Protein AF-0000000082824905 (afdb_homodimer)

InterPro domains:
  IPR016120 Signal transduction histidine kinase, sporulation regulator SpoOB [SSF55890] (15-190)
  IPR016122 Sporulation initiation phosphotransferase B, C-terminal [PF14682] (72-191)
  IPR016122 Sporulation initiation phosphotransferase B, C-terminal [SM01317] (73-187)
  IPR037100 Sporulation initiation phosphotransferase B, C-terminal domain superfamily [G3DSA:3.30.565.30] (72-190)
  IPR039506 SpoOB, alpha-helical domain [PF14689] (18-71)

Organism: NCBI:txid227866

Foldseek 3Di:
DVVVVVVVVVVVVVVVVVVVVVVVVVVVVVVVVVLVVVLVVCVVVVVVVVSVVSVVVVVQQVVQLVLLCQLLQPLQSVCQVCVQVDDALAEEAEGEADHRHNPNVCNVVVNVVVVLVSVLCRVWADSVKYKYKYWYWYCPDPPARIKIKIKIFMATPHNCSCVCCVPPNDPQKAFPDWDDDGTIIITMITHD/DVVVVVVVVVVVVVVVVVVVVVVVVVVVVVVVVVLVVVLVVCVVVVVVVVSVVSVVVVVQQVVQLVLLCQLLQPLQSVCQVCVQVDDALAEEAEGEADHRHNPNVCNVVVNVVVVLVSVLCRVWADSVKYKYKYWYWYCPDPPARIKIKIKIFMATPHNCSCVCCVPPNDPQKAFPDWDDDGTIIITMITHD

Sequence (384 aa):
MKDVSKNQEENISDTALTNELVHLLGHSRHDWMNKLQLIKGNLSLQKYDRVFEMIEEMVIDAKHESKLSNLKTPHLAFDFLTFNWKTHYMTLEYEVLGEIKDLSAYDQKLAKLMRKLFHLFDQAVSRESENHLTVSLQTDHPDRQLILYLDFHGAFADPSAFDDIRQNGYEDVDIMRFEITSHECLIEIGLDMKDVSKNQEENISDTALTNELVHLLGHSRHDWMNKLQLIKGNLSLQKYDRVFEMIEEMVIDAKHESKLSNLKTPHLAFDFLTFNWKTHYMTLEYEVLGEIKDLSAYDQKLAKLMRKLFHLFDQAVSRESENHLTVSLQTDHPDRQLILYLDFHGAFADPSAFDDIRQNGYEDVDIMRFEITSHECLIEIGLD

Secondary structure (DSSP, 8-state):
-HHHHHHHHHHHHHHHHHHHHHHHHHHHHHHHHHHHHHHHHHHHTT-HHHHHHHHHHHHHHHHHHHHHHTSS-HHHHHHHHHGGGS--SSEEEEEEES-----GGGHHHHHHHHHHHHHHHHHHB-TTS--EEEEEEE---SS-SEEEEEEEES-BS-GGGGHHHHHH--TT-EEEEEEE-SSEEEEEEEE-/-HHHHHHHHHHHHHHHHHHHHHHHHHHHHHHHHHHHHHHHHHHHTT-HHHHHHHHHHHHHHHHHHHHHHTSS-HHHHHHHHHGGGS--SSEEEEEEES-----GGGHHHHHHHHHHHHHHHHHHB-TTS--EEEEEEE---SS-SEEEEEEEES-BS-GGGGHHHHHH--TT-EEEEEEE-SSEEEEEEEE-

Structure (mmCIF, N/CA/C/O backbone):
data_AF-0000000082824905-model_v1
#
loop_
_entity.id
_entity.type
_entity.pdbx_description
1 polymer 'Sporulation initiation phosphotransferase Sop0B'
#
loop_
_atom_site.group_PDB
_atom_site.id
_atom_site.type_symbol
_atom_site.label_atom_id
_atom_site.label_alt_id
_atom_site.label_comp_id
_atom_site.label_asym_id
_atom_site.label_entity_id
_atom_site.label_seq_id
_atom_site.pdbx_PDB_ins_code
_atom_site.Cartn_x
_atom_site.Cartn_y
_atom_site.Cartn_z
_atom_site.occupancy
_atom_site.B_iso_or_equiv
_atom_site.auth_seq_id
_atom_site.auth_comp_id
_atom_site.auth_asym_id
_atom_site.auth_atom_id
_atom_site.pdbx_PDB_model_num
ATOM 1 N N . MET A 1 1 ? -35.406 6.484 17.812 1 47.75 1 MET A N 1
ATOM 2 C CA . MET A 1 1 ? -34.562 5.391 18.297 1 47.75 1 MET A CA 1
ATOM 3 C C . MET A 1 1 ? -34.062 4.539 17.125 1 47.75 1 MET A C 1
ATOM 5 O O . MET A 1 1 ? -32.938 4.051 17.156 1 47.75 1 MET A O 1
ATOM 9 N N . LYS A 1 2 ? -34.844 4.281 16.141 1 56.06 2 LYS A N 1
ATOM 10 C CA . LYS A 1 2 ? -34.469 3.486 14.969 1 56.06 2 LYS A CA 1
ATOM 11 C C . LYS A 1 2 ? -33.469 4.223 14.102 1 56.06 2 LYS A C 1
ATOM 13 O O . LYS A 1 2 ? -32.562 3.604 13.555 1 56.06 2 LYS A O 1
ATOM 18 N N . ASP A 1 3 ? -33.469 5.559 14.086 1 63.88 3 ASP A N 1
ATOM 19 C CA . ASP A 1 3 ? -32.594 6.371 13.258 1 63.88 3 ASP A CA 1
ATOM 20 C C . ASP A 1 3 ? -31.172 6.402 13.836 1 63.88 3 ASP A C 1
ATOM 22 O O . ASP A 1 3 ? -30.188 6.34 13.094 1 63.88 3 ASP A O 1
ATOM 26 N N . VAL A 1 4 ? -30.969 6.492 15.141 1 60.03 4 VAL A N 1
ATOM 27 C CA . VAL A 1 4 ? -29.688 6.469 15.828 1 60.03 4 VAL A CA 1
ATOM 28 C C . VAL A 1 4 ? -29.016 5.109 15.633 1 60.03 4 VAL A C 1
ATOM 30 O O . VAL A 1 4 ? -27.812 5.031 15.398 1 60.03 4 VAL A O 1
ATOM 33 N N . SER A 1 5 ? -29.859 4.094 15.594 1 59.69 5 SER A N 1
ATOM 34 C CA . SER A 1 5 ? -29.344 2.738 15.422 1 59.69 5 SER A CA 1
ATOM 35 C C . SER A 1 5 ? -28.781 2.537 14.016 1 59.69 5 SER A C 1
ATOM 37 O O . SER A 1 5 ? -27.719 1.928 13.852 1 59.69 5 SER A O 1
ATOM 39 N N . LYS A 1 6 ? -29.344 3.088 13.078 1 61.5 6 LYS A N 1
ATOM 40 C CA . LYS A 1 6 ? -28.906 2.951 11.695 1 61.5 6 LYS A CA 1
ATOM 41 C C . LYS A 1 6 ? -27.641 3.77 11.438 1 61.5 6 LYS A C 1
ATOM 43 O O . LYS A 1 6 ? -26.734 3.314 10.742 1 61.5 6 LYS A O 1
ATOM 48 N N . ASN A 1 7 ? -27.547 4.953 12.047 1 60.38 7 ASN A N 1
ATOM 49 C CA . ASN A 1 7 ? -26.359 5.805 11.938 1 60.38 7 ASN A CA 1
ATOM 50 C C . ASN A 1 7 ? -25.156 5.168 12.617 1 60.38 7 ASN A C 1
ATOM 52 O O . ASN A 1 7 ? -24.031 5.25 12.102 1 60.38 7 ASN A O 1
ATOM 56 N N . GLN A 1 8 ? -25.406 4.539 13.711 1 61 8 GLN A N 1
ATOM 57 C CA . GLN A 1 8 ? -24.359 3.842 14.438 1 61 8 GLN A CA 1
ATOM 58 C C . GLN A 1 8 ? -23.875 2.619 13.664 1 61 8 GLN A C 1
ATOM 60 O O . GLN A 1 8 ? -22.672 2.363 13.594 1 61 8 GLN A O 1
ATOM 65 N N . GLU A 1 9 ? -24.766 1.873 13.094 1 61.34 9 GLU A N 1
ATOM 66 C CA . GLU A 1 9 ? -24.406 0.708 12.297 1 61.34 9 GLU A CA 1
ATOM 67 C C . GLU A 1 9 ? -23.625 1.115 11.047 1 61.34 9 GLU A C 1
ATOM 69 O O . GLU A 1 9 ? -22.656 0.459 10.68 1 61.34 9 GLU A O 1
ATOM 74 N N . GLU A 1 10 ? -24.047 2.186 10.523 1 66.06 10 GLU A N 1
ATOM 75 C CA . GLU A 1 10 ? -23.375 2.699 9.336 1 66.06 10 GLU A CA 1
ATOM 76 C C . GLU A 1 10 ? -21.969 3.197 9.68 1 66.06 10 GLU A C 1
ATOM 78 O O . GLU A 1 10 ? -21.031 2.975 8.914 1 66.06 10 GLU A O 1
ATOM 83 N N . ASN A 1 11 ? -21.812 3.807 10.812 1 68.38 11 ASN A N 1
ATOM 84 C CA . ASN A 1 11 ? -20.531 4.316 11.281 1 68.38 11 ASN A CA 1
ATOM 85 C C . ASN A 1 11 ? -19.578 3.184 11.633 1 68.38 11 ASN A C 1
ATOM 87 O O . ASN A 1 11 ? -18.375 3.27 11.352 1 68.38 11 ASN A O 1
ATOM 91 N N . ILE A 1 12 ? -20.094 2.137 12.172 1 68.62 12 ILE A N 1
ATOM 92 C CA . ILE A 1 12 ? -19.281 0.979 12.523 1 68.62 12 ILE A CA 1
ATOM 93 C C . ILE A 1 12 ? -18.75 0.321 11.25 1 68.62 12 ILE A C 1
ATOM 95 O O . ILE A 1 12 ? -17.578 -0.036 11.172 1 68.62 12 ILE A O 1
ATOM 99 N N . SER A 1 13 ? -19.672 0.325 10.367 1 78.31 13 SER A N 1
ATOM 100 C CA . SER A 1 13 ? -19.297 -0.302 9.102 1 78.31 13 SER A CA 1
ATOM 101 C C . SER A 1 13 ? -18.234 0.521 8.367 1 78.31 13 SER A C 1
ATOM 103 O O . SER A 1 13 ? -17.25 -0.029 7.859 1 78.31 13 SER A O 1
ATOM 105 N N . ASP A 1 14 ? -18.312 1.825 8.539 1 87.88 14 ASP A N 1
ATOM 106 C CA . ASP A 1 14 ? -17.375 2.738 7.891 1 87.88 14 ASP A CA 1
ATOM 107 C C . ASP A 1 14 ? -16 2.664 8.547 1 87.88 14 ASP A C 1
ATOM 109 O O . ASP A 1 14 ? -14.977 2.584 7.859 1 87.88 14 ASP A O 1
ATOM 113 N N . THR A 1 15 ? -15.984 2.551 9.867 1 90.38 15 THR A N 1
ATOM 114 C CA . THR A 1 15 ? -14.734 2.459 10.609 1 90.38 15 THR A CA 1
ATOM 115 C C . THR A 1 15 ? -14.031 1.138 10.32 1 90.38 15 THR A C 1
ATOM 117 O O . THR A 1 15 ? -12.805 1.103 10.164 1 90.38 15 THR A O 1
ATOM 120 N N . ALA A 1 16 ? -14.852 0.142 10.258 1 89.81 16 ALA A N 1
ATOM 121 C CA . ALA A 1 16 ? -14.289 -1.174 9.977 1 89.81 16 ALA A CA 1
ATOM 122 C C . ALA A 1 16 ? -13.625 -1.201 8.602 1 89.81 16 ALA A C 1
ATOM 124 O O . ALA A 1 16 ? -12.531 -1.745 8.445 1 89.81 16 ALA A O 1
ATOM 125 N N . LEU A 1 17 ? -14.289 -0.621 7.691 1 91.56 17 LEU A N 1
ATOM 126 C CA . LEU A 1 17 ? -13.75 -0.564 6.336 1 91.56 17 LEU A CA 1
ATOM 127 C C . LEU A 1 17 ? -12.477 0.271 6.297 1 91.56 17 LEU A C 1
ATOM 129 O O . LEU A 1 17 ? -11.477 -0.138 5.699 1 91.56 17 LEU A O 1
ATOM 133 N N . THR A 1 18 ? -12.492 1.373 6.965 1 94.81 18 THR A N 1
ATOM 134 C CA . THR A 1 18 ? -11.336 2.26 6.98 1 94.81 18 THR A CA 1
ATOM 135 C C . THR A 1 18 ? -10.148 1.592 7.676 1 94.81 18 THR A C 1
ATOM 137 O O . THR A 1 18 ? -9.008 1.735 7.242 1 94.81 18 THR A O 1
ATOM 140 N N . ASN A 1 19 ? -10.461 0.874 8.688 1 94.25 19 ASN A N 1
ATOM 141 C CA . ASN A 1 19 ? -9.422 0.104 9.359 1 94.25 19 ASN A CA 1
ATOM 142 C C . ASN A 1 19 ? -8.773 -0.908 8.414 1 94.25 19 ASN A C 1
ATOM 144 O O . ASN A 1 19 ? -7.551 -1.074 8.422 1 94.25 19 ASN A O 1
ATOM 148 N N . GLU A 1 20 ? -9.586 -1.506 7.68 1 92.25 20 GLU A N 1
ATOM 149 C CA . GLU A 1 20 ? -9.078 -2.494 6.73 1 92.25 20 GLU A CA 1
ATOM 150 C C . GLU A 1 20 ? -8.164 -1.845 5.691 1 92.25 20 GLU A C 1
ATOM 152 O O . GLU A 1 20 ? -7.145 -2.416 5.312 1 92.25 20 GLU A O 1
ATOM 157 N N . LEU A 1 21 ? -8.562 -0.691 5.23 1 95.38 21 LEU A N 1
ATOM 158 C CA . LEU A 1 21 ? -7.762 0.035 4.25 1 95.38 21 LEU A CA 1
ATOM 159 C C . LEU A 1 21 ? -6.406 0.412 4.832 1 95.38 21 LEU A C 1
ATOM 161 O O . LEU A 1 21 ? -5.375 0.237 4.18 1 95.38 21 LEU A O 1
ATOM 165 N N . VAL A 1 22 ? -6.371 0.84 6.023 1 96.81 22 VAL A N 1
ATOM 166 C CA . VAL A 1 22 ? -5.145 1.233 6.707 1 96.81 22 VAL A CA 1
ATOM 167 C C . VAL A 1 22 ? -4.266 0.006 6.938 1 96.81 22 VAL A C 1
ATOM 169 O O . VAL A 1 22 ? -3.043 0.07 6.781 1 96.81 22 VAL A O 1
ATOM 172 N N . HIS A 1 23 ? -4.93 -1.073 7.266 1 95.06 23 HIS A N 1
ATOM 173 C CA . HIS A 1 23 ? -4.215 -2.326 7.477 1 95.06 23 HIS A CA 1
ATOM 174 C C . HIS A 1 23 ? -3.547 -2.801 6.191 1 95.06 23 HIS A C 1
ATOM 176 O O . HIS A 1 23 ? -2.398 -3.25 6.211 1 95.06 23 HIS A O 1
ATOM 182 N N . LEU A 1 24 ? -4.27 -2.688 5.121 1 96.44 24 LEU A N 1
ATOM 183 C CA . LEU A 1 24 ? -3.727 -3.062 3.818 1 96.44 24 LEU A CA 1
ATOM 184 C C . LEU A 1 24 ? -2.475 -2.254 3.496 1 96.44 24 LEU A C 1
ATOM 186 O O . LEU A 1 24 ? -1.462 -2.814 3.07 1 96.44 24 LEU A O 1
ATOM 190 N N . LEU A 1 25 ? -2.527 -0.991 3.73 1 97.5 25 LEU A N 1
ATOM 191 C CA . LEU A 1 25 ? -1.384 -0.118 3.482 1 97.5 25 LEU A CA 1
ATOM 192 C C . LEU A 1 25 ? -0.233 -0.448 4.426 1 97.5 25 LEU A C 1
ATOM 194 O O . LEU A 1 25 ? 0.936 -0.335 4.051 1 97.5 25 LEU A O 1
ATOM 198 N N . GLY A 1 26 ? -0.611 -0.841 5.617 1 97.38 26 GLY A N 1
ATOM 199 C CA . GLY A 1 26 ? 0.388 -1.258 6.59 1 97.38 26 GLY A CA 1
ATOM 200 C C . GLY A 1 26 ? 1.167 -2.484 6.156 1 97.38 26 GLY A C 1
ATOM 201 O O . GLY A 1 26 ? 2.389 -2.535 6.309 1 97.38 26 GLY A O 1
ATOM 202 N N . HIS A 1 27 ? 0.495 -3.461 5.613 1 96.62 27 HIS A N 1
ATOM 203 C CA . HIS A 1 27 ? 1.156 -4.66 5.109 1 96.62 27 HIS A CA 1
ATOM 204 C C . HIS A 1 27 ? 2.111 -4.328 3.971 1 96.62 27 HIS A C 1
ATOM 206 O O . HIS A 1 27 ? 3.244 -4.812 3.941 1 96.62 27 HIS A O 1
ATOM 212 N N . SER A 1 28 ? 1.616 -3.525 3.066 1 96.75 28 SER A N 1
ATOM 213 C CA . SER A 1 28 ? 2.465 -3.098 1.958 1 96.75 28 SER A CA 1
ATOM 214 C C . SER A 1 28 ? 3.723 -2.398 2.463 1 96.75 28 SER A C 1
ATOM 216 O O . SER A 1 28 ? 4.832 -2.711 2.025 1 96.75 28 SER A O 1
ATOM 218 N N . ARG A 1 29 ? 3.574 -1.476 3.334 1 96.75 29 ARG A N 1
ATOM 219 C CA . ARG A 1 29 ? 4.695 -0.765 3.939 1 96.75 29 ARG A CA 1
ATOM 220 C C . ARG A 1 29 ? 5.676 -1.737 4.586 1 96.75 29 ARG A C 1
ATOM 222 O O . ARG A 1 29 ? 6.891 -1.587 4.445 1 96.75 29 ARG A O 1
ATOM 229 N N . HIS A 1 30 ? 5.199 -2.693 5.312 1 96.06 30 HIS A N 1
ATOM 230 C CA . HIS A 1 30 ? 6.043 -3.686 5.969 1 96.06 30 HIS A CA 1
ATOM 231 C C . HIS A 1 30 ? 6.883 -4.453 4.957 1 96.06 30 HIS A C 1
ATOM 233 O O . HIS A 1 30 ? 8.078 -4.656 5.16 1 96.06 30 HIS A O 1
ATOM 239 N N . ASP A 1 31 ? 6.293 -4.816 3.893 1 95.38 31 ASP A N 1
ATOM 240 C CA . ASP A 1 31 ? 7.012 -5.512 2.83 1 95.38 31 ASP A CA 1
ATOM 241 C C . ASP A 1 31 ? 8.164 -4.664 2.303 1 95.38 31 ASP A C 1
ATOM 243 O O . ASP A 1 31 ? 9.297 -5.148 2.174 1 95.38 31 ASP A O 1
ATOM 247 N N . TRP A 1 32 ? 7.875 -3.451 2.086 1 94.56 32 TRP A N 1
ATOM 248 C CA . TRP A 1 32 ? 8.891 -2.551 1.553 1 94.56 32 TRP A CA 1
ATOM 249 C C . TRP A 1 32 ? 9.977 -2.287 2.584 1 94.56 32 TRP A C 1
ATOM 251 O O . TRP A 1 32 ? 11.164 -2.264 2.25 1 94.56 32 TRP A O 1
ATOM 261 N N . MET A 1 33 ? 9.609 -2.184 3.834 1 95.06 33 MET A N 1
ATOM 262 C CA . MET A 1 33 ? 10.562 -1.945 4.914 1 95.06 33 MET A CA 1
ATOM 263 C C . MET A 1 33 ? 11.523 -3.123 5.062 1 95.06 33 MET A C 1
ATOM 265 O O . MET A 1 33 ? 12.719 -2.93 5.285 1 95.06 33 MET A O 1
ATOM 269 N N . ASN A 1 34 ? 10.969 -4.281 4.922 1 94.38 34 ASN A N 1
ATOM 270 C CA . ASN A 1 34 ? 11.82 -5.469 4.992 1 94.38 34 ASN A CA 1
ATOM 271 C C . ASN A 1 34 ? 12.898 -5.449 3.916 1 94.38 34 ASN A C 1
ATOM 273 O O . ASN A 1 34 ? 14.062 -5.727 4.195 1 94.38 34 ASN A O 1
ATOM 277 N N . LYS A 1 35 ? 12.516 -5.102 2.752 1 95.44 35 LYS A N 1
ATOM 278 C CA . LYS A 1 35 ? 13.453 -5.035 1.635 1 95.44 35 LYS A CA 1
ATOM 279 C C . LYS A 1 35 ? 14.469 -3.912 1.831 1 95.44 35 LYS A C 1
ATOM 281 O O . LYS A 1 35 ? 15.656 -4.086 1.562 1 95.44 35 LYS A O 1
ATOM 286 N N . LEU A 1 36 ? 14.031 -2.771 2.316 1 94.62 36 LEU A N 1
ATOM 287 C CA . LEU A 1 36 ? 14.914 -1.629 2.555 1 94.62 36 LEU A CA 1
ATOM 288 C C . LEU A 1 36 ? 15.961 -1.959 3.611 1 94.62 36 LEU A C 1
ATOM 290 O O . LEU A 1 36 ? 17.109 -1.547 3.494 1 94.62 36 LEU A O 1
ATOM 294 N N . GLN A 1 37 ? 15.5 -2.693 4.594 1 94.38 37 GLN A N 1
ATOM 295 C CA . GLN A 1 37 ? 16.438 -3.084 5.648 1 94.38 37 GLN A CA 1
ATOM 296 C C . GLN A 1 37 ? 17.531 -3.982 5.102 1 94.38 37 GLN A C 1
ATOM 298 O O . GLN A 1 37 ? 18.703 -3.852 5.488 1 94.38 37 GLN A O 1
ATOM 303 N N . LEU A 1 38 ? 17.188 -4.879 4.191 1 96.25 38 LEU A N 1
ATOM 304 C CA . LEU A 1 38 ? 18.188 -5.727 3.543 1 96.25 38 LEU A CA 1
ATOM 305 C C . LEU A 1 38 ? 19.156 -4.895 2.717 1 96.25 38 LEU A C 1
ATOM 307 O O . LEU A 1 38 ? 20.359 -5.133 2.744 1 96.25 38 LEU A O 1
ATOM 311 N N . ILE A 1 39 ? 18.625 -3.914 2.053 1 96 39 ILE A N 1
ATOM 312 C CA . ILE A 1 39 ? 19.453 -3.02 1.259 1 96 39 ILE A CA 1
ATOM 313 C C . ILE A 1 39 ? 20.391 -2.24 2.176 1 96 39 ILE A C 1
ATOM 315 O O . ILE A 1 39 ? 21.594 -2.143 1.908 1 96 39 ILE A O 1
ATOM 319 N N . LYS A 1 40 ? 19.859 -1.664 3.193 1 94.94 40 LYS A N 1
ATOM 320 C CA . LYS A 1 40 ? 20.656 -0.904 4.152 1 94.94 40 LYS A CA 1
ATOM 321 C C . LYS A 1 40 ? 21.781 -1.752 4.727 1 94.94 40 LYS A C 1
ATOM 323 O O . LYS A 1 40 ? 22.922 -1.288 4.84 1 94.94 40 LYS A O 1
ATOM 328 N N . GLY A 1 41 ? 21.516 -2.953 5.078 1 95.44 41 GLY A N 1
ATOM 329 C CA . GLY A 1 41 ? 22.516 -3.859 5.602 1 95.44 41 GLY A CA 1
ATOM 330 C C . GLY A 1 41 ? 23.656 -4.121 4.629 1 95.44 41 GLY A C 1
ATOM 331 O O . GLY A 1 41 ? 24.828 -4.043 5 1 95.44 41 GLY A O 1
ATOM 332 N N . ASN A 1 42 ? 23.312 -4.41 3.402 1 96.25 42 ASN A N 1
ATOM 333 C CA . ASN A 1 42 ? 24.328 -4.66 2.387 1 96.25 42 ASN A CA 1
ATOM 334 C C . ASN A 1 42 ? 25.125 -3.396 2.066 1 96.25 42 ASN A C 1
ATOM 336 O O . ASN A 1 42 ? 26.328 -3.467 1.782 1 96.25 42 ASN A O 1
ATOM 340 N N . LEU A 1 43 ? 24.5 -2.268 2.125 1 94.81 43 LEU A N 1
ATOM 341 C CA . LEU A 1 43 ? 25.172 -0.993 1.896 1 94.81 43 LEU A CA 1
ATOM 342 C C . LEU A 1 43 ? 26.219 -0.727 2.977 1 94.81 43 LEU A C 1
ATOM 344 O O . LEU A 1 43 ? 27.344 -0.314 2.674 1 94.81 43 LEU A O 1
ATOM 348 N N . SER A 1 44 ? 25.859 -0.994 4.188 1 94.88 44 SER A N 1
ATOM 349 C CA . SER A 1 44 ? 26.766 -0.791 5.312 1 94.88 44 SER A CA 1
ATOM 350 C C . SER A 1 44 ? 27.984 -1.686 5.199 1 94.88 44 SER A C 1
ATOM 352 O O . SER A 1 44 ? 29.062 -1.335 5.688 1 94.88 44 SER A O 1
ATOM 354 N N . LEU A 1 45 ? 27.812 -2.828 4.527 1 95.88 45 LEU A N 1
ATOM 355 C CA . LEU A 1 45 ? 28.906 -3.773 4.309 1 95.88 45 LEU A CA 1
ATOM 356 C C . LEU A 1 45 ? 29.641 -3.461 3.014 1 95.88 45 LEU A C 1
ATOM 358 O O . LEU A 1 45 ? 30.547 -4.203 2.613 1 95.88 45 LEU A O 1
ATOM 362 N N . GLN A 1 46 ? 29.172 -2.457 2.379 1 94.75 46 GLN A N 1
ATOM 363 C CA . GLN A 1 46 ? 29.766 -1.952 1.146 1 94.75 46 GLN A CA 1
ATOM 364 C C . GLN A 1 46 ? 29.641 -2.971 0.017 1 94.75 46 GLN A C 1
ATOM 366 O O . GLN A 1 46 ? 30.531 -3.098 -0.815 1 94.75 46 GLN A O 1
ATOM 371 N N . LYS A 1 47 ? 28.641 -3.762 0.061 1 95.88 47 LYS A N 1
ATOM 372 C CA . LYS A 1 47 ? 28.312 -4.68 -1.025 1 95.88 47 LYS A CA 1
ATOM 373 C C . LYS A 1 47 ? 27.438 -4 -2.07 1 95.88 47 LYS A C 1
ATOM 375 O O . LYS A 1 47 ? 26.281 -4.383 -2.26 1 95.88 47 LYS A O 1
ATOM 380 N N . TYR A 1 48 ? 28 -3.193 -2.803 1 93.69 48 TYR A N 1
ATOM 381 C CA . TYR A 1 48 ? 27.266 -2.279 -3.662 1 93.69 48 TYR A CA 1
ATOM 382 C C . TYR A 1 48 ? 26.641 -3.023 -4.84 1 93.69 48 TYR A C 1
ATOM 384 O O . TYR A 1 48 ? 25.531 -2.703 -5.27 1 93.69 48 TYR A O 1
ATOM 392 N N . ASP A 1 49 ? 27.359 -3.961 -5.301 1 94.38 49 ASP A N 1
ATOM 393 C CA . ASP A 1 49 ? 26.812 -4.738 -6.406 1 94.38 49 ASP A CA 1
ATOM 394 C C . ASP A 1 49 ? 25.531 -5.461 -5.992 1 94.38 49 ASP A C 1
ATOM 396 O O . ASP A 1 49 ? 24.562 -5.484 -6.742 1 94.38 49 ASP A O 1
ATOM 400 N N . ARG A 1 50 ? 25.641 -5.977 -4.844 1 96.12 50 ARG A N 1
ATOM 401 C CA . ARG A 1 50 ? 24.469 -6.668 -4.312 1 96.12 50 ARG A CA 1
ATOM 402 C C . ARG A 1 50 ? 23.312 -5.703 -4.109 1 96.12 50 ARG A C 1
ATOM 404 O O . ARG A 1 50 ? 22.156 -6.043 -4.387 1 96.12 50 ARG A O 1
ATOM 411 N N . VAL A 1 51 ? 23.562 -4.566 -3.652 1 96.12 51 VAL A N 1
ATOM 412 C CA . VAL A 1 51 ? 22.547 -3.537 -3.455 1 96.12 51 VAL A CA 1
ATOM 413 C C . VAL A 1 51 ? 21.891 -3.199 -4.789 1 96.12 51 VAL A C 1
ATOM 415 O O . VAL A 1 51 ? 20.672 -3.107 -4.879 1 96.12 51 VAL A O 1
ATOM 418 N N . PHE A 1 52 ? 22.672 -3.082 -5.75 1 94.62 52 PHE A N 1
ATOM 419 C CA . PHE A 1 52 ? 22.172 -2.781 -7.082 1 94.62 52 PHE A CA 1
ATOM 420 C C . PHE A 1 52 ? 21.234 -3.883 -7.566 1 94.62 52 PHE A C 1
ATOM 422 O O . PHE A 1 52 ? 20.156 -3.602 -8.086 1 94.62 52 PHE A O 1
ATOM 429 N N . GLU A 1 53 ? 21.672 -5.043 -7.402 1 96.44 53 GLU A N 1
ATOM 430 C CA . GLU A 1 53 ? 20.859 -6.188 -7.816 1 96.44 53 GLU A CA 1
ATOM 431 C C . GLU A 1 53 ? 19.531 -6.219 -7.082 1 96.44 53 GLU A C 1
ATOM 433 O O . GLU A 1 53 ? 18.484 -6.484 -7.688 1 96.44 53 GLU A O 1
ATOM 438 N N . MET A 1 54 ? 19.578 -5.938 -5.801 1 96.81 54 MET A N 1
ATOM 439 C CA . MET A 1 54 ? 18.375 -5.941 -4.988 1 96.81 54 MET A CA 1
ATOM 440 C C . MET A 1 54 ? 17.391 -4.875 -5.469 1 96.81 54 MET A C 1
ATOM 442 O O . MET A 1 54 ? 16.188 -5.137 -5.586 1 96.81 54 MET A O 1
ATOM 446 N N . ILE A 1 55 ? 17.906 -3.775 -5.727 1 96.12 55 ILE A N 1
ATOM 447 C CA . ILE A 1 55 ? 17.062 -2.682 -6.188 1 96.12 55 ILE A CA 1
ATOM 448 C C . ILE A 1 55 ? 16.438 -3.041 -7.535 1 96.12 55 ILE A C 1
ATOM 450 O O . ILE A 1 55 ? 15.25 -2.812 -7.762 1 96.12 55 ILE A O 1
ATOM 454 N N . GLU A 1 56 ? 17.203 -3.602 -8.391 1 95.12 56 GLU A N 1
ATOM 455 C CA . GLU A 1 56 ? 16.703 -4.008 -9.695 1 95.12 56 GLU A CA 1
ATOM 456 C C . GLU A 1 56 ? 15.586 -5.043 -9.57 1 95.12 56 GLU A C 1
ATOM 458 O O . GLU A 1 56 ? 14.578 -4.965 -10.273 1 95.12 56 GLU A O 1
ATOM 463 N N . GLU A 1 57 ? 15.789 -5.949 -8.703 1 96.12 57 GLU A N 1
ATOM 464 C CA . GLU A 1 57 ? 14.766 -6.965 -8.461 1 96.12 57 GLU A CA 1
ATOM 465 C C . GLU A 1 57 ? 13.477 -6.336 -7.945 1 96.12 57 GLU A C 1
ATOM 467 O O . GLU A 1 57 ? 12.383 -6.727 -8.359 1 96.12 57 GLU A O 1
ATOM 472 N N . MET A 1 58 ? 13.586 -5.41 -7.051 1 96.56 58 MET A N 1
ATOM 473 C CA . MET A 1 58 ? 12.422 -4.73 -6.492 1 96.56 58 MET A CA 1
ATOM 474 C C . MET A 1 58 ? 11.664 -3.967 -7.578 1 96.56 58 MET A C 1
ATOM 476 O O . MET A 1 58 ? 10.438 -3.979 -7.605 1 96.56 58 MET A O 1
ATOM 480 N N . VAL A 1 59 ? 12.383 -3.35 -8.438 1 95.56 59 VAL A N 1
ATOM 481 C CA . VAL A 1 59 ? 11.789 -2.596 -9.531 1 95.56 59 VAL A CA 1
ATOM 482 C C . VAL A 1 59 ? 11.039 -3.545 -10.469 1 95.56 59 VAL A C 1
ATOM 484 O O . VAL A 1 59 ? 9.914 -3.26 -10.883 1 95.56 59 VAL A O 1
ATOM 487 N N . ILE A 1 60 ? 11.664 -4.605 -10.789 1 95.75 60 ILE A N 1
ATOM 488 C CA . ILE A 1 60 ? 11.062 -5.598 -11.672 1 95.75 60 ILE A CA 1
ATOM 489 C C . ILE A 1 60 ? 9.773 -6.133 -11.047 1 95.75 60 ILE A C 1
ATOM 491 O O . ILE A 1 60 ? 8.742 -6.215 -11.711 1 95.75 60 ILE A O 1
ATOM 495 N N . ASP A 1 61 ? 9.828 -6.465 -9.734 1 96.19 61 ASP A N 1
ATOM 496 C CA . ASP A 1 61 ? 8.648 -6.941 -9.023 1 96.19 61 ASP A CA 1
ATOM 497 C C . ASP A 1 61 ? 7.516 -5.922 -9.086 1 96.19 61 ASP A C 1
ATOM 499 O O . ASP A 1 61 ? 6.363 -6.281 -9.344 1 96.19 61 ASP A O 1
ATOM 503 N N . ALA A 1 62 ? 7.848 -4.734 -8.828 1 96.44 62 ALA A N 1
ATOM 504 C CA . ALA A 1 62 ? 6.852 -3.668 -8.836 1 96.44 62 ALA A CA 1
ATOM 505 C C . ALA A 1 62 ? 6.234 -3.5 -10.219 1 96.44 62 ALA A C 1
ATOM 507 O O . ALA A 1 62 ? 5.043 -3.203 -10.344 1 96.44 62 ALA A O 1
ATOM 508 N N . LYS A 1 63 ? 7.004 -3.633 -11.242 1 95.81 63 LYS A N 1
ATOM 509 C CA . LYS A 1 63 ? 6.496 -3.549 -12.609 1 95.81 63 LYS A CA 1
ATOM 510 C C . LYS A 1 63 ? 5.496 -4.664 -12.898 1 95.81 63 LYS A C 1
ATOM 512 O O . LYS A 1 63 ? 4.457 -4.43 -13.516 1 95.81 63 LYS A O 1
ATOM 517 N N . HIS A 1 64 ? 5.836 -5.824 -12.461 1 97.44 64 HIS A N 1
ATOM 518 C CA . HIS A 1 64 ? 4.906 -6.938 -12.625 1 97.44 64 HIS A CA 1
ATOM 519 C C . HIS A 1 64 ? 3.619 -6.703 -11.844 1 97.44 64 HIS A C 1
ATOM 521 O O . HIS A 1 64 ? 2.529 -7.023 -12.312 1 97.44 64 HIS A O 1
ATOM 527 N N . GLU A 1 65 ? 3.74 -6.176 -10.625 1 97.12 65 GLU A N 1
ATOM 528 C CA . GLU A 1 65 ? 2.559 -5.824 -9.844 1 97.12 65 GLU A CA 1
ATOM 529 C C . GLU A 1 65 ? 1.692 -4.809 -10.578 1 97.12 65 GLU A C 1
ATOM 531 O O . GLU A 1 65 ? 0.465 -4.922 -10.594 1 97.12 65 GLU A O 1
ATOM 536 N N . SER A 1 66 ? 2.311 -3.828 -11.156 1 96.31 66 SER A N 1
ATOM 537 C CA . SER A 1 66 ? 1.607 -2.803 -11.914 1 96.31 66 SER A CA 1
ATOM 538 C C . SER A 1 66 ? 0.885 -3.402 -13.117 1 96.31 66 SER A C 1
ATOM 540 O O . SER A 1 66 ? -0.285 -3.098 -13.359 1 96.31 66 SER A O 1
ATOM 542 N N . LYS A 1 67 ? 1.61 -4.207 -13.844 1 97.25 67 LYS A N 1
ATOM 543 C CA . LYS A 1 67 ? 0.995 -4.859 -14.992 1 97.25 67 LYS A CA 1
ATOM 544 C C . LYS A 1 67 ? -0.208 -5.699 -14.57 1 97.25 67 LYS A C 1
ATOM 546 O O . LYS A 1 67 ? -1.264 -5.641 -15.203 1 97.25 67 LYS A O 1
ATOM 551 N N . LEU A 1 68 ? -0.045 -6.461 -13.508 1 97.75 68 LEU A N 1
ATOM 552 C CA . LEU A 1 68 ? -1.128 -7.285 -12.984 1 97.75 68 LEU A CA 1
ATOM 553 C C . LEU A 1 68 ? -2.35 -6.43 -12.656 1 97.75 68 LEU A C 1
ATOM 555 O O . LEU A 1 68 ? -3.471 -6.773 -13.039 1 97.75 68 LEU A O 1
ATOM 559 N N . SER A 1 69 ? -2.111 -5.344 -11.992 1 96.44 69 SER A N 1
ATOM 560 C CA . SER A 1 69 ? -3.178 -4.449 -11.555 1 96.44 69 SER A CA 1
ATOM 561 C C . SER A 1 69 ? -3.881 -3.803 -12.742 1 96.44 69 SER A C 1
ATOM 563 O O . SER A 1 69 ? -5.004 -3.309 -12.609 1 96.44 69 SER A O 1
ATOM 565 N N . ASN A 1 70 ? -3.295 -3.828 -13.883 1 96.25 70 ASN A N 1
ATOM 566 C CA . ASN A 1 70 ? -3.836 -3.139 -15.047 1 96.25 70 ASN A CA 1
ATOM 567 C C . ASN A 1 70 ? -4.457 -4.121 -16.047 1 96.25 70 ASN A C 1
ATOM 569 O O . ASN A 1 70 ? -4.875 -3.725 -17.125 1 96.25 70 ASN A O 1
ATOM 573 N N . LEU A 1 71 ? -4.516 -5.371 -15.695 1 97.12 71 LEU A N 1
ATOM 574 C CA . LEU A 1 71 ? -5.156 -6.379 -16.531 1 97.12 71 LEU A CA 1
ATOM 575 C C . LEU A 1 71 ? -6.672 -6.332 -16.375 1 97.12 71 LEU A C 1
ATOM 577 O O . LEU A 1 71 ? -7.387 -7.141 -16.984 1 97.12 71 LEU A O 1
ATOM 581 N N . LYS A 1 72 ? -7.227 -5.426 -15.586 1 96.12 72 LYS A N 1
ATOM 582 C CA . LYS A 1 72 ? -8.648 -5.246 -15.32 1 96.12 72 LYS A CA 1
ATOM 583 C C . LYS A 1 72 ? -9.258 -6.508 -14.703 1 96.12 72 LYS A C 1
ATOM 585 O O . LYS A 1 72 ? -10.359 -6.914 -15.07 1 96.12 72 LYS A O 1
ATOM 590 N N . THR A 1 73 ? -8.5 -7.164 -13.898 1 97 73 THR A N 1
ATOM 591 C CA . THR A 1 73 ? -8.93 -8.305 -13.094 1 97 73 THR A CA 1
ATOM 592 C C . THR A 1 73 ? -8.727 -8.031 -11.609 1 97 73 THR A C 1
ATOM 594 O O . THR A 1 73 ? -7.863 -8.633 -10.969 1 97 73 THR A O 1
ATOM 597 N N . PRO A 1 74 ? -9.516 -7.168 -11.062 1 97.56 74 PRO A N 1
ATOM 598 C CA . PRO A 1 74 ? -9.266 -6.699 -9.695 1 97.56 74 PRO A CA 1
ATOM 599 C C . PRO A 1 74 ? -9.336 -7.824 -8.664 1 97.56 74 PRO A C 1
ATOM 601 O O . PRO A 1 74 ? -8.609 -7.801 -7.668 1 97.56 74 PRO A O 1
ATOM 604 N N . HIS A 1 75 ? -10.172 -8.789 -8.859 1 97.81 75 HIS A N 1
ATOM 605 C CA . HIS A 1 75 ? -10.25 -9.875 -7.883 1 97.81 75 HIS A CA 1
ATOM 606 C C . HIS A 1 75 ? -8.992 -10.727 -7.898 1 97.81 75 HIS A C 1
ATOM 608 O O . HIS A 1 75 ? -8.406 -11.008 -6.848 1 97.81 75 HIS A O 1
ATOM 614 N N . LEU A 1 76 ? -8.523 -11.047 -9.062 1 98.06 76 LEU A N 1
ATOM 615 C CA . LEU A 1 76 ? -7.281 -11.805 -9.195 1 98.06 76 LEU A CA 1
ATOM 616 C C . LEU A 1 76 ? -6.098 -11.016 -8.664 1 98.06 76 LEU A C 1
ATOM 618 O O . LEU A 1 76 ? -5.293 -11.539 -7.887 1 98.06 76 LEU A O 1
ATOM 622 N N . ALA A 1 77 ? -6.059 -9.797 -9.133 1 98.31 77 ALA A N 1
ATOM 623 C CA . ALA A 1 77 ? -4.949 -8.945 -8.719 1 98.31 77 ALA A CA 1
ATOM 624 C C . ALA A 1 77 ? -4.891 -8.82 -7.199 1 98.31 77 ALA A C 1
ATOM 626 O O . ALA A 1 77 ? -3.822 -8.969 -6.598 1 98.31 77 ALA A O 1
ATOM 627 N N . PHE A 1 78 ? -6.055 -8.625 -6.648 1 98.12 78 PHE A N 1
ATOM 628 C CA . PHE A 1 78 ? -6.109 -8.477 -5.199 1 98.12 78 PHE A CA 1
ATOM 629 C C . PHE A 1 78 ? -5.629 -9.742 -4.5 1 98.12 78 PHE A C 1
ATOM 631 O O . PHE A 1 78 ? -4.844 -9.672 -3.551 1 98.12 78 PHE A O 1
ATOM 638 N N . ASP A 1 79 ? -6.07 -10.852 -4.922 1 97.88 79 ASP A N 1
ATOM 639 C CA . ASP A 1 79 ? -5.664 -12.125 -4.344 1 97.88 79 ASP A CA 1
ATOM 640 C C . ASP A 1 79 ? -4.148 -12.305 -4.426 1 97.88 79 ASP A C 1
ATOM 642 O O . ASP A 1 79 ? -3.52 -12.758 -3.467 1 97.88 79 ASP A O 1
ATOM 646 N N . PHE A 1 80 ? -3.564 -11.953 -5.531 1 98.5 80 PHE A N 1
ATOM 647 C CA . PHE A 1 80 ? -2.131 -12.125 -5.734 1 98.5 80 PHE A CA 1
ATOM 648 C C . PHE A 1 80 ? -1.344 -11.148 -4.867 1 98.5 80 PHE A C 1
ATOM 650 O O . PHE A 1 80 ? -0.389 -11.539 -4.191 1 98.5 80 PHE A O 1
ATOM 657 N N . LEU A 1 81 ? -1.823 -9.93 -4.844 1 97.81 81 LEU A N 1
ATOM 658 C CA . LEU A 1 81 ? -1.102 -8.875 -4.141 1 97.81 81 LEU A CA 1
ATOM 659 C C . LEU A 1 81 ? -1.079 -9.141 -2.639 1 97.81 81 LEU A C 1
ATOM 661 O O . LEU A 1 81 ? -0.118 -8.781 -1.954 1 97.81 81 LEU A O 1
ATOM 665 N N . THR A 1 82 ? -2.129 -9.766 -2.127 1 97.56 82 THR A N 1
ATOM 666 C CA . THR A 1 82 ? -2.254 -9.914 -0.682 1 97.56 82 THR A CA 1
ATOM 667 C C . THR A 1 82 ? -1.936 -11.344 -0.256 1 97.56 82 THR A C 1
ATOM 669 O O . THR A 1 82 ? -1.978 -11.664 0.933 1 97.56 82 THR A O 1
ATOM 672 N N . PHE A 1 83 ? -1.626 -12.156 -1.164 1 98.19 83 PHE A N 1
ATOM 673 C CA . PHE A 1 83 ? -1.462 -13.586 -0.913 1 98.19 83 PHE A CA 1
ATOM 674 C C . PHE A 1 83 ? -0.478 -13.828 0.225 1 98.19 83 PHE A C 1
ATOM 676 O O . PHE A 1 83 ? -0.778 -14.562 1.167 1 98.19 83 PHE A O 1
ATOM 683 N N . ASN A 1 84 ? 0.612 -13.234 0.2 1 97.31 84 ASN A N 1
ATOM 684 C CA . ASN A 1 84 ? 1.7 -13.531 1.125 1 97.31 84 ASN A CA 1
ATOM 685 C C . ASN A 1 84 ? 1.465 -12.898 2.492 1 97.31 84 ASN A C 1
ATOM 687 O O . ASN A 1 84 ? 2.244 -13.109 3.422 1 97.31 84 ASN A O 1
ATOM 691 N N . TRP A 1 85 ? 0.416 -12.102 2.543 1 96.12 85 TRP A N 1
ATOM 692 C CA . TRP A 1 85 ? 0.069 -11.5 3.822 1 96.12 85 TRP A CA 1
ATOM 693 C C . TRP A 1 85 ? -0.764 -12.453 4.672 1 96.12 85 TRP A C 1
ATOM 695 O O . TRP A 1 85 ? -0.932 -12.242 5.875 1 96.12 85 TRP A O 1
ATOM 705 N N . LYS A 1 86 ? -1.296 -13.43 3.99 1 92.56 86 LYS A N 1
ATOM 706 C CA . LYS A 1 86 ? -2.172 -14.398 4.645 1 92.56 86 LYS A CA 1
ATOM 707 C C . LYS A 1 86 ? -1.403 -15.648 5.051 1 92.56 86 LYS A C 1
ATOM 709 O O . LYS A 1 86 ? -0.222 -15.789 4.727 1 92.56 86 LYS A O 1
ATOM 714 N N . THR A 1 87 ? -2.049 -16.391 5.82 1 87.56 87 THR A N 1
ATOM 715 C CA . THR A 1 87 ? -1.416 -17.609 6.281 1 87.56 87 THR A CA 1
ATOM 716 C C . THR A 1 87 ? -1.517 -18.703 5.219 1 87.56 87 THR A C 1
ATOM 718 O O . THR A 1 87 ? -2.6 -19.25 4.977 1 87.56 87 THR A O 1
ATOM 721 N N . HIS A 1 88 ? -0.503 -18.953 4.547 1 90.75 88 HIS A N 1
ATOM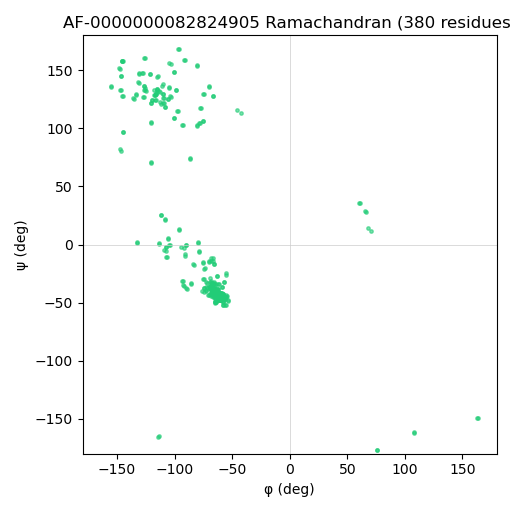 722 C CA . HIS A 1 88 ? -0.331 -20.031 3.582 1 90.75 88 HIS A CA 1
ATOM 723 C C . HIS A 1 88 ? 0.908 -20.875 3.9 1 90.75 88 HIS A C 1
ATOM 725 O O . HIS A 1 88 ? 1.789 -20.422 4.637 1 90.75 88 HIS A O 1
ATOM 731 N N . TYR A 1 89 ? 0.931 -22.047 3.363 1 94.31 89 TYR A N 1
ATOM 732 C CA . TYR A 1 89 ? 2.09 -22.906 3.547 1 94.31 89 TYR A CA 1
ATOM 733 C C . TYR A 1 89 ? 3.043 -22.797 2.361 1 94.31 89 TYR A C 1
ATOM 735 O O . TYR A 1 89 ? 3.84 -23.703 2.115 1 94.31 89 TYR A O 1
ATOM 743 N N . MET A 1 90 ? 2.818 -21.812 1.573 1 96.5 90 MET A N 1
ATOM 744 C CA . MET A 1 90 ? 3.705 -21.516 0.451 1 96.5 90 MET A CA 1
ATOM 745 C C . MET A 1 90 ? 3.795 -20.016 0.212 1 96.5 90 MET A C 1
ATOM 747 O O . MET A 1 90 ? 2.914 -19.266 0.627 1 96.5 90 MET A O 1
ATOM 751 N N . THR A 1 91 ? 4.863 -19.594 -0.442 1 97.62 91 THR A N 1
ATOM 752 C CA . THR A 1 91 ? 4.996 -18.203 -0.89 1 97.62 91 THR A CA 1
ATOM 753 C C . THR A 1 91 ? 4.664 -18.094 -2.373 1 97.62 91 THR A C 1
ATOM 755 O O . THR A 1 91 ? 4.875 -19.031 -3.143 1 97.62 91 THR A O 1
ATOM 758 N N . LEU A 1 92 ? 4.141 -16.969 -2.713 1 98.31 92 LEU A N 1
ATOM 759 C CA . LEU A 1 92 ? 3.742 -16.75 -4.098 1 98.31 92 LEU A CA 1
ATOM 760 C C . LEU A 1 92 ? 4.613 -15.672 -4.738 1 98.31 92 LEU A C 1
ATOM 762 O O . LEU A 1 92 ? 4.867 -14.625 -4.133 1 98.31 92 LEU A O 1
ATOM 766 N N . GLU A 1 93 ? 5.105 -15.953 -5.891 1 98.06 93 GLU A N 1
ATOM 767 C CA . GLU A 1 93 ? 5.676 -14.977 -6.816 1 98.06 93 GLU A CA 1
ATOM 768 C C . GLU A 1 93 ? 4.938 -14.992 -8.148 1 98.06 93 GLU A C 1
ATOM 770 O O . GLU A 1 93 ? 4.465 -16.031 -8.594 1 98.06 93 GLU A O 1
ATOM 775 N N . TYR A 1 94 ? 4.863 -13.82 -8.742 1 98.5 94 TYR A N 1
ATOM 776 C CA . TYR A 1 94 ? 4.137 -13.789 -10.008 1 98.5 94 TYR A CA 1
ATOM 777 C C . TYR A 1 94 ? 4.766 -12.797 -10.977 1 98.5 94 TYR A C 1
ATOM 779 O O . TYR A 1 94 ? 5.5 -11.898 -10.562 1 98.5 94 TYR A O 1
ATOM 787 N N . GLU A 1 95 ? 4.52 -12.984 -12.234 1 98.19 95 GLU A N 1
ATOM 788 C CA . GLU A 1 95 ? 4.98 -12.117 -13.312 1 98.19 95 GLU A CA 1
ATOM 789 C C . GLU A 1 95 ? 3.959 -12.055 -14.445 1 98.19 95 GLU A C 1
ATOM 791 O O . GLU A 1 95 ? 3.213 -13.008 -14.672 1 98.19 95 GLU A O 1
ATOM 796 N N . VAL A 1 96 ? 3.863 -10.961 -15.016 1 98.12 96 VAL A N 1
ATOM 797 C CA . VAL A 1 96 ? 3.031 -10.758 -16.203 1 98.12 96 VAL A CA 1
ATOM 798 C C . VAL A 1 96 ? 3.918 -10.57 -17.422 1 98.12 96 VAL A C 1
ATOM 800 O O . VAL A 1 96 ? 4.691 -9.617 -17.516 1 98.12 96 VAL A O 1
ATOM 803 N N . LEU A 1 97 ? 3.719 -11.5 -18.312 1 96.56 97 LEU A N 1
ATOM 804 C CA . LEU A 1 97 ? 4.527 -11.5 -19.516 1 96.56 97 LEU A CA 1
ATOM 805 C C . LEU A 1 97 ? 3.705 -11.023 -20.719 1 96.56 97 LEU A C 1
ATOM 807 O O . LEU A 1 97 ? 2.615 -11.547 -20.969 1 96.56 97 LEU A O 1
ATOM 811 N N . GLY A 1 98 ? 4.184 -10.016 -21.406 1 93.81 98 GLY A N 1
ATOM 812 C CA . GLY A 1 98 ? 3.477 -9.461 -22.547 1 93.81 98 GLY A CA 1
ATOM 813 C C . GLY A 1 98 ? 2.879 -8.094 -22.266 1 93.81 98 GLY A C 1
ATOM 814 O O . GLY A 1 98 ? 3.291 -7.41 -21.328 1 93.81 98 GLY A O 1
ATOM 815 N N . GLU A 1 99 ? 1.914 -7.664 -23.078 1 89.56 99 GLU A N 1
ATOM 816 C CA . GLU A 1 99 ? 1.314 -6.34 -22.953 1 89.56 99 GLU A CA 1
ATOM 817 C C . GLU A 1 99 ? 0.073 -6.379 -22.062 1 89.56 99 GLU A C 1
ATOM 819 O O . GLU A 1 99 ? -0.529 -7.438 -21.875 1 89.56 99 GLU A O 1
ATOM 824 N N . ILE A 1 100 ? -0.247 -5.301 -21.578 1 93.12 100 ILE A N 1
ATOM 825 C CA . ILE A 1 100 ? -1.472 -5.16 -20.797 1 93.12 100 ILE A CA 1
ATOM 826 C C . ILE A 1 100 ? -2.686 -5.367 -21.688 1 93.12 100 ILE A C 1
ATOM 828 O O . ILE A 1 100 ? -2.73 -4.852 -22.812 1 93.12 100 ILE A O 1
ATOM 832 N N . LYS A 1 101 ? -3.504 -6.223 -21.25 1 92.88 101 LYS A N 1
ATOM 833 C C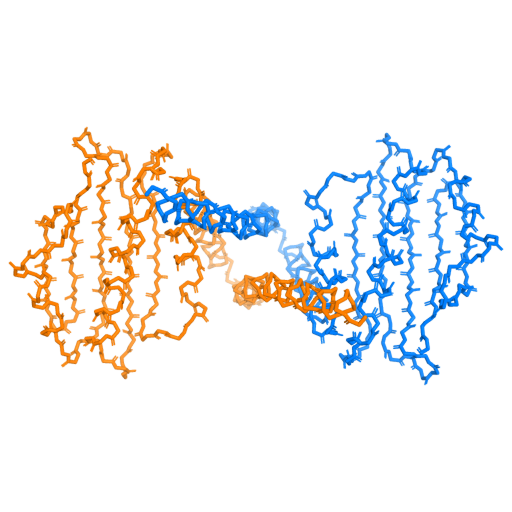A . LYS A 1 101 ? -4.73 -6.559 -21.969 1 92.88 101 LYS A CA 1
ATOM 834 C C . LYS A 1 101 ? -5.949 -6.465 -21.047 1 92.88 101 LYS A C 1
ATOM 836 O O . LYS A 1 101 ? -5.844 -6.699 -19.844 1 92.88 101 LYS A O 1
ATOM 841 N N . ASP A 1 102 ? -7.066 -6.078 -21.688 1 95.38 102 ASP A N 1
ATOM 842 C CA . ASP A 1 102 ? -8.305 -6.043 -20.922 1 95.38 102 ASP A CA 1
ATOM 843 C C . ASP A 1 102 ? -8.852 -7.453 -20.688 1 95.38 102 ASP A C 1
ATOM 845 O O . ASP A 1 102 ? -9.375 -8.078 -21.625 1 95.38 102 ASP A O 1
ATOM 849 N N . LEU A 1 103 ? -8.727 -7.953 -19.469 1 96.38 103 LEU A N 1
ATOM 850 C CA . LEU A 1 103 ? -9.211 -9.281 -19.125 1 96.38 103 LEU A CA 1
ATOM 851 C C . LEU A 1 103 ? -10.391 -9.203 -18.172 1 96.38 103 LEU A C 1
ATOM 853 O O . LEU A 1 103 ? -10.602 -10.109 -17.359 1 96.38 103 LEU A O 1
ATOM 857 N N . SER A 1 104 ? -11.117 -8.133 -18.188 1 95.81 104 SER A N 1
ATOM 858 C CA . SER A 1 104 ? -12.227 -7.895 -17.266 1 95.81 104 SER A CA 1
ATOM 859 C C . SER A 1 104 ? -13.266 -9.008 -17.344 1 95.81 104 SER A C 1
ATOM 861 O O . SER A 1 104 ? -13.859 -9.391 -16.344 1 95.81 104 SER A O 1
ATOM 863 N N . ALA A 1 105 ? -13.422 -9.578 -18.516 1 93.94 105 ALA A N 1
ATOM 864 C CA . ALA A 1 105 ? -14.414 -10.617 -18.734 1 93.94 105 ALA A CA 1
ATOM 865 C C . ALA A 1 105 ? -14.031 -11.906 -18.016 1 93.94 105 ALA A C 1
ATOM 867 O O . ALA A 1 105 ? -14.867 -12.789 -17.812 1 93.94 105 ALA A O 1
ATOM 868 N N . TYR A 1 106 ? -12.836 -12.008 -17.594 1 94.25 106 TYR A N 1
ATOM 869 C CA . TYR A 1 106 ? -12.328 -13.266 -17.047 1 94.25 106 TYR A CA 1
ATOM 870 C C . TYR A 1 106 ? -12.023 -13.133 -15.562 1 94.25 106 TYR A C 1
ATOM 872 O O . TYR A 1 106 ? -11.594 -14.094 -14.93 1 94.25 106 TYR A O 1
ATOM 880 N N . ASP A 1 107 ? -12.25 -12.016 -14.992 1 95.62 107 ASP A N 1
ATOM 881 C CA . ASP A 1 107 ? -11.812 -11.727 -13.633 1 95.62 107 ASP A CA 1
ATOM 882 C C . ASP A 1 107 ? -12.352 -12.766 -12.648 1 95.62 107 ASP A C 1
ATOM 884 O O . ASP A 1 107 ? -11.578 -13.43 -11.953 1 95.62 107 ASP A O 1
ATOM 888 N N . GLN A 1 108 ? -13.602 -12.961 -12.688 1 93.44 108 GLN A N 1
ATOM 889 C CA . GLN A 1 108 ? -14.234 -13.867 -11.734 1 93.44 108 GLN A CA 1
ATOM 890 C C . GLN A 1 108 ? -13.781 -15.305 -11.961 1 93.44 108 GLN A C 1
ATOM 892 O O . GLN A 1 108 ? -13.484 -16.031 -11.008 1 93.44 108 GLN A O 1
ATOM 897 N N . LYS A 1 109 ? -13.789 -15.633 -13.172 1 94.44 109 LYS A N 1
ATOM 898 C CA . LYS A 1 109 ? -13.375 -16.984 -13.539 1 94.44 109 LYS A CA 1
ATOM 899 C C . LYS A 1 109 ? -11.938 -17.25 -13.094 1 94.44 109 LYS A C 1
ATOM 901 O O . LYS A 1 109 ? -11.656 -18.297 -12.492 1 94.44 109 LYS A O 1
ATOM 906 N N . LEU A 1 110 ? -11.078 -16.359 -13.383 1 95.81 110 LEU A N 1
ATOM 907 C CA . LEU A 1 110 ? -9.664 -16.484 -13.031 1 95.81 110 LEU A CA 1
ATOM 908 C C . LEU A 1 110 ? -9.477 -16.516 -11.516 1 95.81 110 LEU A C 1
ATOM 910 O O . LEU A 1 110 ? -8.703 -17.328 -11 1 95.81 110 LEU A O 1
ATOM 914 N N . ALA A 1 111 ? -10.172 -15.625 -10.859 1 96.75 111 ALA A N 1
ATOM 915 C CA . ALA A 1 111 ? -10.078 -15.57 -9.398 1 96.75 111 ALA A CA 1
ATOM 916 C C . ALA A 1 111 ? -10.539 -16.891 -8.781 1 96.75 111 ALA A C 1
ATOM 918 O O . ALA A 1 111 ? -9.883 -17.422 -7.883 1 96.75 111 ALA A O 1
ATOM 919 N N . LYS A 1 112 ? -11.641 -17.344 -9.227 1 96.19 112 LYS A N 1
ATOM 920 C CA . LYS A 1 112 ? -12.164 -18.609 -8.711 1 96.19 112 LYS A CA 1
ATOM 921 C C . LYS A 1 112 ? -11.188 -19.75 -8.961 1 96.19 112 LYS A C 1
ATOM 923 O O . LYS A 1 112 ? -10.93 -20.562 -8.062 1 96.19 112 LYS A O 1
ATOM 928 N N . LEU A 1 113 ? -10.672 -19.844 -10.133 1 96.44 113 LEU A N 1
ATOM 929 C CA . LEU A 1 113 ? -9.711 -20.875 -10.5 1 96.44 113 LEU A CA 1
ATOM 930 C C . LEU A 1 113 ? -8.484 -20.812 -9.602 1 96.44 113 LEU A C 1
ATOM 932 O O . LEU A 1 113 ? -8.07 -21.828 -9.039 1 96.44 113 LEU A O 1
ATOM 936 N N . MET A 1 114 ? -7.914 -19.656 -9.492 1 97.44 114 MET A N 1
ATOM 937 C CA . MET A 1 114 ? -6.68 -19.516 -8.727 1 97.44 114 MET A CA 1
ATOM 938 C C . MET A 1 114 ? -6.918 -19.812 -7.25 1 97.44 114 MET A C 1
ATOM 940 O O . MET A 1 114 ? -6.09 -20.438 -6.598 1 97.44 114 MET A O 1
ATOM 944 N N . ARG A 1 115 ? -8.008 -19.312 -6.715 1 97.31 115 ARG A N 1
ATOM 945 C CA . ARG A 1 115 ? -8.336 -19.609 -5.328 1 97.31 115 ARG A CA 1
ATOM 946 C C . ARG A 1 115 ? -8.469 -21.109 -5.113 1 97.31 115 ARG A C 1
ATOM 948 O O . ARG A 1 115 ? -8.031 -21.641 -4.09 1 97.31 115 ARG A O 1
ATOM 955 N N . LYS A 1 116 ? -9.125 -21.75 -6.055 1 96.56 116 LYS A N 1
ATOM 956 C CA . LYS A 1 116 ? -9.234 -23.203 -5.988 1 96.56 116 LYS A CA 1
ATOM 957 C C . LYS A 1 116 ? -7.848 -23.844 -5.992 1 96.56 116 LYS A C 1
ATOM 959 O O . LYS A 1 116 ? -7.566 -24.719 -5.172 1 96.56 116 LYS A O 1
ATOM 964 N N . LEU A 1 117 ? -7 -23.438 -6.875 1 97.25 117 LEU A N 1
ATOM 965 C CA . LEU A 1 117 ? -5.656 -23.984 -6.973 1 97.25 117 LEU A CA 1
ATOM 966 C C . LEU A 1 117 ? -4.859 -23.719 -5.699 1 97.25 117 LEU A C 1
ATOM 968 O O . LEU A 1 117 ? -4.172 -24.609 -5.191 1 97.25 117 LEU A O 1
ATOM 972 N N . PHE A 1 118 ? -4.961 -22.469 -5.191 1 97.81 118 PHE A N 1
ATOM 973 C CA . PHE A 1 118 ? -4.277 -22.125 -3.945 1 97.81 118 PHE A CA 1
ATOM 974 C C . PHE A 1 118 ? -4.73 -23.047 -2.814 1 97.81 118 PHE A C 1
ATOM 976 O O . PHE A 1 118 ? -3.912 -23.5 -2.016 1 97.81 118 PHE A O 1
ATOM 983 N N . HIS A 1 119 ? -5.98 -23.266 -2.787 1 96.81 119 HIS A N 1
ATOM 984 C CA . HIS A 1 119 ? -6.535 -24.156 -1.773 1 96.81 119 HIS A CA 1
ATOM 985 C C . HIS A 1 119 ? -5.98 -25.562 -1.922 1 96.81 119 HIS A C 1
ATOM 987 O O . HIS A 1 119 ? -5.598 -26.203 -0.933 1 96.81 119 HIS A O 1
ATOM 993 N N . LEU A 1 120 ? -5.973 -26.047 -3.061 1 97.19 120 LEU A N 1
ATOM 994 C CA . LEU A 1 120 ? -5.449 -27.391 -3.328 1 97.19 120 LEU A CA 1
ATOM 995 C C . LEU A 1 120 ? -3.977 -27.484 -2.943 1 97.19 120 LEU A C 1
ATOM 997 O O . LEU A 1 120 ? -3.549 -28.469 -2.344 1 97.19 120 LEU A O 1
ATOM 1001 N N . PHE A 1 121 ? -3.184 -26.469 -3.27 1 97.62 121 PHE A N 1
ATOM 1002 C CA . PHE A 1 121 ? -1.786 -26.438 -2.857 1 97.62 121 PHE A CA 1
ATOM 1003 C C . PHE A 1 121 ? -1.67 -26.484 -1.338 1 97.62 121 PHE A C 1
ATOM 1005 O O . PHE A 1 121 ? -0.892 -27.266 -0.793 1 97.62 121 PHE A O 1
ATOM 1012 N N . ASP A 1 122 ? -2.438 -25.719 -0.679 1 96.31 122 ASP A N 1
ATOM 1013 C CA . ASP A 1 122 ? -2.395 -25.656 0.779 1 96.31 122 ASP A CA 1
ATOM 1014 C C . ASP A 1 122 ? -2.684 -27.031 1.387 1 96.31 122 ASP A C 1
ATOM 1016 O O . ASP A 1 122 ? -2.104 -27.391 2.41 1 96.31 122 ASP A O 1
ATOM 1020 N N . GLN A 1 123 ? -3.531 -27.688 0.752 1 95.88 123 GLN A N 1
ATOM 1021 C CA . GLN A 1 123 ? -3.908 -29 1.233 1 95.88 123 GLN A CA 1
ATOM 1022 C C . GLN A 1 123 ? -2.812 -30.031 0.944 1 95.88 123 GLN A C 1
ATOM 1024 O O . GLN A 1 123 ? -2.621 -30.969 1.712 1 95.88 123 GLN A O 1
ATOM 1029 N N . ALA A 1 124 ? -2.107 -29.828 -0.065 1 97 124 ALA A N 1
ATOM 1030 C CA . ALA A 1 124 ? -1.227 -30.859 -0.588 1 97 124 ALA A CA 1
ATOM 1031 C C . ALA A 1 124 ? 0.18 -30.734 -0.009 1 97 124 ALA A C 1
ATOM 1033 O O . ALA A 1 124 ? 0.892 -31.734 0.138 1 97 124 ALA A O 1
ATOM 1034 N N . VAL A 1 125 ? 0.662 -29.547 0.316 1 97.25 125 VAL A N 1
ATOM 1035 C CA . VAL A 1 125 ? 2.074 -29.312 0.593 1 97.25 125 VAL A CA 1
ATOM 1036 C C . VAL A 1 125 ? 2.4 -29.734 2.023 1 97.25 125 VAL A C 1
ATOM 1038 O O . VAL A 1 125 ? 1.516 -29.766 2.881 1 97.25 125 VAL A O 1
ATOM 1041 N N . SER A 1 126 ? 3.65 -30.062 2.189 1 96.56 126 SER A N 1
ATOM 1042 C CA . SER A 1 126 ? 4.172 -30.297 3.531 1 96.56 126 SER A CA 1
ATOM 1043 C C . SER A 1 126 ? 4.371 -29 4.293 1 96.56 126 SER A C 1
ATOM 1045 O O . SER A 1 126 ? 5.051 -28.078 3.809 1 96.56 126 SER A O 1
ATOM 1047 N N . ARG A 1 127 ? 3.867 -28.938 5.473 1 92.94 127 ARG A N 1
ATOM 1048 C CA . ARG A 1 127 ? 3.91 -27.719 6.273 1 92.94 127 ARG A CA 1
ATOM 1049 C C . ARG A 1 127 ? 5.305 -27.5 6.844 1 92.94 127 ARG A C 1
ATOM 1051 O O . ARG A 1 127 ? 5.625 -26.391 7.285 1 92.94 127 ARG A O 1
ATOM 1058 N N . GLU A 1 128 ? 6.105 -28.5 6.812 1 92.5 128 GLU A N 1
ATOM 1059 C CA . GLU A 1 128 ? 7.441 -28.422 7.395 1 92.5 128 GLU A CA 1
ATOM 1060 C C . GLU A 1 128 ? 8.469 -27.969 6.363 1 92.5 128 GLU A C 1
ATOM 1062 O O . GLU A 1 128 ? 9.617 -27.688 6.707 1 92.5 128 GLU A O 1
ATOM 1067 N N . SER A 1 129 ? 8.039 -27.922 5.133 1 94.06 129 SER A N 1
ATOM 1068 C CA . SER A 1 129 ? 8.961 -27.578 4.055 1 94.06 129 SER A CA 1
ATOM 1069 C C . SER A 1 129 ? 8.766 -26.141 3.588 1 94.06 129 SER A C 1
ATOM 1071 O O . SER A 1 129 ? 7.715 -25.547 3.824 1 94.06 129 SER A O 1
ATOM 1073 N N . GLU A 1 130 ? 9.828 -25.594 3.014 1 96.12 130 GLU A N 1
ATOM 1074 C CA . GLU A 1 130 ? 9.688 -24.344 2.289 1 96.12 130 GLU A CA 1
ATOM 1075 C C . GLU A 1 130 ? 9.055 -24.562 0.917 1 96.12 130 GLU A C 1
ATOM 1077 O O . GLU A 1 130 ? 9.594 -25.297 0.093 1 96.12 130 GLU A O 1
ATOM 1082 N N . ASN A 1 131 ? 7.949 -24 0.736 1 97.75 131 ASN A N 1
ATOM 1083 C CA . ASN A 1 131 ? 7.195 -24.156 -0.504 1 97.75 131 ASN A CA 1
ATOM 1084 C C . ASN A 1 131 ? 7.082 -22.828 -1.257 1 97.75 131 ASN A C 1
ATOM 1086 O O . ASN A 1 131 ? 6.789 -21.797 -0.658 1 97.75 131 ASN A O 1
ATOM 1090 N N . HIS A 1 132 ? 7.344 -22.891 -2.576 1 98.19 132 HIS A N 1
ATOM 1091 C CA . HIS A 1 132 ? 7.328 -21.688 -3.404 1 98.19 132 HIS A CA 1
ATOM 1092 C C . HIS A 1 132 ? 6.551 -21.922 -4.695 1 98.19 132 HIS A C 1
ATOM 1094 O O . HIS A 1 132 ? 6.754 -22.922 -5.379 1 98.19 132 HIS A O 1
ATOM 1100 N N . LEU A 1 133 ? 5.652 -21.078 -4.992 1 98.56 133 LEU A N 1
ATOM 1101 C CA . LEU A 1 133 ? 4.891 -21.109 -6.234 1 98.56 133 LEU A CA 1
ATOM 1102 C C . LEU A 1 133 ? 5.141 -19.859 -7.062 1 98.56 133 LEU A C 1
ATOM 1104 O O . LEU A 1 133 ? 5.059 -18.734 -6.551 1 98.56 133 LEU A O 1
ATOM 1108 N N . THR A 1 134 ? 5.48 -20.016 -8.281 1 98.69 134 THR A N 1
ATOM 1109 C CA . THR A 1 134 ? 5.578 -18.922 -9.242 1 98.69 134 THR A CA 1
ATOM 1110 C C . THR A 1 134 ? 4.457 -19.016 -10.273 1 98.69 134 THR A C 1
ATOM 1112 O O . THR A 1 134 ? 4.211 -20.078 -10.844 1 98.69 134 THR A O 1
ATOM 1115 N N . VAL A 1 135 ? 3.791 -17.953 -10.453 1 98.75 135 VAL A N 1
ATOM 1116 C CA . VAL A 1 135 ? 2.738 -17.891 -11.469 1 98.75 135 VAL A CA 1
ATOM 1117 C C . VAL A 1 135 ? 3.111 -16.875 -12.547 1 98.75 135 VAL A C 1
ATOM 1119 O O . VAL A 1 135 ? 3.369 -15.711 -12.242 1 98.75 135 VAL A O 1
ATOM 1122 N N . SER A 1 136 ? 3.133 -17.297 -13.766 1 98.56 136 SER A N 1
ATOM 1123 C CA . SER A 1 136 ? 3.359 -16.406 -14.906 1 98.56 136 SER A CA 1
ATOM 1124 C C . SER A 1 136 ? 2.09 -16.25 -15.734 1 98.56 136 SER A C 1
ATOM 1126 O O . SER A 1 136 ? 1.462 -17.234 -16.125 1 98.56 136 SER A O 1
ATOM 1128 N N . LEU A 1 137 ? 1.704 -15.047 -15.938 1 98.19 137 LEU A N 1
ATOM 1129 C CA . LEU A 1 137 ? 0.581 -14.711 -16.812 1 98.19 137 LEU A CA 1
ATOM 1130 C C . LEU A 1 137 ? 1.071 -14.234 -18.172 1 98.19 137 LEU A C 1
ATOM 1132 O O . LEU A 1 137 ? 1.589 -13.125 -18.297 1 98.19 137 LEU A O 1
ATOM 1136 N N . GLN A 1 138 ? 0.879 -15.023 -19.094 1 97.38 138 GLN A N 1
ATOM 1137 C CA . GLN A 1 138 ? 1.3 -14.68 -20.453 1 97.38 138 GLN A CA 1
ATOM 1138 C C . GLN A 1 138 ? 0.134 -14.125 -21.266 1 97.38 138 GLN A C 1
ATOM 1140 O O . GLN A 1 138 ? -0.798 -14.852 -21.609 1 97.38 138 GLN A O 1
ATOM 1145 N N . THR A 1 139 ? 0.226 -12.867 -21.656 1 96.62 139 THR A N 1
ATOM 1146 C CA . THR A 1 139 ? -0.909 -12.203 -22.281 1 96.62 139 THR A CA 1
ATOM 1147 C C . THR A 1 139 ? -0.658 -12 -23.781 1 96.62 139 T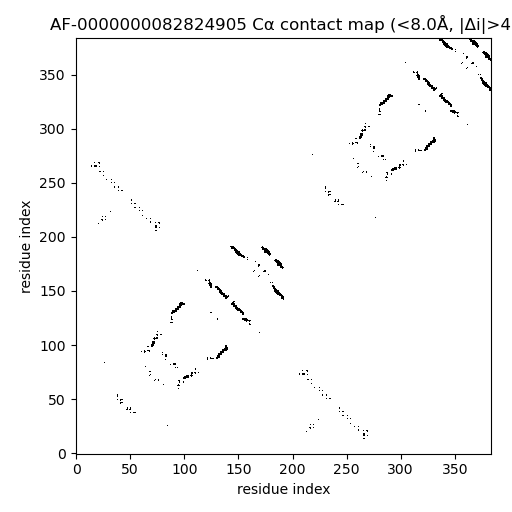HR A C 1
ATOM 1149 O O . THR A 1 139 ? -1.517 -11.477 -24.5 1 96.62 139 THR A O 1
ATOM 1152 N N . ASP A 1 140 ? 0.495 -12.375 -24.281 1 93.31 140 ASP A N 1
ATOM 1153 C CA . ASP A 1 140 ? 0.823 -12.078 -25.688 1 93.31 140 ASP A CA 1
ATOM 1154 C C . ASP A 1 140 ? 0.804 -13.344 -26.531 1 93.31 140 ASP A C 1
ATOM 1156 O O . ASP A 1 140 ? 1.446 -13.406 -27.578 1 93.31 140 ASP A O 1
ATOM 1160 N N . HIS A 1 141 ? 0.139 -14.328 -26.094 1 90.38 141 HIS A N 1
ATOM 1161 C CA . HIS A 1 141 ? -0.002 -15.508 -26.938 1 90.38 141 HIS A CA 1
ATOM 1162 C C . HIS A 1 141 ? -0.906 -15.234 -28.141 1 90.38 141 HIS A C 1
ATOM 1164 O O . HIS A 1 141 ? -1.948 -14.594 -28 1 90.38 141 HIS A O 1
ATOM 1170 N N . PRO A 1 142 ? -0.488 -15.695 -29.234 1 88.56 142 PRO A N 1
ATOM 1171 C CA . PRO A 1 142 ? -1.238 -15.375 -30.453 1 88.56 142 PRO A CA 1
ATOM 1172 C C . PRO A 1 142 ? -2.621 -16.016 -30.484 1 88.56 142 PRO A C 1
ATOM 1174 O O . PRO A 1 142 ? -3.576 -15.422 -30.984 1 88.56 142 PRO A O 1
ATOM 1177 N N . ASP A 1 143 ? -2.793 -17.156 -29.953 1 88.75 143 ASP A N 1
ATOM 1178 C CA . ASP A 1 143 ? -4.012 -17.938 -30.141 1 88.75 143 ASP A CA 1
ATOM 1179 C C . ASP A 1 143 ? -4.84 -17.984 -28.859 1 88.75 143 ASP A C 1
ATOM 1181 O O . ASP A 1 143 ? -5.91 -18.594 -28.828 1 88.75 143 ASP A O 1
ATOM 1185 N N . ARG A 1 144 ? -4.348 -17.453 -27.812 1 90.5 144 ARG A N 1
ATOM 1186 C CA . ARG A 1 144 ? -5.039 -17.5 -26.531 1 90.5 144 ARG A CA 1
ATOM 1187 C C . ARG A 1 144 ? -5.098 -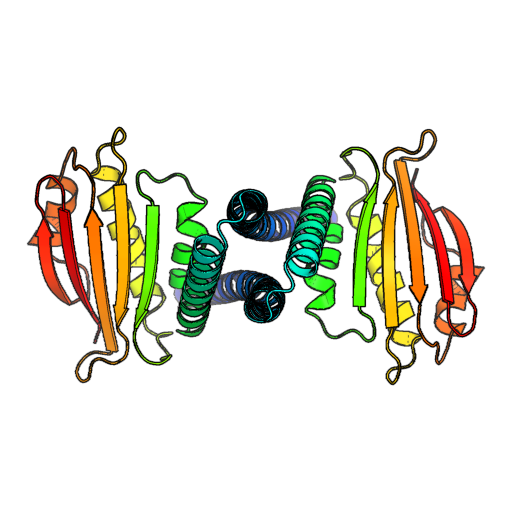16.125 -25.875 1 90.5 144 ARG A C 1
ATOM 1189 O O . ARG A 1 144 ? -4.195 -15.312 -26.047 1 90.5 144 ARG A O 1
ATOM 1196 N N . GLN A 1 145 ? -6.172 -15.93 -25.156 1 91.5 145 GLN A N 1
ATOM 1197 C CA . GLN A 1 145 ? -6.277 -14.68 -24.406 1 91.5 145 GLN A CA 1
ATOM 1198 C C . GLN A 1 145 ? -5.246 -14.617 -23.281 1 91.5 145 GLN A C 1
ATOM 1200 O O . GLN A 1 145 ? -4.66 -13.57 -23.016 1 91.5 145 GLN A O 1
ATOM 1205 N N . LEU A 1 146 ? -5.102 -15.742 -22.672 1 96 146 LEU A N 1
ATOM 1206 C CA . LEU A 1 146 ? -4.191 -15.805 -21.531 1 96 146 LEU A CA 1
ATOM 1207 C C . LEU A 1 146 ? -3.686 -17.234 -21.328 1 96 146 LEU A C 1
ATOM 1209 O O . LEU A 1 146 ? -4.453 -18.188 -21.438 1 96 146 LEU A O 1
ATOM 1213 N N . ILE A 1 147 ? -2.439 -17.312 -21.078 1 96.81 147 ILE A N 1
ATOM 1214 C CA . ILE A 1 147 ? -1.877 -18.578 -20.609 1 96.81 147 ILE A CA 1
ATOM 1215 C C . ILE A 1 147 ? -1.307 -18.391 -19.203 1 96.81 147 ILE A C 1
ATOM 1217 O O . ILE A 1 147 ? -0.524 -17.453 -18.969 1 96.81 147 ILE A O 1
ATOM 1221 N N . LEU A 1 148 ? -1.667 -19.219 -18.297 1 97.75 148 LEU A N 1
ATOM 1222 C CA . LEU A 1 148 ? -1.128 -19.25 -16.938 1 97.75 148 LEU A CA 1
ATOM 1223 C C . LEU A 1 148 ? -0.128 -20.391 -16.781 1 97.75 148 LEU A C 1
ATOM 1225 O O . LEU A 1 148 ? -0.416 -21.531 -17.141 1 97.75 148 LEU A O 1
ATOM 1229 N N . TYR A 1 149 ? 1.016 -20.031 -16.312 1 98.25 149 TYR A N 1
ATOM 1230 C CA . TYR A 1 149 ? 2.018 -21.016 -15.945 1 98.25 149 TYR A CA 1
ATOM 1231 C C . TYR A 1 149 ? 2.23 -21.047 -14.438 1 98.25 149 TYR A C 1
ATOM 1233 O O . TYR A 1 149 ? 2.529 -20.031 -13.828 1 98.25 149 TYR A O 1
ATOM 1241 N N . LEU A 1 150 ? 2.023 -22.156 -13.82 1 98.69 150 LEU A N 1
ATOM 1242 C CA . LEU A 1 150 ? 2.312 -22.344 -12.406 1 98.69 150 LEU A CA 1
ATOM 1243 C C . LEU A 1 150 ? 3.51 -23.266 -12.211 1 98.69 150 LEU A C 1
ATOM 1245 O O . LEU A 1 150 ? 3.561 -24.359 -12.789 1 98.69 150 LEU A O 1
ATOM 1249 N N . ASP A 1 151 ? 4.473 -22.781 -11.578 1 98.62 151 ASP A N 1
ATOM 1250 C CA . ASP A 1 151 ? 5.699 -23.516 -11.273 1 98.62 151 ASP A CA 1
ATOM 1251 C C . ASP A 1 151 ? 5.926 -23.609 -9.766 1 98.62 151 ASP A C 1
ATOM 1253 O O . ASP A 1 151 ? 6.324 -22.625 -9.133 1 98.62 151 ASP A O 1
ATOM 1257 N N . PHE A 1 152 ? 5.695 -24.75 -9.211 1 98.44 152 PHE A N 1
ATOM 1258 C CA . PHE A 1 152 ? 5.812 -24.969 -7.77 1 98.44 152 PHE A CA 1
ATOM 1259 C C . PHE A 1 152 ? 7.078 -25.75 -7.441 1 98.44 152 PHE A C 1
ATOM 1261 O O . PHE A 1 152 ? 7.422 -26.703 -8.141 1 98.44 152 PHE A O 1
ATOM 1268 N N . HIS A 1 153 ? 7.809 -25.312 -6.426 1 98.06 153 HIS A N 1
ATOM 1269 C CA . HIS A 1 153 ? 8.938 -26.016 -5.844 1 98.06 153 HIS A CA 1
ATOM 1270 C C . HIS A 1 153 ? 8.773 -26.172 -4.332 1 98.06 153 HIS A C 1
ATOM 1272 O O . HIS A 1 153 ? 8.562 -25.188 -3.623 1 98.06 153 HIS A O 1
ATOM 1278 N N . GLY A 1 154 ? 8.875 -27.297 -3.826 1 97.56 154 GLY A N 1
ATOM 1279 C CA . GLY A 1 154 ? 8.719 -27.641 -2.422 1 97.56 154 GLY A CA 1
ATOM 1280 C C . GLY A 1 154 ? 8.492 -29.125 -2.195 1 97.56 154 GLY A C 1
ATOM 1281 O O . GLY A 1 154 ? 9.078 -29.953 -2.885 1 97.56 154 GLY A O 1
ATOM 1282 N N . ALA A 1 155 ? 7.734 -29.469 -1.116 1 97.25 155 ALA A N 1
ATOM 1283 C CA . ALA A 1 155 ? 7.438 -30.859 -0.806 1 97.25 155 ALA A CA 1
ATOM 1284 C C . ALA A 1 155 ? 5.938 -31.078 -0.666 1 97.25 155 ALA A C 1
ATOM 1286 O O . ALA A 1 155 ? 5.238 -30.281 -0.038 1 97.25 155 ALA A O 1
ATOM 1287 N N . PHE A 1 156 ? 5.5 -32.156 -1.247 1 96.81 156 PHE A N 1
ATOM 1288 C CA . PHE A 1 156 ? 4.098 -32.531 -1.12 1 96.81 156 PHE A CA 1
ATOM 1289 C C . PHE A 1 156 ? 3.91 -33.594 -0.045 1 96.81 156 PHE A C 1
ATOM 1291 O O . PHE A 1 156 ? 4.664 -34.562 0.009 1 96.81 156 PHE A O 1
ATOM 1298 N N . ALA A 1 157 ? 2.988 -33.375 0.738 1 95.62 157 ALA A N 1
ATOM 1299 C CA . ALA A 1 157 ? 2.561 -34.375 1.702 1 95.62 157 ALA A CA 1
ATOM 1300 C C . ALA A 1 157 ? 1.429 -35.25 1.138 1 95.62 157 ALA A C 1
ATOM 1302 O O . ALA A 1 157 ? 1.364 -36.438 1.393 1 95.62 157 ALA A O 1
ATOM 1303 N N . ASP A 1 158 ? 0.521 -34.719 0.354 1 95.12 158 ASP A N 1
ATOM 1304 C CA . ASP A 1 158 ? -0.635 -35.406 -0.208 1 95.12 158 ASP A CA 1
ATOM 1305 C C . ASP A 1 158 ? -0.977 -34.844 -1.595 1 95.12 158 ASP A C 1
ATOM 1307 O O . ASP A 1 158 ? -1.944 -34.094 -1.755 1 95.12 158 ASP A O 1
ATOM 1311 N N . PRO A 1 159 ? -0.288 -35.312 -2.574 1 93.88 159 PRO A N 1
ATOM 1312 C CA . PRO A 1 159 ? -0.526 -34.812 -3.932 1 93.88 159 PRO A CA 1
ATOM 1313 C C . PRO A 1 159 ? -1.891 -35.219 -4.48 1 93.88 159 PRO A C 1
ATOM 1315 O O . PRO A 1 159 ? -2.324 -34.719 -5.516 1 93.88 159 PRO A O 1
ATOM 1318 N N . SER A 1 160 ? -2.613 -36.125 -3.852 1 94.62 160 SER A N 1
ATOM 1319 C CA . SER A 1 160 ? -3.904 -36.594 -4.34 1 94.62 160 SER A CA 1
ATOM 1320 C C . SER A 1 160 ? -4.953 -35.469 -4.285 1 94.62 160 SER A C 1
ATOM 1322 O O . SER A 1 160 ? -6.023 -35.594 -4.879 1 94.62 160 SER A O 1
ATOM 1324 N N . ALA A 1 161 ? -4.621 -34.375 -3.541 1 95.69 161 ALA A N 1
ATOM 1325 C CA . ALA A 1 161 ? -5.512 -33.219 -3.484 1 95.69 161 ALA A CA 1
ATOM 1326 C C . ALA A 1 161 ? -5.828 -32.688 -4.883 1 95.69 161 ALA A C 1
ATOM 1328 O O . ALA A 1 161 ? -6.891 -32.125 -5.117 1 95.69 161 ALA A O 1
ATOM 1329 N N . PHE A 1 162 ? -4.902 -32.969 -5.832 1 96.38 162 PHE A N 1
ATOM 1330 C CA . PHE A 1 162 ? -5.039 -32.406 -7.18 1 96.38 162 PHE A CA 1
ATOM 1331 C C . PHE A 1 162 ? -5.766 -33.406 -8.094 1 96.38 162 PHE A C 1
ATOM 1333 O O . PHE A 1 162 ? -6.051 -33.094 -9.25 1 96.38 162 PHE A O 1
ATOM 1340 N N . ASP A 1 163 ? -6.113 -34.562 -7.609 1 95.25 163 ASP A N 1
ATOM 1341 C CA . ASP A 1 163 ? -6.617 -35.625 -8.461 1 95.25 163 ASP A CA 1
ATOM 1342 C C . ASP A 1 163 ? -7.887 -35.188 -9.195 1 95.25 163 ASP A C 1
ATOM 1344 O O . ASP A 1 163 ? -8.039 -35.438 -10.391 1 95.25 163 ASP A O 1
ATOM 1348 N N . ASP A 1 164 ? -8.695 -34.562 -8.508 1 94.31 164 ASP A N 1
ATOM 1349 C CA . ASP A 1 164 ? -9.977 -34.188 -9.102 1 94.31 164 ASP A CA 1
ATOM 1350 C C . ASP A 1 164 ? -9.766 -33.219 -10.266 1 94.31 164 ASP A C 1
ATOM 1352 O O . ASP A 1 164 ? -10.266 -33.438 -11.367 1 94.31 164 ASP A O 1
ATOM 1356 N N . ILE A 1 165 ? -9.016 -32.219 -10.031 1 94.31 165 ILE A N 1
ATOM 1357 C CA . ILE A 1 165 ? -8.828 -31.188 -11.062 1 94.31 165 ILE A CA 1
ATOM 1358 C C . ILE A 1 165 ? -7.973 -31.734 -12.195 1 94.31 165 ILE A C 1
ATOM 1360 O O . ILE A 1 165 ? -8.172 -31.391 -13.359 1 94.31 165 ILE A O 1
ATOM 1364 N N . ARG A 1 166 ? -7.07 -32.594 -11.859 1 91.62 166 ARG A N 1
ATOM 1365 C CA . ARG A 1 166 ? -6.199 -33.188 -12.859 1 91.62 166 ARG A CA 1
ATOM 1366 C C . ARG A 1 166 ? -6.98 -34.125 -13.773 1 91.62 166 ARG A C 1
ATOM 1368 O O . ARG A 1 166 ? -6.766 -34.156 -14.984 1 91.62 166 ARG A O 1
ATOM 1375 N N . GLN A 1 167 ? -7.949 -34.844 -13.211 1 90.69 167 GLN A N 1
ATOM 1376 C CA . GLN A 1 167 ? -8.68 -35.875 -13.945 1 90.69 167 GLN A CA 1
ATOM 1377 C C . GLN A 1 167 ? -9.906 -35.281 -14.641 1 90.69 167 GLN A C 1
ATOM 1379 O O . GLN A 1 167 ? -10.219 -35.656 -15.773 1 90.69 167 GLN A O 1
ATOM 1384 N N . ASN A 1 168 ? -10.57 -34.344 -13.953 1 91.31 168 ASN A N 1
ATOM 1385 C CA . ASN A 1 168 ? -11.867 -33.875 -14.438 1 91.31 168 ASN A CA 1
ATOM 1386 C C . ASN A 1 168 ? -11.773 -32.469 -15.023 1 91.31 168 ASN A C 1
ATOM 1388 O O . ASN A 1 168 ? -12.719 -32 -15.664 1 91.31 168 ASN A O 1
ATOM 1392 N N . GLY A 1 169 ? -10.688 -31.891 -14.805 1 89.81 169 GLY A N 1
ATOM 1393 C CA . GLY A 1 169 ? -10.547 -30.531 -15.281 1 89.81 169 GLY A CA 1
ATOM 1394 C C . GLY A 1 169 ? -11.289 -29.516 -14.438 1 89.81 169 GLY A C 1
ATOM 1395 O O . GLY A 1 169 ? -11.656 -29.797 -13.297 1 89.81 169 GLY A O 1
ATOM 1396 N N . TYR A 1 170 ? -11.219 -28.312 -14.891 1 87 170 TYR A N 1
ATOM 1397 C CA . TYR A 1 170 ? -11.891 -27.203 -14.203 1 87 170 TYR A CA 1
ATOM 1398 C C . TYR A 1 170 ? -12.688 -26.359 -15.188 1 87 170 TYR A C 1
ATOM 1400 O O . TYR A 1 170 ? -12.195 -26.031 -16.281 1 87 170 TYR A O 1
ATOM 1408 N N . GLU A 1 171 ? -13.828 -25.922 -14.844 1 78.31 171 GLU A N 1
ATOM 1409 C CA . GLU A 1 171 ? -14.875 -25.266 -15.617 1 78.31 171 GLU A CA 1
ATOM 1410 C C . GLU A 1 171 ? -14.289 -24.234 -16.578 1 78.31 171 GLU A C 1
ATOM 1412 O O . GLU A 1 171 ? -13.805 -23.188 -16.156 1 78.31 171 GLU A O 1
ATOM 1417 N N . ASP A 1 172 ? -14.336 -24.375 -17.938 1 78.38 172 ASP A N 1
ATOM 1418 C CA . ASP A 1 172 ? -14.109 -23.484 -19.078 1 78.38 172 ASP A CA 1
ATOM 1419 C C . ASP A 1 172 ? -12.641 -23.078 -19.172 1 78.38 172 ASP A C 1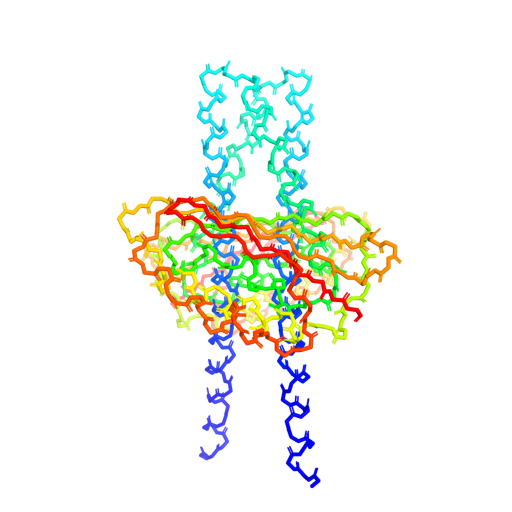
ATOM 1421 O O . ASP A 1 172 ? -12.32 -21.969 -19.609 1 78.38 172 ASP A O 1
ATOM 1425 N N . VAL A 1 173 ? -11.781 -23.766 -18.453 1 87.19 173 VAL A N 1
ATOM 1426 C CA . VAL A 1 173 ? -10.367 -23.5 -18.688 1 87.19 173 VAL A CA 1
ATOM 1427 C C . VAL A 1 173 ? -9.695 -24.734 -19.281 1 87.19 173 VAL A C 1
ATOM 1429 O O . VAL A 1 173 ? -10.156 -25.859 -19.062 1 87.19 173 VAL A O 1
ATOM 1432 N N . ASP A 1 174 ? -8.805 -24.547 -20.109 1 92.88 174 ASP A N 1
ATOM 1433 C CA . ASP A 1 174 ? -8.039 -25.594 -20.766 1 92.88 174 ASP A CA 1
ATOM 1434 C C . ASP A 1 174 ? -6.742 -25.891 -20.016 1 92.88 174 ASP A C 1
ATOM 1436 O O . ASP A 1 174 ? -5.801 -25.094 -20.062 1 92.88 174 ASP A O 1
ATOM 1440 N N . ILE A 1 175 ? -6.707 -26.984 -19.266 1 95.06 175 ILE A N 1
ATOM 1441 C CA . ILE A 1 175 ? -5.473 -27.406 -18.609 1 95.06 175 ILE A CA 1
ATOM 1442 C C . ILE A 1 175 ? -4.574 -28.109 -19.625 1 95.06 175 ILE A C 1
ATOM 1444 O O . ILE A 1 175 ? -4.797 -29.281 -19.953 1 95.06 175 ILE A O 1
ATOM 1448 N N . MET A 1 176 ? -3.605 -27.453 -20.031 1 94.44 176 MET A N 1
ATOM 1449 C CA . MET A 1 176 ? -2.756 -27.906 -21.125 1 94.44 176 MET A CA 1
ATOM 1450 C C . MET A 1 176 ? -1.648 -28.828 -20.609 1 94.44 176 MET A C 1
ATOM 1452 O O . MET A 1 176 ? -1.163 -29.688 -21.344 1 94.44 176 MET A O 1
ATOM 1456 N N . ARG A 1 177 ? -1.209 -28.594 -19.5 1 95.5 177 ARG A N 1
ATOM 1457 C CA . ARG A 1 177 ? -0.137 -29.359 -18.875 1 95.5 177 ARG A CA 1
ATOM 1458 C C . ARG A 1 177 ? -0.337 -29.422 -17.359 1 95.5 177 ARG A C 1
ATOM 1460 O O . ARG A 1 177 ? -0.75 -28.453 -16.734 1 95.5 177 ARG A O 1
ATOM 1467 N N . PHE A 1 178 ? -0.206 -30.594 -16.766 1 96.5 178 PHE A N 1
ATOM 1468 C CA . PHE A 1 178 ? -0.254 -30.812 -15.32 1 96.5 178 PHE A CA 1
ATOM 1469 C C . PHE A 1 178 ? 0.714 -31.922 -14.906 1 96.5 178 PHE A C 1
ATOM 1471 O O . PHE A 1 178 ? 0.41 -33.094 -15.047 1 96.5 178 PHE A O 1
ATOM 1478 N N . GLU A 1 179 ? 1.853 -31.516 -14.477 1 96.19 179 GLU A N 1
ATOM 1479 C CA . GLU A 1 179 ? 2.893 -32.438 -14.039 1 96.19 179 GLU A CA 1
ATOM 1480 C C . GLU A 1 179 ? 3.203 -32.25 -12.555 1 96.19 179 GLU A C 1
ATOM 1482 O O . GLU A 1 179 ? 3.396 -31.125 -12.094 1 96.19 179 GLU A O 1
ATOM 1487 N N . ILE A 1 180 ? 3.188 -33.344 -11.836 1 95.06 180 ILE A N 1
ATOM 1488 C CA . ILE A 1 180 ? 3.439 -33.281 -10.398 1 95.06 180 ILE A CA 1
ATOM 1489 C C . ILE A 1 180 ? 4.395 -34.375 -9.984 1 95.06 180 ILE A C 1
ATOM 1491 O O . ILE A 1 180 ? 4.266 -35.531 -10.438 1 95.06 180 ILE A O 1
ATOM 1495 N N . THR A 1 181 ? 5.418 -34.031 -9.367 1 92.81 181 THR A N 1
ATOM 1496 C CA . THR A 1 181 ? 6.312 -34.969 -8.688 1 92.81 181 THR A CA 1
ATOM 1497 C C . THR A 1 181 ? 6.273 -34.75 -7.176 1 92.81 181 THR A C 1
ATOM 1499 O O . THR A 1 181 ? 5.379 -34.062 -6.668 1 92.81 181 THR A O 1
ATOM 1502 N N . SER A 1 182 ? 7.309 -35.344 -6.445 1 91.5 182 SER A N 1
ATOM 1503 C CA . SER A 1 182 ? 7.344 -35.188 -4.996 1 91.5 182 SER A CA 1
ATOM 1504 C C . SER A 1 182 ? 7.785 -33.781 -4.602 1 91.5 182 SER A C 1
ATOM 1506 O O . SER A 1 182 ? 7.461 -33.312 -3.514 1 91.5 182 SER A O 1
ATOM 1508 N N . HIS A 1 183 ? 8.469 -33.094 -5.559 1 94.06 183 HIS A N 1
ATOM 1509 C CA . HIS A 1 183 ? 9.062 -31.844 -5.117 1 94.06 183 HIS A CA 1
ATOM 1510 C C . HIS A 1 183 ? 8.758 -30.703 -6.098 1 94.06 183 HIS A C 1
ATOM 1512 O O . HIS A 1 183 ? 9.172 -29.562 -5.887 1 94.06 183 HIS A O 1
ATOM 1518 N N . GLU A 1 184 ? 7.988 -31.047 -7.148 1 95.88 184 GLU A N 1
ATOM 1519 C CA . GLU A 1 184 ? 7.719 -30.047 -8.172 1 95.88 184 GLU A CA 1
ATOM 1520 C C . GLU A 1 184 ? 6.332 -30.234 -8.781 1 95.88 184 GLU A C 1
ATOM 1522 O O . GLU A 1 184 ? 5.809 -31.344 -8.805 1 95.88 184 GLU A O 1
ATOM 1527 N N . CYS A 1 185 ? 5.777 -29.203 -9.203 1 97.62 185 CYS A N 1
ATOM 1528 C CA . CYS A 1 185 ? 4.512 -29.219 -9.93 1 97.62 185 CYS A CA 1
ATOM 1529 C C . CYS A 1 185 ? 4.488 -28.141 -11 1 97.62 185 CYS A C 1
ATOM 1531 O O . CYS A 1 185 ? 4.809 -26.984 -10.734 1 97.62 185 CYS A O 1
ATOM 1533 N N . LEU A 1 186 ? 4.184 -28.531 -12.188 1 98.19 186 LEU A N 1
ATOM 1534 C CA . LEU A 1 186 ? 4.043 -27.625 -13.32 1 98.19 186 LEU A CA 1
ATOM 1535 C C . LEU A 1 186 ? 2.639 -27.703 -13.906 1 98.19 186 LEU A C 1
ATOM 1537 O O . LEU A 1 186 ? 2.166 -28.781 -14.258 1 98.19 186 LEU A O 1
ATOM 1541 N N . ILE A 1 187 ? 1.97 -26.578 -13.93 1 97.88 187 ILE A N 1
ATOM 1542 C CA . ILE A 1 187 ? 0.634 -26.516 -14.516 1 97.88 187 ILE A CA 1
ATOM 1543 C C . ILE A 1 187 ? 0.594 -25.422 -15.586 1 97.88 187 ILE A C 1
ATOM 1545 O O . ILE A 1 187 ? 1.119 -24.328 -15.383 1 97.88 187 ILE A O 1
ATOM 1549 N N . GLU A 1 188 ? 0.077 -25.703 -16.703 1 97.38 188 GLU A N 1
ATOM 1550 C CA . GLU A 1 188 ? -0.192 -24.75 -17.766 1 97.38 188 GLU A CA 1
ATOM 1551 C C . GLU A 1 188 ? -1.68 -24.703 -18.094 1 97.38 188 GLU A C 1
ATOM 1553 O O . GLU A 1 188 ? -2.289 -25.719 -18.406 1 97.38 188 GLU A O 1
ATOM 1558 N N . ILE A 1 189 ? -2.225 -23.531 -18.016 1 96.81 189 ILE A N 1
ATOM 1559 C CA . ILE A 1 189 ? -3.654 -23.359 -18.25 1 96.81 189 ILE A CA 1
ATOM 1560 C C . ILE A 1 189 ? -3.881 -22.312 -19.328 1 96.81 189 ILE A C 1
ATOM 1562 O O . ILE A 1 189 ? -3.307 -21.219 -19.266 1 96.81 189 ILE A O 1
ATOM 1566 N N . GLY A 1 190 ? -4.723 -22.578 -20.234 1 94.88 190 GLY A N 1
ATOM 1567 C CA . GLY A 1 190 ? -5.07 -21.641 -21.281 1 94.88 190 GLY A CA 1
ATOM 1568 C C . GLY A 1 190 ? -6.488 -21.109 -21.172 1 94.88 190 GLY A C 1
ATOM 1569 O O . GLY A 1 190 ? -7.402 -21.859 -20.797 1 94.88 190 GLY A O 1
ATOM 1570 N N . LEU A 1 191 ? -6.586 -19.828 -21.375 1 91.06 191 LEU A N 1
ATOM 1571 C CA . LEU A 1 191 ? -7.887 -19.172 -21.422 1 91.06 191 LEU A CA 1
ATOM 1572 C C . LEU A 1 191 ? -8.156 -18.594 -22.812 1 91.06 191 LEU A C 1
ATOM 1574 O O . LEU A 1 191 ? -7.289 -17.938 -23.391 1 91.06 191 LEU A O 1
ATOM 1578 N N . ASP A 1 192 ? -9.383 -18.844 -23.359 1 86.88 192 ASP A N 1
ATOM 1579 C CA . ASP A 1 192 ? -9.758 -18.375 -24.688 1 86.88 192 ASP A CA 1
ATOM 1580 C C . ASP A 1 192 ? -10.695 -17.172 -24.594 1 86.88 192 ASP A C 1
ATOM 1582 O O . ASP A 1 192 ? -11.445 -17.031 -23.625 1 86.88 192 ASP A O 1
ATOM 1586 N N . MET B 1 1 ? -36.594 -12.695 -11.266 1 47.66 1 MET B N 1
ATOM 1587 C CA . MET B 1 1 ? -36.062 -11.492 -11.883 1 47.66 1 MET B CA 1
ATOM 1588 C C . MET B 1 1 ? -35.5 -10.547 -10.828 1 47.66 1 MET B C 1
ATOM 1590 O O . MET B 1 1 ? -34.5 -9.875 -11.062 1 47.66 1 MET B O 1
ATOM 1594 N N . LYS B 1 2 ? -36.094 -10.391 -9.711 1 56.31 2 LYS B N 1
ATOM 1595 C CA . LYS B 1 2 ? -35.656 -9.531 -8.609 1 56.31 2 LYS B CA 1
ATOM 1596 C C . LYS B 1 2 ? -34.375 -10.086 -7.973 1 56.31 2 LYS B C 1
ATOM 1598 O O . LYS B 1 2 ? -33.5 -9.32 -7.594 1 56.31 2 LYS B O 1
ATOM 1603 N N . ASP B 1 3 ? -34.156 -11.406 -7.961 1 63.47 3 ASP B N 1
ATOM 1604 C CA . ASP B 1 3 ? -33 -12.055 -7.332 1 63.47 3 ASP B CA 1
ATOM 1605 C C . ASP B 1 3 ? -31.734 -11.852 -8.164 1 63.47 3 ASP B C 1
ATOM 1607 O O . ASP B 1 3 ? -30.656 -11.641 -7.613 1 63.47 3 ASP B O 1
ATOM 1611 N N . VAL B 1 4 ? -31.766 -11.938 -9.5 1 59.47 4 VAL B N 1
ATOM 1612 C CA . VAL B 1 4 ? -30.641 -11.711 -10.414 1 59.47 4 VAL B CA 1
ATOM 1613 C C . VAL B 1 4 ? -30.188 -10.258 -10.312 1 59.47 4 VAL B C 1
ATOM 1615 O O . VAL B 1 4 ? -28.984 -9.984 -10.312 1 59.47 4 VAL B O 1
ATOM 1618 N N . SER B 1 5 ? -31.172 -9.375 -10.078 1 59.84 5 SER B N 1
ATOM 1619 C CA . SER B 1 5 ? -30.844 -7.957 -9.977 1 59.84 5 SER B CA 1
ATOM 1620 C C . SER B 1 5 ? -30.062 -7.652 -8.703 1 59.84 5 SER B C 1
ATOM 1622 O O . SER B 1 5 ? -29.109 -6.883 -8.727 1 59.84 5 SER B O 1
ATOM 1624 N N . LYS B 1 6 ? -30.344 -8.281 -7.676 1 61.41 6 LYS B N 1
ATOM 1625 C CA . LYS B 1 6 ? -29.672 -8.062 -6.395 1 61.41 6 LYS B CA 1
ATOM 1626 C C . LYS B 1 6 ? -28.281 -8.664 -6.391 1 61.41 6 LYS B C 1
ATOM 1628 O O . LYS B 1 6 ? -27.344 -8.062 -5.871 1 61.41 6 LYS B O 1
ATOM 1633 N N . ASN B 1 7 ? -28.109 -9.82 -7.027 1 60.47 7 ASN B N 1
ATOM 1634 C CA . ASN B 1 7 ? -26.812 -10.469 -7.156 1 60.47 7 ASN B CA 1
ATOM 1635 C C . ASN B 1 7 ? -25.859 -9.656 -8.031 1 60.47 7 ASN B C 1
ATOM 1637 O O . ASN B 1 7 ? -24.672 -9.555 -7.742 1 60.47 7 ASN B O 1
ATOM 1641 N N . GLN B 1 8 ? -26.422 -9.094 -9.047 1 61.12 8 GLN B N 1
ATOM 1642 C CA . GLN B 1 8 ? -25.641 -8.25 -9.945 1 61.12 8 GLN B CA 1
ATOM 1643 C C . GLN B 1 8 ? -25.219 -6.957 -9.258 1 61.12 8 GLN B C 1
ATOM 1645 O O . GLN B 1 8 ? -24.078 -6.512 -9.406 1 61.12 8 GLN B O 1
ATOM 1650 N N . GLU B 1 9 ? -26.109 -6.348 -8.523 1 61.41 9 GLU B N 1
ATOM 1651 C CA . GLU B 1 9 ? -25.797 -5.133 -7.777 1 61.41 9 GLU B CA 1
ATOM 1652 C C . GLU B 1 9 ? -24.734 -5.395 -6.707 1 61.41 9 GLU B C 1
ATOM 1654 O O . GLU B 1 9 ? -23.828 -4.586 -6.512 1 61.41 9 GLU B O 1
ATOM 1659 N N . GLU B 1 10 ? -24.875 -6.508 -6.133 1 65.88 10 GLU B N 1
ATOM 1660 C CA . GLU B 1 10 ? -23.922 -6.895 -5.102 1 65.88 10 GLU B CA 1
ATOM 1661 C C . GLU B 1 10 ? -22.547 -7.168 -5.707 1 65.88 10 GLU B C 1
ATOM 1663 O O . GLU B 1 10 ? -21.516 -6.789 -5.133 1 65.88 10 GLU B O 1
ATOM 1668 N N . ASN B 1 11 ? -22.516 -7.77 -6.867 1 68.12 11 ASN B N 1
ATOM 1669 C CA . ASN B 1 11 ? -21.266 -8.078 -7.57 1 68.12 11 ASN B CA 1
ATOM 1670 C C . ASN B 1 11 ? -20.578 -6.809 -8.07 1 68.12 11 ASN B C 1
ATOM 1672 O O . ASN B 1 11 ? -19.359 -6.699 -8.016 1 68.12 11 ASN B O 1
ATOM 1676 N N . ILE B 1 12 ? -21.359 -5.871 -8.5 1 68.12 12 ILE B N 1
ATOM 1677 C CA . ILE B 1 12 ? -20.828 -4.602 -8.969 1 68.12 12 ILE B CA 1
ATOM 1678 C C . ILE B 1 12 ? -20.172 -3.852 -7.805 1 68.12 12 ILE B C 1
ATOM 1680 O O . ILE B 1 12 ? -19.078 -3.309 -7.941 1 68.12 12 ILE B O 1
ATOM 1684 N N . SER B 1 13 ? -20.891 -3.992 -6.758 1 78.25 13 SER B N 1
ATOM 1685 C CA . SER B 1 13 ? -20.391 -3.295 -5.578 1 78.25 13 SER B CA 1
ATOM 1686 C C . SER B 1 13 ? -19.109 -3.932 -5.07 1 78.25 13 SER B C 1
ATOM 1688 O O . SER B 1 13 ? -18.141 -3.227 -4.738 1 78.25 13 SER B O 1
ATOM 1690 N N . ASP B 1 14 ? -19 -5.238 -5.246 1 87.88 14 ASP B N 1
ATOM 1691 C CA . ASP B 1 14 ? -17.828 -5.98 -4.801 1 87.88 14 ASP B CA 1
ATOM 1692 C C . ASP B 1 14 ? -16.625 -5.695 -5.699 1 87.88 14 ASP B C 1
ATOM 1694 O O . ASP B 1 14 ? -15.523 -5.438 -5.207 1 87.88 14 ASP B O 1
ATOM 1698 N N . THR B 1 15 ? -16.875 -5.617 -6.996 1 90.5 15 THR B N 1
ATOM 1699 C CA . THR B 1 15 ? -15.812 -5.336 -7.957 1 90.5 15 THR B CA 1
ATOM 1700 C C . THR B 1 15 ? -15.281 -3.912 -7.781 1 90.5 15 THR B C 1
ATOM 1702 O O . THR B 1 15 ? -14.078 -3.68 -7.844 1 90.5 15 THR B O 1
ATOM 1705 N N . ALA B 1 16 ? -16.234 -3.049 -7.559 1 89.94 16 ALA B N 1
ATOM 1706 C CA . ALA B 1 16 ? -15.844 -1.655 -7.363 1 89.94 16 ALA B CA 1
ATOM 1707 C C . ALA B 1 16 ? -14.953 -1.501 -6.133 1 89.94 16 ALA B C 1
ATOM 1709 O O . ALA B 1 16 ? -13.945 -0.796 -6.176 1 89.94 16 ALA B O 1
ATOM 1710 N N . LEU B 1 17 ? -15.336 -2.174 -5.125 1 91.69 17 LEU B N 1
ATOM 1711 C CA . LEU B 1 17 ? -14.555 -2.123 -3.896 1 91.69 17 LEU B CA 1
ATOM 1712 C C . LEU B 1 17 ? -13.18 -2.744 -4.102 1 91.69 17 LEU B C 1
ATOM 1714 O O . LEU B 1 17 ? -12.164 -2.174 -3.688 1 91.69 17 LEU B O 1
ATOM 1718 N N . THR B 1 18 ? -13.133 -3.848 -4.77 1 94.88 18 THR B N 1
ATOM 1719 C CA . THR B 1 18 ? -11.875 -4.543 -5.008 1 94.88 18 THR B CA 1
ATOM 1720 C C . THR B 1 18 ? -10.961 -3.705 -5.898 1 94.88 18 THR B C 1
ATOM 1722 O O . THR B 1 18 ? -9.75 -3.658 -5.68 1 94.88 18 THR B O 1
ATOM 1725 N N . ASN B 1 19 ? -11.555 -3.062 -6.828 1 94.31 19 ASN B N 1
ATOM 1726 C CA . ASN B 1 19 ? -10.789 -2.148 -7.668 1 94.31 19 ASN B CA 1
ATOM 1727 C C . ASN B 1 19 ? -10.148 -1.032 -6.844 1 94.31 19 ASN B C 1
ATOM 1729 O O . ASN B 1 19 ? -8.992 -0.678 -7.062 1 94.31 19 ASN B O 1
ATOM 1733 N N . GLU B 1 20 ? -10.898 -0.551 -5.957 1 92.31 20 GLU B N 1
ATOM 1734 C CA . GLU B 1 20 ? -10.391 0.518 -5.105 1 92.31 20 GLU B CA 1
ATOM 1735 C C . GLU B 1 20 ? -9.219 0.037 -4.254 1 92.31 20 GLU B C 1
ATOM 1737 O O . GLU B 1 20 ? -8.25 0.769 -4.059 1 92.31 20 GLU B O 1
ATOM 1742 N N . LEU B 1 21 ? -9.352 -1.161 -3.754 1 95.38 21 LEU B N 1
ATOM 1743 C CA . LEU B 1 21 ? -8.273 -1.735 -2.947 1 95.38 21 LEU B CA 1
ATOM 1744 C C . LEU B 1 21 ? -7.004 -1.902 -3.771 1 95.38 21 LEU B C 1
ATOM 1746 O O . LEU B 1 21 ? -5.914 -1.556 -3.314 1 95.38 21 LEU B O 1
ATOM 1750 N N . VAL B 1 22 ? -7.121 -2.34 -4.949 1 96.81 22 VAL B N 1
ATOM 1751 C CA . VAL B 1 22 ? -5.988 -2.543 -5.848 1 96.81 22 VAL B CA 1
ATOM 1752 C C . VAL B 1 22 ? -5.371 -1.196 -6.219 1 96.81 22 VAL B C 1
ATOM 1754 O O . VAL B 1 22 ? -4.148 -1.065 -6.285 1 96.81 22 VAL B O 1
ATOM 1757 N N . HIS B 1 23 ? -6.246 -0.241 -6.402 1 95.12 23 HIS B N 1
ATOM 1758 C CA . HIS B 1 23 ? -5.785 1.105 -6.723 1 95.12 23 HIS B CA 1
ATOM 1759 C C . HIS B 1 23 ? -4.984 1.701 -5.57 1 95.12 23 HIS B C 1
ATOM 1761 O O . HIS B 1 23 ? -3.943 2.326 -5.793 1 95.12 23 HIS B O 1
ATOM 1767 N N . LEU B 1 24 ? -5.465 1.49 -4.391 1 96.44 24 LEU B N 1
ATOM 1768 C CA . LEU B 1 24 ? -4.766 1.967 -3.205 1 96.44 24 LEU B CA 1
ATOM 1769 C C . LEU B 1 24 ? -3.361 1.372 -3.125 1 96.44 24 LEU B C 1
ATOM 1771 O O . LEU B 1 24 ? -2.391 2.092 -2.885 1 96.44 24 LEU B O 1
ATOM 1775 N N . LEU B 1 25 ? -3.26 0.117 -3.361 1 97.5 25 LEU B N 1
ATOM 1776 C CA . LEU B 1 25 ? -1.968 -0.559 -3.336 1 97.5 25 LEU B CA 1
ATOM 1777 C C . LEU B 1 25 ? -1.074 -0.066 -4.469 1 97.5 25 LEU B C 1
ATOM 1779 O O . LEU B 1 25 ? 0.146 0.013 -4.316 1 97.5 25 LEU B O 1
ATOM 1783 N N . GLY B 1 26 ? -1.716 0.245 -5.566 1 97.38 26 GLY B N 1
ATOM 1784 C CA . GLY B 1 26 ? -0.991 0.8 -6.699 1 97.38 26 GLY B CA 1
ATOM 1785 C C . GLY B 1 26 ? -0.351 2.143 -6.398 1 97.38 26 GLY B C 1
ATOM 1786 O O . GLY B 1 26 ? 0.799 2.385 -6.77 1 97.38 26 GLY B O 1
ATOM 1787 N N . HIS B 1 27 ? -1.059 3.01 -5.719 1 96.69 27 HIS B N 1
ATOM 1788 C CA . HIS B 1 27 ? -0.517 4.305 -5.328 1 96.69 27 HIS B CA 1
ATOM 1789 C C . HIS B 1 27 ? 0.671 4.145 -4.387 1 96.69 27 HIS B C 1
ATOM 1791 O O . HIS B 1 27 ? 1.698 4.805 -4.559 1 96.69 27 HIS B O 1
ATOM 1797 N N . SER B 1 28 ? 0.489 3.277 -3.426 1 96.75 28 SER B N 1
ATOM 1798 C CA . SER B 1 28 ? 1.58 3.002 -2.498 1 96.75 28 SER B CA 1
ATOM 1799 C C . SER B 1 28 ? 2.818 2.502 -3.234 1 96.75 28 SER B C 1
ATOM 1801 O O . SER B 1 28 ? 3.926 2.994 -3.002 1 96.75 28 SER B O 1
ATOM 1803 N N . ARG B 1 29 ? 2.658 1.559 -4.074 1 96.75 29 ARG B N 1
ATOM 1804 C CA . ARG B 1 29 ? 3.748 1.025 -4.883 1 96.75 29 ARG B CA 1
ATOM 1805 C C . ARG B 1 29 ? 4.426 2.133 -5.684 1 96.75 29 ARG B C 1
ATOM 1807 O O . ARG B 1 29 ? 5.656 2.178 -5.77 1 96.75 29 ARG B O 1
ATOM 1814 N N . HIS B 1 30 ? 3.682 2.988 -6.305 1 96.06 30 HIS B N 1
ATOM 1815 C CA . HIS B 1 30 ? 4.223 4.094 -7.09 1 96.06 30 HIS B CA 1
ATOM 1816 C C . HIS B 1 30 ? 5.102 5 -6.234 1 96.06 30 HIS B C 1
ATOM 1818 O O . HIS B 1 30 ? 6.195 5.383 -6.656 1 96.06 30 HIS B O 1
ATOM 1824 N N . ASP B 1 31 ? 4.676 5.285 -5.066 1 95.44 31 ASP B N 1
ATOM 1825 C CA . ASP B 1 31 ? 5.461 6.102 -4.145 1 95.44 31 ASP B CA 1
ATOM 1826 C C . ASP B 1 31 ? 6.809 5.453 -3.846 1 95.44 31 ASP B C 1
ATOM 1828 O O . ASP B 1 31 ? 7.852 6.109 -3.91 1 95.44 31 ASP B O 1
ATOM 1832 N N . TRP B 1 32 ? 6.75 4.215 -3.607 1 94.62 32 TRP B N 1
ATOM 1833 C CA . TRP B 1 32 ? 7.977 3.492 -3.279 1 94.62 32 TRP B CA 1
ATOM 1834 C C . TRP B 1 32 ? 8.891 3.389 -4.496 1 94.62 32 TRP B C 1
ATOM 1836 O O . TRP B 1 32 ? 10.109 3.559 -4.383 1 94.62 32 TRP B O 1
ATOM 1846 N N . MET B 1 33 ? 8.32 3.199 -5.656 1 95.06 33 MET B N 1
ATOM 1847 C CA . MET B 1 33 ? 9.086 3.098 -6.891 1 95.06 33 MET B CA 1
ATOM 1848 C C . MET B 1 33 ? 9.805 4.41 -7.195 1 95.06 33 MET B C 1
ATOM 1850 O O . MET B 1 33 ? 10.953 4.406 -7.637 1 95.06 33 MET B O 1
ATOM 1854 N N . ASN B 1 34 ? 9.109 5.477 -6.941 1 94.38 34 ASN B N 1
ATOM 1855 C CA . ASN B 1 34 ? 9.727 6.781 -7.145 1 94.38 34 ASN B CA 1
ATOM 1856 C C . ASN B 1 34 ? 10.977 6.953 -6.281 1 94.38 34 ASN B C 1
ATOM 1858 O O . ASN B 1 34 ? 12.016 7.406 -6.762 1 94.38 34 ASN B O 1
ATOM 1862 N N . LYS B 1 35 ? 10.875 6.559 -5.07 1 95.44 35 LYS B N 1
ATOM 1863 C CA . LYS B 1 35 ? 11.992 6.66 -4.141 1 95.44 35 LYS B CA 1
ATOM 1864 C C . LYS B 1 35 ? 13.125 5.711 -4.531 1 95.44 35 LYS B C 1
ATOM 1866 O O . LYS B 1 35 ? 14.297 6.078 -4.477 1 95.44 35 LYS B O 1
ATOM 1871 N N . LEU B 1 36 ? 12.797 4.52 -4.953 1 94.62 36 LEU B N 1
ATOM 1872 C CA . LEU B 1 36 ? 13.789 3.529 -5.359 1 94.62 36 LEU B CA 1
ATOM 1873 C C . LEU B 1 36 ? 14.562 4.008 -6.582 1 94.62 36 LEU B C 1
ATOM 1875 O O . LEU B 1 36 ? 15.773 3.791 -6.68 1 94.62 36 LEU B O 1
ATOM 1879 N N . GLN B 1 37 ? 13.812 4.641 -7.461 1 94.44 37 GLN B N 1
ATOM 1880 C CA . GLN B 1 37 ? 14.469 5.16 -8.656 1 94.44 37 GLN B CA 1
ATOM 1881 C C . GLN B 1 37 ? 15.492 6.234 -8.305 1 94.44 37 GLN B C 1
ATOM 1883 O O . GLN B 1 37 ? 16.562 6.289 -8.898 1 94.44 37 GLN B O 1
ATOM 1888 N N . LEU B 1 38 ? 15.172 7.078 -7.34 1 96.25 38 LEU B N 1
ATOM 1889 C CA . LEU B 1 38 ? 16.109 8.094 -6.867 1 96.25 38 LEU B CA 1
ATOM 1890 C C . LEU B 1 38 ? 17.344 7.441 -6.238 1 96.25 38 LEU B C 1
ATOM 1892 O O . LEU B 1 38 ? 18.469 7.879 -6.48 1 96.25 38 LEU B O 1
ATOM 1896 N N . ILE B 1 39 ? 17.109 6.406 -5.512 1 95.94 39 ILE B N 1
ATOM 1897 C CA . ILE B 1 39 ? 18.203 5.672 -4.891 1 95.94 39 ILE B CA 1
ATOM 1898 C C . ILE B 1 39 ? 19.078 5.039 -5.973 1 95.94 39 ILE B C 1
ATOM 1900 O O . ILE B 1 39 ? 20.312 5.145 -5.926 1 95.94 39 ILE B O 1
ATOM 1904 N N . LYS B 1 40 ? 18.469 4.367 -6.875 1 95 40 LYS B N 1
ATOM 1905 C CA . LYS B 1 40 ? 19.188 3.729 -7.973 1 95 40 LYS B CA 1
ATOM 1906 C C . LYS B 1 40 ? 20.047 4.742 -8.727 1 95 40 LYS B C 1
ATOM 1908 O O . LYS B 1 40 ? 21.203 4.465 -9.047 1 95 40 LYS B O 1
ATOM 1913 N N . GLY B 1 41 ? 19.516 5.875 -9.008 1 95.5 41 GLY B N 1
ATOM 1914 C CA . GLY B 1 41 ? 20.25 6.926 -9.695 1 95.5 41 GLY B CA 1
ATOM 1915 C C . GLY B 1 41 ? 21.484 7.383 -8.938 1 95.5 41 GLY B C 1
ATOM 1916 O O . GLY B 1 41 ? 22.562 7.492 -9.508 1 95.5 41 GLY B O 1
ATOM 1917 N N . ASN B 1 42 ? 21.328 7.633 -7.66 1 96.25 42 ASN B N 1
ATOM 1918 C CA . ASN B 1 42 ? 22.453 8.062 -6.84 1 96.25 42 ASN B CA 1
ATOM 1919 C C . ASN B 1 42 ? 23.5 6.953 -6.684 1 96.25 42 ASN B C 1
ATOM 1921 O O . ASN B 1 42 ? 24.703 7.223 -6.617 1 96.25 42 ASN B O 1
ATOM 1925 N N . LEU B 1 43 ? 23.062 5.738 -6.645 1 94.81 43 LEU B N 1
ATOM 1926 C CA . LEU B 1 43 ? 23.969 4.594 -6.555 1 94.81 43 LEU B CA 1
ATOM 1927 C C . LEU B 1 43 ? 24.828 4.484 -7.809 1 94.81 43 LEU B C 1
ATOM 1929 O O . LEU B 1 43 ? 26.047 4.27 -7.719 1 94.81 43 LEU B O 1
ATOM 1933 N N . SER B 1 44 ? 24.203 4.668 -8.938 1 94.81 44 SER B N 1
ATOM 1934 C CA . SER B 1 44 ? 24.922 4.598 -10.203 1 94.81 44 SER B CA 1
ATOM 1935 C C . SER B 1 44 ? 25.984 5.688 -10.305 1 94.81 44 SER B C 1
ATOM 1937 O O . SER B 1 44 ? 27 5.512 -10.984 1 94.81 44 SER B O 1
ATOM 1939 N N . LEU B 1 45 ? 25.75 6.801 -9.594 1 95.94 45 LEU B N 1
ATOM 1940 C CA . LEU B 1 45 ? 26.688 7.918 -9.562 1 95.94 45 LEU B CA 1
ATOM 1941 C C . LEU B 1 45 ? 27.688 7.758 -8.43 1 95.94 45 LEU B C 1
ATOM 1943 O O . LEU B 1 45 ? 28.516 8.648 -8.188 1 95.94 45 LEU B O 1
ATOM 1947 N N . GLN B 1 46 ? 27.5 6.695 -7.727 1 94.75 46 GLN B N 1
ATOM 1948 C CA . GLN B 1 46 ? 28.391 6.316 -6.629 1 94.75 46 GLN B CA 1
ATOM 1949 C C . GLN B 1 46 ? 28.297 7.32 -5.48 1 94.75 46 GLN B C 1
ATOM 1951 O O . GLN B 1 46 ? 29.297 7.609 -4.824 1 94.75 46 GLN B O 1
ATOM 1956 N N . LYS B 1 47 ? 27.188 7.938 -5.34 1 95.94 47 LYS B N 1
ATOM 1957 C CA . LYS B 1 47 ? 26.922 8.812 -4.203 1 95.94 47 LYS B CA 1
ATOM 1958 C C . LYS B 1 47 ? 26.375 8.016 -3.023 1 95.94 47 LYS B C 1
ATOM 1960 O O . LYS B 1 47 ? 25.219 8.203 -2.625 1 95.94 47 LYS B O 1
ATOM 1965 N N . TYR B 1 48 ? 27.188 7.328 -2.418 1 93.69 48 TYR B N 1
ATOM 1966 C CA . TYR B 1 48 ? 26.781 6.32 -1.447 1 93.69 48 TYR B CA 1
ATOM 1967 C C . TYR B 1 48 ? 26.266 6.973 -0.168 1 93.69 48 TYR B C 1
ATOM 1969 O O . TYR B 1 48 ? 25.312 6.484 0.45 1 93.69 48 TYR B O 1
ATOM 1977 N N . ASP B 1 49 ? 26.891 8.023 0.174 1 94.38 49 ASP B N 1
ATOM 1978 C CA . ASP B 1 49 ? 26.438 8.719 1.371 1 94.38 49 ASP B CA 1
ATOM 1979 C C . ASP B 1 49 ? 25 9.211 1.201 1 94.38 49 ASP B C 1
ATOM 1981 O O . ASP B 1 49 ? 24.188 9.094 2.117 1 94.38 49 ASP B O 1
ATOM 1985 N N . ARG B 1 50 ? 24.812 9.727 0.051 1 96.12 50 ARG B N 1
ATOM 1986 C CA . ARG B 1 50 ? 23.469 10.203 -0.253 1 96.12 50 ARG B CA 1
ATOM 1987 C C . ARG B 1 50 ? 22.469 9.055 -0.254 1 96.12 50 ARG B C 1
ATOM 1989 O O . ARG B 1 50 ? 21.344 9.211 0.229 1 96.12 50 ARG B O 1
ATOM 1996 N N . VAL B 1 51 ? 22.828 7.965 -0.761 1 96.12 51 VAL B N 1
ATOM 1997 C CA . VAL B 1 51 ? 21.969 6.781 -0.785 1 96.12 51 VAL B CA 1
ATOM 1998 C C . VAL B 1 51 ? 21.625 6.363 0.643 1 96.12 51 VAL B C 1
ATOM 2000 O O . VAL B 1 51 ? 20.469 6.07 0.949 1 96.12 51 VAL B O 1
ATOM 2003 N N . PHE B 1 52 ? 22.578 6.395 1.447 1 94.62 52 PHE B N 1
ATOM 2004 C CA . PHE B 1 52 ? 22.375 6.039 2.846 1 94.62 52 PHE B CA 1
ATOM 2005 C C . PHE B 1 52 ? 21.359 6.98 3.498 1 94.62 52 PHE B C 1
ATOM 2007 O O . PHE B 1 52 ? 20.453 6.535 4.199 1 94.62 52 PHE B O 1
ATOM 2014 N N . GLU B 1 53 ? 21.562 8.188 3.277 1 96.5 53 GLU B N 1
ATOM 2015 C CA . GLU B 1 53 ? 20.672 9.188 3.846 1 96.5 53 GLU B CA 1
ATOM 2016 C C . GLU B 1 53 ? 19.234 8.984 3.361 1 96.5 53 GLU B C 1
ATOM 2018 O O . GLU B 1 53 ? 18.297 9.086 4.145 1 96.5 53 GLU B O 1
ATOM 2023 N N . MET B 1 54 ? 19.109 8.703 2.084 1 96.81 54 MET B N 1
ATOM 2024 C CA . MET B 1 54 ? 17.797 8.492 1.501 1 96.81 54 MET B CA 1
ATOM 2025 C C . MET B 1 54 ? 17.109 7.293 2.137 1 96.81 54 MET B C 1
ATOM 2027 O O . MET B 1 54 ? 15.922 7.355 2.473 1 96.81 54 MET B O 1
ATOM 2031 N N . ILE B 1 55 ? 17.828 6.297 2.283 1 96.12 55 ILE B N 1
ATOM 2032 C CA . ILE B 1 55 ? 17.266 5.086 2.871 1 96.12 55 ILE B CA 1
ATOM 2033 C C . ILE B 1 55 ? 16.844 5.355 4.316 1 96.12 55 ILE B C 1
ATOM 2035 O O . ILE B 1 55 ? 15.766 4.941 4.746 1 96.12 55 ILE B O 1
ATOM 2039 N N . GLU B 1 56 ? 17.656 6.047 5.02 1 95.12 56 GLU B N 1
ATOM 2040 C CA . GLU B 1 56 ? 17.328 6.387 6.402 1 95.12 56 GLU B CA 1
ATOM 2041 C C . GLU B 1 56 ? 16.062 7.223 6.492 1 95.12 56 GLU B C 1
ATOM 2043 O O . GLU B 1 56 ? 15.227 6.996 7.367 1 95.12 56 GLU B O 1
ATOM 2048 N N . GLU B 1 57 ? 15.945 8.133 5.621 1 96.12 57 GLU B N 1
ATOM 2049 C CA . GLU B 1 57 ? 14.75 8.969 5.578 1 96.12 57 GLU B CA 1
ATOM 2050 C C . GLU B 1 57 ? 13.508 8.133 5.293 1 96.12 57 GLU B C 1
ATOM 2052 O O . GLU B 1 57 ? 12.453 8.344 5.902 1 96.12 57 GLU B O 1
ATOM 2057 N N . MET B 1 58 ? 13.602 7.219 4.383 1 96.5 58 MET B N 1
ATOM 2058 C CA . MET B 1 58 ? 12.484 6.348 4.035 1 96.5 58 MET B CA 1
ATOM 2059 C C . MET B 1 58 ? 12.07 5.488 5.227 1 96.5 58 MET B C 1
ATOM 2061 O O . MET B 1 58 ? 10.883 5.297 5.473 1 96.5 58 MET B O 1
ATOM 2065 N N . VAL B 1 59 ? 13.031 5.016 5.938 1 95.62 59 VAL B N 1
ATOM 2066 C CA . VAL B 1 59 ? 12.766 4.191 7.113 1 95.62 59 VAL B CA 1
ATOM 2067 C C . VAL B 1 59 ? 12.055 5.023 8.18 1 95.62 59 VAL B C 1
ATOM 2069 O O . VAL B 1 59 ? 11.086 4.566 8.781 1 95.62 59 VAL B O 1
ATOM 2072 N N . ILE B 1 60 ? 12.547 6.168 8.398 1 95.88 60 ILE B N 1
ATOM 2073 C CA . ILE B 1 60 ? 11.961 7.059 9.391 1 95.88 60 ILE B CA 1
ATOM 2074 C C . ILE B 1 60 ? 10.516 7.375 9.016 1 95.88 60 ILE B C 1
ATOM 2076 O O . ILE B 1 60 ? 9.617 7.297 9.859 1 95.88 60 ILE B O 1
ATOM 2080 N N . ASP B 1 61 ? 10.273 7.695 7.723 1 96.25 61 ASP B N 1
ATOM 2081 C CA . ASP B 1 61 ? 8.93 7.965 7.238 1 96.25 61 ASP B CA 1
ATOM 2082 C C . ASP B 1 61 ? 8 6.777 7.496 1 96.25 61 ASP B C 1
ATOM 2084 O O . ASP B 1 61 ? 6.875 6.949 7.957 1 96.25 61 ASP B O 1
ATOM 2088 N N . ALA B 1 62 ? 8.469 5.648 7.16 1 96.44 62 ALA B N 1
ATOM 2089 C CA . ALA B 1 62 ? 7.676 4.434 7.332 1 96.44 62 ALA B CA 1
ATOM 2090 C C . ALA B 1 62 ? 7.355 4.191 8.805 1 96.44 62 ALA B C 1
ATOM 2092 O O . ALA B 1 62 ? 6.273 3.707 9.141 1 96.44 62 ALA B O 1
ATOM 2093 N N . LYS B 1 63 ? 8.266 4.461 9.672 1 95.88 63 LYS B N 1
ATOM 2094 C CA . LYS B 1 63 ? 8.031 4.32 11.109 1 95.88 63 LYS B CA 1
ATOM 2095 C C . LYS B 1 63 ? 6.93 5.262 11.586 1 95.88 63 LYS B C 1
ATOM 2097 O O . LYS B 1 63 ? 6.074 4.875 12.383 1 95.88 63 LYS B O 1
ATOM 2102 N N . HIS B 1 64 ? 6.996 6.457 11.109 1 97.5 64 HIS B N 1
ATOM 2103 C CA . HIS B 1 64 ? 5.949 7.406 11.461 1 97.5 64 HIS B CA 1
ATOM 2104 C C . HIS B 1 64 ? 4.594 6.957 10.914 1 97.5 64 HIS B C 1
ATOM 2106 O O . HIS B 1 64 ? 3.57 7.113 11.578 1 97.5 64 HIS B O 1
ATOM 2112 N N . GLU B 1 65 ? 4.574 6.445 9.695 1 97.19 65 GLU B N 1
ATOM 2113 C CA . GLU B 1 65 ? 3.342 5.898 9.141 1 97.19 65 GLU B CA 1
ATOM 2114 C C . GLU B 1 65 ? 2.797 4.77 10.008 1 97.19 65 GLU B C 1
ATOM 2116 O O . GLU B 1 65 ? 1.59 4.691 10.25 1 97.19 65 GLU B O 1
ATOM 2121 N N . SER B 1 66 ? 3.664 3.902 10.438 1 96.31 66 SER B N 1
ATOM 2122 C CA . SER B 1 66 ? 3.283 2.789 11.305 1 96.31 66 SER B CA 1
ATOM 2123 C C . SER B 1 66 ? 2.707 3.287 12.625 1 96.31 66 SER B C 1
ATOM 2125 O O . SER B 1 66 ? 1.663 2.809 13.07 1 96.31 66 SER B O 1
ATOM 2127 N N . LYS B 1 67 ? 3.402 4.211 13.219 1 97.25 67 LYS B N 1
ATOM 2128 C CA . LYS B 1 67 ? 2.912 4.773 14.477 1 97.25 67 LYS B CA 1
ATOM 2129 C C . LYS B 1 67 ? 1.534 5.406 14.289 1 97.25 67 LYS B C 1
ATOM 2131 O O . LYS B 1 67 ? 0.634 5.188 15.109 1 97.25 67 LYS B O 1
ATOM 2136 N N . LEU B 1 68 ? 1.387 6.168 13.227 1 97.81 68 LEU B N 1
ATOM 2137 C CA . LEU B 1 68 ? 0.109 6.801 12.922 1 97.81 68 LEU B CA 1
ATOM 2138 C C . LEU B 1 68 ? -1.001 5.758 12.812 1 97.81 68 LEU B C 1
ATOM 2140 O O . LEU B 1 68 ? -2.074 5.926 13.391 1 97.81 68 LEU B O 1
ATOM 2144 N N . SER B 1 69 ? -0.721 4.715 12.102 1 96.5 69 SER B N 1
ATOM 2145 C CA . SER B 1 69 ? -1.693 3.654 11.852 1 96.5 69 SER B CA 1
ATOM 2146 C C . SER B 1 69 ? -2.053 2.92 13.141 1 96.5 69 SER B C 1
ATOM 2148 O O . SER B 1 69 ? -3.082 2.244 13.211 1 96.5 69 SER B O 1
ATOM 2150 N N . ASN B 1 70 ? -1.281 3.061 14.156 1 96.31 70 ASN B N 1
ATOM 2151 C CA . ASN B 1 70 ? -1.48 2.312 15.391 1 96.31 70 ASN B CA 1
ATOM 2152 C C . ASN B 1 70 ? -2.062 3.195 16.5 1 96.31 70 ASN B C 1
ATOM 2154 O O . ASN B 1 70 ? -2.197 2.76 17.641 1 96.31 70 ASN B O 1
ATOM 2158 N N . LEU B 1 71 ? -2.387 4.414 16.188 1 97.19 71 LEU B N 1
ATOM 2159 C CA . LEU B 1 71 ? -3.016 5.316 17.141 1 97.19 71 LEU B CA 1
ATOM 2160 C C . LEU B 1 71 ? -4.508 5.027 17.266 1 97.19 71 LEU B C 1
ATOM 2162 O O . LEU B 1 71 ? -5.223 5.719 17.984 1 97.19 71 LEU B O 1
ATOM 2166 N N . LYS B 1 72 ? -5.055 4.039 16.562 1 96.12 72 LYS B N 1
ATOM 2167 C CA . LYS B 1 72 ? -6.453 3.631 16.547 1 96.12 72 LYS B CA 1
ATOM 2168 C C . LYS B 1 72 ? -7.355 4.77 16.062 1 96.12 72 LYS B C 1
ATOM 2170 O O . LYS B 1 72 ? -8.43 4.996 16.625 1 96.12 72 LYS B O 1
ATOM 2175 N N . THR B 1 73 ? -6.863 5.52 15.148 1 96.94 73 THR B N 1
ATOM 2176 C CA . THR B 1 73 ? -7.602 6.57 14.453 1 96.94 73 THR B CA 1
ATOM 2177 C C . THR B 1 73 ? -7.633 6.305 12.953 1 96.94 73 THR B C 1
ATOM 2179 O O . THR B 1 73 ? -7.008 7.027 12.172 1 96.94 73 THR B O 1
ATOM 2182 N N . PRO B 1 74 ? -8.352 5.312 12.547 1 97.56 74 PRO B N 1
ATOM 2183 C CA . PRO B 1 74 ? -8.289 4.867 11.156 1 97.56 74 PRO B CA 1
ATOM 2184 C C . PRO B 1 74 ? -8.719 5.953 10.164 1 97.56 74 PRO B C 1
ATOM 2186 O O . PRO B 1 74 ? -8.188 6.027 9.055 1 97.56 74 PRO B O 1
ATOM 2189 N N . HIS B 1 75 ? -9.656 6.781 10.516 1 97.81 75 HIS B N 1
ATOM 2190 C CA . HIS B 1 75 ? -10.078 7.82 9.594 1 97.81 75 HIS B CA 1
ATOM 2191 C C . HIS B 1 75 ? -8.992 8.867 9.391 1 97.81 75 HIS B C 1
ATOM 2193 O O . HIS B 1 75 ? -8.656 9.219 8.258 1 97.81 75 HIS B O 1
ATOM 2199 N N . LEU B 1 76 ? -8.359 9.266 10.453 1 98.06 76 LEU B N 1
ATOM 2200 C CA . LEU B 1 76 ? -7.254 10.219 10.375 1 98.06 76 LEU B CA 1
ATOM 2201 C C . LEU B 1 76 ? -6.07 9.617 9.617 1 98.06 76 LEU B C 1
ATOM 2203 O O . LEU B 1 76 ? -5.516 10.25 8.719 1 98.06 76 LEU B O 1
ATOM 2207 N N . ALA B 1 77 ? -5.758 8.438 10.055 1 98.38 77 ALA B N 1
ATOM 2208 C CA . ALA B 1 77 ? -4.621 7.762 9.43 1 98.38 77 ALA B CA 1
ATOM 2209 C C . ALA B 1 77 ? -4.824 7.629 7.926 1 98.38 77 ALA B C 1
ATOM 2211 O O . ALA B 1 77 ? -3.92 7.934 7.145 1 98.38 77 ALA B O 1
ATOM 2212 N N . PHE B 1 78 ? -6.02 7.238 7.586 1 98.12 78 PHE B N 1
ATOM 2213 C CA . PHE B 1 78 ? -6.312 7.059 6.168 1 98.12 78 PHE B CA 1
ATOM 2214 C C . PHE B 1 78 ? -6.176 8.375 5.414 1 98.12 78 PHE B C 1
ATOM 2216 O O . PHE B 1 78 ? -5.574 8.422 4.34 1 98.12 78 PHE B O 1
ATOM 2223 N N . ASP B 1 79 ? -6.703 9.398 5.938 1 97.88 79 ASP B N 1
ATOM 2224 C CA . ASP B 1 79 ? -6.617 10.719 5.312 1 97.88 79 ASP B CA 1
ATOM 2225 C C . ASP B 1 79 ? -5.164 11.141 5.121 1 97.88 79 ASP B C 1
ATOM 2227 O O . ASP B 1 79 ? -4.801 11.672 4.07 1 97.88 79 ASP B O 1
ATOM 2231 N N . PHE B 1 80 ? -4.336 10.898 6.094 1 98.5 80 PHE B N 1
ATOM 2232 C CA . PHE B 1 80 ? -2.934 11.297 6.035 1 98.5 80 PHE B CA 1
ATOM 2233 C C . PHE B 1 80 ? -2.172 10.453 5.027 1 98.5 80 PHE B C 1
ATOM 2235 O O . PHE B 1 80 ? -1.426 10.977 4.199 1 98.5 80 PHE B O 1
ATOM 2242 N N . LEU B 1 81 ? -2.451 9.172 5.078 1 97.81 81 LEU B N 1
ATOM 2243 C CA . LEU B 1 81 ? -1.707 8.234 4.238 1 97.81 81 LEU B CA 1
ATOM 2244 C C . LEU B 1 81 ? -1.999 8.484 2.764 1 97.81 81 LEU B C 1
ATOM 2246 O O . LEU B 1 81 ? -1.132 8.273 1.911 1 97.81 81 LEU B O 1
ATOM 2250 N N . THR B 1 82 ? -3.211 8.914 2.457 1 97.56 82 THR B N 1
ATOM 2251 C CA . THR B 1 82 ? -3.615 9.023 1.06 1 97.56 82 THR B CA 1
ATOM 2252 C C . THR B 1 82 ? -3.611 10.477 0.604 1 97.56 82 THR B C 1
ATOM 2254 O O . THR B 1 82 ? -3.914 10.773 -0.555 1 97.56 82 THR B O 1
ATOM 2257 N N . PHE B 1 83 ? -3.277 11.352 1.454 1 98.19 83 PHE B N 1
ATOM 2258 C CA . PHE B 1 83 ? -3.393 12.781 1.198 1 98.19 83 PHE B CA 1
ATOM 2259 C C . PHE B 1 83 ? -2.68 13.164 -0.094 1 98.19 83 PHE B C 1
ATOM 2261 O O . PHE B 1 83 ? -3.258 13.828 -0.957 1 98.19 83 PHE B O 1
ATOM 2268 N N . ASN B 1 84 ? -1.522 12.742 -0.27 1 97.38 84 ASN B N 1
ATOM 2269 C CA . ASN B 1 84 ? -0.682 13.195 -1.372 1 97.38 84 ASN B CA 1
ATOM 2270 C C . ASN B 1 84 ? -1.052 12.508 -2.682 1 97.38 84 ASN B C 1
ATOM 2272 O O . ASN B 1 84 ? -0.497 12.828 -3.734 1 97.38 84 ASN B O 1
ATOM 2276 N N . TRP B 1 85 ? -1.955 11.562 -2.559 1 96.19 85 TRP B N 1
ATOM 2277 C CA . TRP B 1 85 ? -2.42 10.883 -3.764 1 96.19 85 TRP B CA 1
ATOM 2278 C C . TRP B 1 85 ? -3.537 11.672 -4.438 1 96.19 85 TRP B C 1
ATOM 2280 O O . TRP B 1 85 ? -3.885 11.414 -5.59 1 96.19 85 TRP B O 1
ATOM 2290 N N . LYS B 1 86 ? -4.078 12.57 -3.66 1 92.56 86 LYS B N 1
ATOM 2291 C CA . LYS B 1 86 ? -5.199 13.375 -4.141 1 92.56 86 LYS B CA 1
ATOM 2292 C C . LYS B 1 86 ? -4.723 14.734 -4.656 1 92.56 86 LYS B C 1
ATOM 2294 O O . LYS B 1 86 ? -3.541 15.062 -4.539 1 92.56 86 LYS B O 1
ATOM 2299 N N . THR B 1 87 ? -5.602 15.352 -5.289 1 87.56 87 THR B N 1
ATOM 2300 C CA . THR B 1 87 ? -5.266 16.656 -5.84 1 87.56 87 THR B CA 1
ATOM 2301 C C . THR B 1 87 ? -5.355 17.734 -4.762 1 87.56 87 THR B C 1
ATOM 2303 O O . THR B 1 87 ? -6.449 18.109 -4.328 1 87.56 87 THR B O 1
ATOM 2306 N N . HIS B 1 88 ? -4.289 18.141 -4.266 1 90.69 88 HIS B N 1
ATOM 2307 C CA . HIS B 1 88 ? -4.129 19.25 -3.328 1 90.69 88 HIS B CA 1
ATOM 2308 C C . HIS B 1 88 ? -3.119 20.266 -3.85 1 90.69 88 HIS B C 1
ATOM 2310 O O . HIS B 1 88 ? -2.314 19.953 -4.73 1 90.69 88 HIS B O 1
ATOM 2316 N N . TYR B 1 89 ? -3.205 21.438 -3.307 1 94.25 89 TYR B N 1
ATOM 2317 C CA . TYR B 1 89 ? -2.254 22.484 -3.68 1 94.25 89 TYR B CA 1
ATOM 2318 C C . TYR B 1 89 ? -1.101 22.547 -2.688 1 94.25 89 TYR B C 1
ATOM 2320 O O . TYR B 1 89 ? -0.432 23.578 -2.57 1 94.25 89 TYR B O 1
ATOM 2328 N N . MET B 1 90 ? -1.01 21.547 -1.878 1 96.5 90 MET B N 1
ATOM 2329 C CA . MET B 1 90 ? 0.1 21.406 -0.938 1 96.5 90 MET B CA 1
ATOM 2330 C C . MET B 1 90 ? 0.471 19.953 -0.744 1 96.5 90 MET B C 1
ATOM 2332 O O . MET B 1 90 ? -0.343 19.062 -0.996 1 96.5 90 MET B O 1
ATOM 2336 N N . THR B 1 91 ? 1.688 19.703 -0.306 1 97.62 91 THR B N 1
ATOM 2337 C CA . THR B 1 91 ? 2.121 18.375 0.087 1 97.62 91 THR B CA 1
ATOM 2338 C C . THR B 1 91 ? 2.092 18.219 1.605 1 97.62 91 THR B C 1
ATOM 2340 O O . THR B 1 91 ? 2.285 19.188 2.336 1 97.62 91 THR B O 1
ATOM 2343 N N . LEU B 1 92 ? 1.826 17.047 2.016 1 98.31 92 LEU B N 1
ATOM 2344 C CA . LEU B 1 92 ? 1.731 16.766 3.447 1 98.31 92 LEU B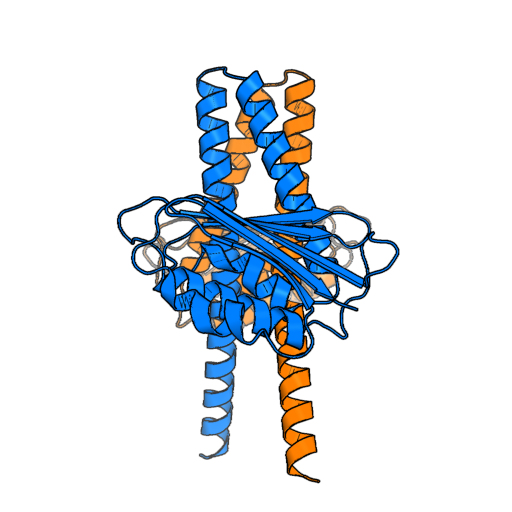 CA 1
ATOM 2345 C C . LEU B 1 92 ? 2.863 15.859 3.902 1 98.31 92 LEU B C 1
ATOM 2347 O O . LEU B 1 92 ? 3.166 14.859 3.242 1 98.31 92 LEU B O 1
ATOM 2351 N N . GLU B 1 93 ? 3.504 16.234 4.949 1 98.06 93 GLU B N 1
ATOM 2352 C CA . GLU B 1 93 ? 4.379 15.375 5.742 1 98.06 93 GLU B CA 1
ATOM 2353 C C . GLU B 1 93 ? 3.904 15.289 7.191 1 98.06 93 GLU B C 1
ATOM 2355 O O . GLU B 1 93 ? 3.355 16.266 7.727 1 98.06 93 GLU B O 1
ATOM 2360 N N . TYR B 1 94 ? 4.133 14.125 7.77 1 98.5 94 TYR B N 1
ATOM 2361 C CA . TYR B 1 94 ? 3.658 14.008 9.148 1 98.5 94 TYR B CA 1
ATOM 2362 C C . TYR B 1 94 ? 4.598 13.133 9.969 1 98.5 94 TYR B C 1
ATOM 2364 O O . TYR B 1 94 ? 5.379 12.352 9.422 1 98.5 94 TYR B O 1
ATOM 2372 N N . GLU B 1 95 ? 4.551 13.297 11.258 1 98.19 95 GLU B N 1
ATOM 2373 C CA . GLU B 1 95 ? 5.328 12.531 12.219 1 98.19 95 GLU B CA 1
ATOM 2374 C C . GLU B 1 95 ? 4.547 12.328 13.516 1 98.19 95 GLU B C 1
ATOM 2376 O O . GLU B 1 95 ? 3.713 13.156 13.883 1 98.19 95 GLU B O 1
ATOM 2381 N N . VAL B 1 96 ? 4.738 11.242 14.086 1 98.12 96 VAL B N 1
ATOM 2382 C CA . VAL B 1 96 ? 4.176 10.93 15.398 1 98.12 96 VAL B CA 1
ATOM 2383 C C . VAL B 1 96 ? 5.289 10.914 16.438 1 98.12 96 VAL B C 1
ATOM 2385 O O . VAL B 1 96 ? 6.203 10.086 16.359 1 98.12 96 VAL B O 1
ATOM 2388 N N . LEU B 1 97 ? 5.105 11.812 17.344 1 96.56 97 LEU B N 1
ATOM 2389 C CA . LEU B 1 97 ? 6.109 11.953 18.391 1 96.56 97 LEU B CA 1
ATOM 2390 C C . LEU B 1 97 ? 5.602 11.375 19.719 1 96.56 97 LEU B C 1
ATOM 2392 O O . LEU B 1 97 ? 4.508 11.727 20.172 1 96.56 97 LEU B O 1
ATOM 2396 N N . GLY B 1 98 ? 6.352 10.469 20.281 1 93.88 98 GLY B N 1
ATOM 2397 C CA . GLY B 1 98 ? 5.953 9.82 21.516 1 93.88 98 GLY B CA 1
ATOM 2398 C C . GLY B 1 98 ? 5.535 8.375 21.328 1 93.88 98 GLY B C 1
ATOM 2399 O O . GLY B 1 98 ? 5.859 7.754 20.312 1 93.88 98 GLY B O 1
ATOM 2400 N N . GLU B 1 99 ? 4.828 7.801 22.297 1 89.62 99 GLU B N 1
ATOM 2401 C CA . GLU B 1 99 ? 4.43 6.395 22.266 1 89.62 99 GLU B CA 1
ATOM 2402 C C . GLU B 1 99 ? 3.061 6.227 21.609 1 89.62 99 GLU B C 1
ATOM 2404 O O . GLU B 1 99 ? 2.275 7.172 21.547 1 89.62 99 GLU B O 1
ATOM 2409 N N . ILE B 1 100 ? 2.834 5.102 21.172 1 93.19 100 ILE B N 1
ATOM 2410 C CA . ILE B 1 100 ? 1.526 4.758 20.625 1 93.19 100 ILE B CA 1
ATOM 2411 C C . ILE B 1 100 ? 0.479 4.785 21.734 1 93.19 100 ILE B C 1
ATOM 2413 O O . ILE B 1 100 ? 0.716 4.273 22.828 1 93.19 100 ILE B O 1
ATOM 2417 N N . LYS B 1 101 ? -0.536 5.5 21.469 1 92.94 101 LYS B N 1
ATOM 2418 C CA . LYS B 1 101 ? -1.65 5.645 22.391 1 92.94 101 LYS B CA 1
ATOM 2419 C C . LYS B 1 101 ? -2.98 5.344 21.719 1 92.94 101 LYS B C 1
ATOM 2421 O O . LYS B 1 101 ? -3.135 5.574 20.516 1 92.94 101 LYS B O 1
ATOM 2426 N N . ASP B 1 102 ? -3.895 4.789 22.531 1 95.38 102 ASP B N 1
ATOM 2427 C CA . ASP B 1 102 ? -5.23 4.547 22 1 95.38 102 ASP B CA 1
ATOM 2428 C C . ASP B 1 102 ? -6.023 5.848 21.891 1 95.38 102 ASP B C 1
ATOM 2430 O O . ASP B 1 102 ? -6.469 6.391 22.906 1 95.38 102 ASP B O 1
ATOM 2434 N N . LEU B 1 103 ? -6.203 6.348 20.688 1 96.38 103 LEU B N 1
ATOM 2435 C CA . LEU B 1 103 ? -6.945 7.578 20.453 1 96.38 103 LEU B CA 1
ATOM 2436 C C . LEU B 1 103 ? -8.25 7.297 19.719 1 96.38 103 LEU B C 1
ATOM 2438 O O . LEU B 1 103 ? -8.75 8.141 18.969 1 96.38 103 LEU B O 1
ATOM 2442 N N . SER B 1 104 ? -8.789 6.121 19.844 1 95.81 104 SER B N 1
ATOM 2443 C CA . SER B 1 104 ? -10 5.695 19.141 1 95.81 104 SER B CA 1
ATOM 2444 C C . SER B 1 104 ? -11.164 6.637 19.438 1 95.81 104 SER B C 1
ATOM 2446 O O . SER B 1 104 ? -11.984 6.906 18.547 1 95.81 104 SER B O 1
ATOM 2448 N N . ALA B 1 105 ? -11.18 7.191 20.625 1 93.88 105 ALA B N 1
ATOM 2449 C CA . ALA B 1 105 ? -12.273 8.07 21.031 1 93.88 105 ALA B CA 1
ATOM 2450 C C . ALA B 1 105 ? -12.234 9.391 20.266 1 93.88 105 ALA B C 1
ATOM 2452 O O . ALA B 1 105 ? -13.227 10.125 20.219 1 93.88 105 ALA B O 1
ATOM 2453 N N . TYR B 1 106 ? -11.164 9.68 19.641 1 94.25 106 TYR B N 1
ATOM 2454 C CA . TYR B 1 106 ? -10.977 10.992 19.031 1 94.25 106 TYR B CA 1
ATOM 2455 C C . TYR B 1 106 ? -10.93 10.883 17.516 1 94.25 106 TYR B C 1
ATOM 2457 O O . TYR B 1 106 ? -10.773 11.891 16.812 1 94.25 106 TYR B O 1
ATOM 2465 N N . ASP B 1 107 ? -11.07 9.719 16.984 1 95.56 107 ASP B N 1
ATOM 2466 C CA . ASP B 1 107 ? -10.844 9.484 15.555 1 95.56 107 ASP B CA 1
ATOM 2467 C C . ASP B 1 107 ? -11.711 10.406 14.703 1 95.56 107 ASP B C 1
ATOM 2469 O O . ASP B 1 107 ? -11.188 11.18 13.891 1 95.56 107 ASP B O 1
ATOM 2473 N N . GLN B 1 108 ? -12.953 10.406 14.969 1 93.38 108 GLN B N 1
ATOM 2474 C CA . GLN B 1 108 ? -13.875 11.188 14.148 1 93.38 108 GLN B CA 1
ATOM 2475 C C . GLN B 1 108 ? -13.625 12.688 14.32 1 93.38 108 GLN B C 1
ATOM 2477 O O . GLN B 1 108 ? -13.617 13.43 13.336 1 93.38 108 GLN B O 1
ATOM 2482 N N . LYS B 1 109 ? -13.461 13.023 15.516 1 94.31 109 LYS B N 1
ATOM 2483 C CA . LYS B 1 109 ? -13.211 14.43 15.82 1 94.31 109 LYS B CA 1
ATOM 2484 C C . LYS B 1 109 ? -11.938 14.922 15.133 1 94.31 109 LYS B C 1
ATOM 2486 O O . LYS B 1 109 ? -11.938 15.984 14.5 1 94.31 109 LYS B O 1
ATOM 2491 N N . LEU B 1 110 ? -10.906 14.172 15.242 1 95.75 110 LEU B N 1
ATOM 2492 C CA . LEU B 1 110 ? -9.625 14.523 14.641 1 95.75 110 LEU B CA 1
ATOM 2493 C C . LEU B 1 110 ? -9.719 14.555 13.125 1 95.75 110 LEU B C 1
ATOM 2495 O O . LEU B 1 110 ? -9.195 15.469 12.484 1 95.75 110 LEU B O 1
ATOM 2499 N N . ALA B 1 111 ? -10.367 13.555 12.586 1 96.75 111 ALA B N 1
ATOM 2500 C CA . ALA B 1 111 ? -10.531 13.5 11.141 1 96.75 111 ALA B CA 1
ATOM 2501 C C . ALA B 1 111 ? -11.297 14.719 10.625 1 96.75 111 ALA B C 1
ATOM 2503 O O . ALA B 1 111 ? -10.906 15.336 9.633 1 96.75 111 ALA B O 1
ATOM 2504 N N . LYS B 1 112 ? -12.359 15 11.266 1 96.12 112 LYS B N 1
ATOM 2505 C CA . LYS B 1 112 ? -13.164 16.156 10.875 1 96.12 112 LYS B CA 1
ATOM 2506 C C . LYS B 1 112 ? -12.352 17.438 10.961 1 96.12 112 LYS B C 1
ATOM 2508 O O . LYS B 1 112 ? -12.391 18.266 10.047 1 96.12 112 LYS B O 1
ATOM 2513 N N . LEU B 1 113 ? -11.656 17.625 12.023 1 96.38 113 LEU B N 1
ATOM 2514 C CA . LEU B 1 113 ? -10.82 18.797 12.227 1 96.38 113 LEU B CA 1
ATOM 2515 C C . LEU B 1 113 ? -9.781 18.922 11.117 1 96.38 113 LEU B C 1
ATOM 2517 O O . LEU B 1 113 ? -9.641 19.984 10.508 1 96.38 113 LEU B O 1
ATOM 2521 N N . MET B 1 114 ? -9.07 17.875 10.898 1 97.38 114 MET B N 1
ATOM 2522 C CA . MET B 1 114 ? -7.984 17.922 9.922 1 97.38 114 MET B CA 1
ATOM 2523 C C . MET B 1 114 ? -8.531 18.156 8.516 1 97.38 114 MET B C 1
ATOM 2525 O O . MET B 1 114 ? -7.941 18.906 7.73 1 97.38 114 MET B O 1
ATOM 2529 N N . ARG B 1 115 ? -9.602 17.484 8.172 1 97.31 115 ARG B N 1
ATOM 2530 C CA . ARG B 1 115 ? -10.219 17.703 6.871 1 97.31 115 ARG B CA 1
ATOM 2531 C C . ARG B 1 115 ? -10.625 19.172 6.707 1 97.31 115 ARG B C 1
ATOM 2533 O O . ARG B 1 115 ? -10.469 19.75 5.629 1 97.31 115 ARG B O 1
ATOM 2540 N N . LYS B 1 116 ? -11.195 19.703 7.762 1 96.56 116 LYS B N 1
ATOM 2541 C CA . LYS B 1 116 ? -11.539 21.125 7.734 1 96.56 116 LYS B CA 1
ATOM 2542 C C . LYS B 1 116 ? -10.305 21.984 7.5 1 96.56 116 LYS B C 1
ATOM 2544 O O . LYS B 1 116 ? -10.32 22.875 6.652 1 96.56 116 LYS B O 1
ATOM 2549 N N . LEU B 1 117 ? -9.25 21.719 8.211 1 97.12 117 LEU B N 1
ATOM 2550 C CA . LEU B 1 117 ? -8.016 22.484 8.07 1 97.12 117 LEU B CA 1
ATOM 2551 C C . LEU B 1 117 ? -7.434 22.328 6.672 1 97.12 117 LEU B C 1
ATOM 2553 O O . LEU B 1 117 ? -6.996 23.312 6.062 1 97.12 117 LEU B O 1
ATOM 2557 N N . PHE B 1 118 ? -7.43 21.062 6.168 1 97.81 118 PHE B N 1
ATOM 2558 C CA . PHE B 1 118 ? -6.938 20.828 4.816 1 97.81 118 PHE B CA 1
ATOM 2559 C C . PHE B 1 118 ? -7.73 21.641 3.801 1 97.81 118 PHE B C 1
ATOM 2561 O O . PHE B 1 118 ? -7.152 22.219 2.873 1 97.81 118 PHE B O 1
ATOM 2568 N N . HIS B 1 119 ? -8.984 21.656 4 1 96.81 119 HIS B N 1
ATOM 2569 C CA . HIS B 1 119 ? -9.844 22.438 3.119 1 96.81 119 HIS B CA 1
ATOM 2570 C C . HIS B 1 119 ? -9.5 23.922 3.186 1 96.81 119 HIS B C 1
ATOM 2572 O O . HIS B 1 119 ? -9.414 24.594 2.154 1 96.81 119 HIS B O 1
ATOM 2578 N N . LEU B 1 120 ? -9.359 24.422 4.316 1 97.12 120 LEU B N 1
ATOM 2579 C CA . LEU B 1 120 ? -9.016 25.812 4.504 1 97.12 120 LEU B CA 1
ATOM 2580 C C . LEU B 1 120 ? -7.672 26.141 3.861 1 97.12 120 LEU B C 1
ATOM 2582 O O . LEU B 1 120 ? -7.523 27.172 3.207 1 97.12 120 LEU B O 1
ATOM 2586 N N . PHE B 1 121 ? -6.688 25.266 4.02 1 97.62 121 PHE B N 1
ATOM 2587 C CA . PHE B 1 121 ? -5.398 25.453 3.359 1 97.62 121 PHE B CA 1
ATOM 2588 C C . PHE B 1 121 ? -5.57 25.5 1.845 1 97.62 121 PHE B C 1
ATOM 2590 O O . PHE B 1 121 ? -5.039 26.391 1.18 1 97.62 121 PHE B O 1
ATOM 2597 N N . ASP B 1 122 ? -6.312 24.609 1.324 1 96.31 122 ASP B N 1
ATOM 2598 C CA . ASP B 1 122 ? -6.527 24.547 -0.118 1 96.31 122 ASP B CA 1
ATOM 2599 C C . ASP B 1 122 ? -7.137 25.844 -0.641 1 96.31 122 ASP B C 1
ATOM 2601 O O . ASP B 1 122 ? -6.82 26.281 -1.749 1 96.31 122 ASP B O 1
ATOM 2605 N N . GLN B 1 123 ? -7.953 26.359 0.142 1 95.88 123 GLN B N 1
ATOM 2606 C CA . GLN B 1 123 ? -8.617 27.594 -0.242 1 95.88 123 GLN B CA 1
ATOM 2607 C C . GLN B 1 123 ? -7.664 28.797 -0.141 1 95.88 123 GLN B C 1
ATOM 2609 O O . GLN B 1 123 ? -7.773 29.75 -0.914 1 95.88 123 GLN B O 1
ATOM 2614 N N . ALA B 1 124 ? -6.758 28.719 0.724 1 97 124 ALA B N 1
ATOM 2615 C CA . ALA B 1 124 ? -5.973 29.891 1.095 1 97 124 ALA B CA 1
ATOM 2616 C C . ALA B 1 124 ? -4.695 29.969 0.267 1 97 124 ALA B C 1
ATOM 2618 O O . ALA B 1 124 ? -4.188 31.062 0.01 1 97 124 ALA B O 1
ATOM 2619 N N . VAL B 1 125 ? -4.102 28.875 -0.158 1 97.25 125 VAL B N 1
ATOM 2620 C CA . VAL B 1 125 ? -2.742 28.844 -0.691 1 97.25 125 VAL B CA 1
ATOM 2621 C C . VAL B 1 125 ? -2.754 29.297 -2.15 1 97.25 125 VAL B C 1
ATOM 2623 O O . VAL B 1 125 ? -3.773 29.188 -2.834 1 97.25 125 VAL B O 1
ATOM 2626 N N . SER B 1 126 ? -1.632 29.812 -2.547 1 96.56 126 SER B N 1
ATOM 2627 C CA . SER B 1 126 ? -1.409 30.125 -3.957 1 96.56 126 SER B CA 1
ATOM 2628 C C . SER B 1 126 ? -1.146 28.844 -4.758 1 96.56 126 SER B C 1
ATOM 2630 O O . SER B 1 126 ? -0.251 28.078 -4.422 1 96.56 126 SER B O 1
ATOM 2632 N N . ARG B 1 127 ? -1.844 28.688 -5.816 1 92.94 127 ARG B N 1
ATOM 2633 C CA . ARG B 1 127 ? -1.759 27.484 -6.629 1 92.94 127 ARG B CA 1
ATOM 2634 C C . ARG B 1 127 ? -0.474 27.469 -7.449 1 92.94 127 ARG B C 1
ATOM 2636 O O . ARG B 1 127 ? -0.072 26.422 -7.957 1 92.94 127 ARG B O 1
ATOM 2643 N N . GLU B 1 128 ? 0.156 28.594 -7.555 1 92.56 128 GLU B N 1
ATOM 2644 C CA . GLU B 1 128 ? 1.357 28.719 -8.375 1 92.56 128 GLU B CA 1
ATOM 2645 C C . GLU B 1 128 ? 2.615 28.453 -7.555 1 92.56 128 GLU B C 1
ATOM 2647 O O . GLU B 1 128 ? 3.713 28.344 -8.109 1 92.56 128 GLU B O 1
ATOM 2652 N N . SER B 1 129 ? 2.439 28.328 -6.266 1 94.12 129 SER B N 1
ATOM 2653 C CA . SER B 1 129 ? 3.586 28.156 -5.379 1 94.12 129 SER B CA 1
ATOM 2654 C C . SER B 1 129 ? 3.713 26.719 -4.906 1 94.12 129 SER B C 1
ATOM 2656 O O . SER B 1 129 ? 2.748 25.953 -4.965 1 94.12 129 SER B O 1
ATOM 2658 N N . GLU B 1 130 ? 4.926 26.359 -4.535 1 96.12 130 GLU B N 1
ATOM 2659 C CA . GLU B 1 130 ? 5.125 25.109 -3.816 1 96.12 130 GLU B CA 1
ATOM 2660 C C . GLU B 1 130 ? 4.727 25.25 -2.35 1 96.12 130 GLU B C 1
ATOM 2662 O O . GLU B 1 130 ? 5.285 26.078 -1.625 1 96.12 130 GLU B O 1
ATOM 2667 N N . ASN B 1 131 ? 3.783 24.531 -1.973 1 97.69 131 ASN B N 1
ATOM 2668 C CA . ASN B 1 131 ? 3.254 24.578 -0.614 1 97.69 131 ASN B CA 1
ATOM 2669 C C . ASN B 1 131 ? 3.486 23.266 0.128 1 97.69 131 ASN B C 1
ATOM 2671 O O . ASN B 1 131 ? 3.26 22.188 -0.423 1 97.69 131 ASN B O 1
ATOM 2675 N N . HIS B 1 132 ? 3.971 23.375 1.383 1 98.19 132 HIS B N 1
ATOM 2676 C CA . HIS B 1 132 ? 4.297 22.203 2.184 1 98.19 132 HIS B CA 1
ATOM 2677 C C . HIS B 1 132 ? 3.74 22.328 3.598 1 98.19 132 HIS B C 1
ATOM 2679 O O . HIS B 1 132 ? 3.912 23.359 4.246 1 98.19 132 HIS B O 1
ATOM 2685 N N . LEU B 1 133 ? 3.057 21.359 4.039 1 98.56 133 LEU B N 1
ATOM 2686 C CA . LEU B 1 133 ? 2.539 21.297 5.402 1 98.56 133 LEU B CA 1
ATOM 2687 C C . LEU B 1 133 ? 3.135 20.109 6.156 1 98.56 133 LEU B C 1
ATOM 2689 O O . LEU B 1 133 ? 3.141 18.984 5.648 1 98.56 133 LEU B O 1
ATOM 2693 N N . THR B 1 134 ? 3.652 20.344 7.289 1 98.62 134 THR B N 1
ATOM 2694 C CA . THR B 1 134 ? 4.098 19.297 8.203 1 98.62 134 THR B CA 1
ATOM 2695 C C . THR B 1 134 ? 3.186 19.219 9.422 1 98.62 134 THR B C 1
ATOM 2697 O O . THR B 1 134 ? 2.885 20.25 10.047 1 98.62 134 THR B O 1
ATOM 2700 N N . VAL B 1 135 ? 2.746 18.062 9.703 1 98.75 135 VAL B N 1
ATOM 2701 C CA . VAL B 1 135 ? 1.915 17.859 10.883 1 98.75 135 VAL B CA 1
ATOM 2702 C C . VAL B 1 135 ? 2.631 16.922 11.867 1 98.75 135 VAL B C 1
ATOM 2704 O O . VAL B 1 135 ? 3.016 15.812 11.508 1 98.75 135 VAL B O 1
ATOM 2707 N N . SER B 1 136 ? 2.807 17.375 13.07 1 98.5 136 SER B N 1
ATOM 2708 C CA . SER B 1 136 ? 3.371 16.547 14.141 1 98.5 136 SER B CA 1
ATOM 2709 C C . SER B 1 136 ? 2.316 16.188 15.18 1 98.5 136 SER B C 1
ATOM 2711 O O . SER B 1 136 ? 1.624 17.078 15.695 1 98.5 136 SER B O 1
ATOM 2713 N N . LEU B 1 137 ? 2.166 14.945 15.438 1 98.25 137 LEU B N 1
ATOM 2714 C CA . LEU B 1 137 ? 1.286 14.453 16.484 1 98.25 137 LEU B CA 1
ATOM 2715 C C . LEU B 1 137 ? 2.084 14.086 17.734 1 98.25 137 LEU B C 1
ATOM 2717 O O . LEU B 1 137 ? 2.785 13.07 17.75 1 98.25 137 LEU B O 1
ATOM 2721 N N . GLN B 1 138 ? 1.938 14.844 18.688 1 97.38 138 GLN B N 1
ATOM 2722 C CA . GLN B 1 138 ? 2.646 14.594 19.938 1 97.38 138 GLN B CA 1
ATOM 2723 C C . GLN B 1 138 ? 1.751 13.875 20.953 1 97.38 138 GLN B C 1
ATOM 2725 O O . GLN B 1 138 ? 0.79 14.453 21.453 1 97.38 138 GLN B O 1
ATOM 2730 N N . THR B 1 139 ? 2.109 12.656 21.297 1 96.69 139 THR B N 1
ATOM 2731 C CA . THR B 1 139 ? 1.229 11.828 22.109 1 96.69 139 THR B CA 1
ATOM 2732 C C . THR B 1 139 ? 1.775 11.695 23.531 1 96.69 139 THR B C 1
ATOM 2734 O O . THR B 1 139 ? 1.159 11.047 24.375 1 96.69 139 THR B O 1
ATOM 2737 N N . ASP B 1 140 ? 2.916 12.258 23.812 1 93.31 140 ASP B N 1
ATOM 2738 C CA . ASP B 1 140 ? 3.537 12.031 25.125 1 93.31 140 ASP B CA 1
ATOM 2739 C C . ASP B 1 140 ? 3.465 13.289 25.984 1 93.31 140 ASP B C 1
ATOM 2741 O O . ASP B 1 140 ? 4.262 13.461 26.906 1 93.31 140 ASP B O 1
ATOM 2745 N N . HIS B 1 141 ? 2.592 14.156 25.703 1 90.38 141 HIS B N 1
ATOM 2746 C CA . HIS B 1 141 ? 2.416 15.312 26.562 1 90.38 141 HIS B CA 1
ATOM 2747 C C . HIS B 1 141 ? 1.8 14.914 27.906 1 90.38 141 HIS B C 1
ATOM 2749 O O . HIS B 1 141 ? 0.866 14.109 27.938 1 90.38 141 HIS B O 1
ATOM 2755 N N . PRO B 1 142 ? 2.328 15.438 28.922 1 88.56 142 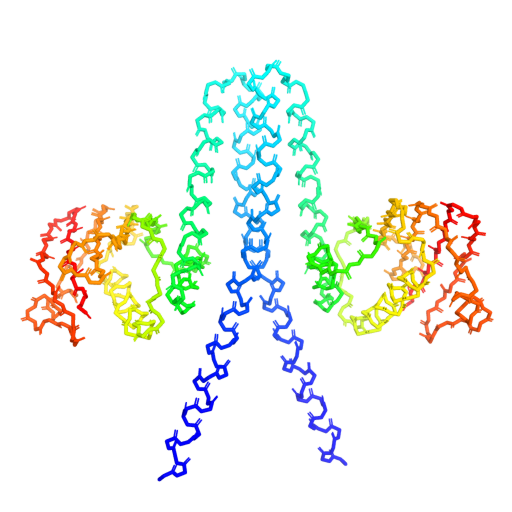PRO B N 1
ATOM 2756 C CA . PRO B 1 142 ? 1.87 15.016 30.25 1 88.56 142 PRO B CA 1
ATOM 2757 C C . PRO B 1 142 ? 0.432 15.438 30.531 1 88.56 142 PRO B C 1
ATOM 2759 O O . PRO B 1 142 ? -0.311 14.703 31.188 1 88.56 142 PRO B O 1
ATOM 2762 N N . ASP B 1 143 ? -0.005 16.547 30.062 1 88.81 143 ASP B N 1
ATOM 2763 C CA . ASP B 1 143 ? -1.275 17.125 30.469 1 88.81 143 ASP B CA 1
ATOM 2764 C C . ASP B 1 143 ? -2.322 17.016 29.375 1 88.81 143 ASP B C 1
ATOM 2766 O O . ASP B 1 143 ? -3.463 17.453 29.547 1 88.81 143 ASP B O 1
ATOM 2770 N N . ARG B 1 144 ? -1.94 16.547 28.234 1 90.56 144 ARG B N 1
ATOM 2771 C CA . ARG B 1 144 ? -2.855 16.469 27.094 1 90.56 144 ARG B CA 1
ATOM 2772 C C . ARG B 1 144 ? -2.816 15.094 26.438 1 90.56 144 ARG B C 1
ATOM 2774 O O . ARG B 1 144 ? -1.776 14.43 26.438 1 90.56 144 ARG B O 1
ATOM 2781 N N . GLN B 1 145 ? -3.951 14.711 25.938 1 91.5 145 GLN B N 1
ATOM 2782 C CA . GLN B 1 145 ? -3.99 13.445 25.203 1 91.5 145 GLN B CA 1
ATOM 2783 C C . GLN B 1 145 ? -3.182 13.539 23.906 1 91.5 145 GLN B C 1
ATOM 2785 O O . GLN B 1 145 ? -2.494 12.586 23.531 1 91.5 145 GLN B O 1
ATOM 2790 N N . LEU B 1 146 ? -3.33 14.664 23.297 1 96.06 146 LEU B N 1
ATOM 2791 C CA . LEU B 1 146 ? -2.666 14.859 22.016 1 96.06 146 LEU B CA 1
ATOM 2792 C C . LEU B 1 146 ? -2.438 16.344 21.734 1 96.06 146 LEU B C 1
ATOM 2794 O O . LEU B 1 146 ? -3.312 17.172 22 1 96.06 146 LEU B O 1
ATOM 2798 N N . ILE B 1 147 ? -1.288 16.625 21.281 1 96.81 147 ILE B N 1
ATOM 2799 C CA . ILE B 1 147 ? -1.028 17.953 20.719 1 96.81 147 ILE B CA 1
ATOM 2800 C C . ILE B 1 147 ? -0.699 17.828 19.234 1 96.81 147 ILE B C 1
ATOM 2802 O O . ILE B 1 147 ? 0.163 17.031 18.844 1 96.81 147 ILE B O 1
ATOM 2806 N N . LEU B 1 148 ? -1.337 18.594 18.406 1 97.69 148 LEU B N 1
ATOM 2807 C CA . LEU B 1 148 ? -1.063 18.672 16.984 1 97.69 148 LEU B CA 1
ATOM 2808 C C . LEU B 1 148 ? -0.301 19.953 16.656 1 97.69 148 LEU B C 1
ATOM 2810 O O . LEU B 1 148 ? -0.693 21.047 17.078 1 97.69 148 LEU B O 1
ATOM 2814 N N . TYR B 1 149 ? 0.771 19.766 15.984 1 98.25 149 TYR B N 1
ATOM 2815 C CA . TYR B 1 149 ? 1.521 20.906 15.461 1 98.25 149 TYR B CA 1
ATOM 2816 C C . TYR B 1 149 ? 1.452 20.938 13.938 1 98.25 149 TYR B C 1
ATOM 2818 O O . TYR B 1 149 ? 1.795 19.969 13.266 1 98.25 149 TYR B O 1
ATOM 2826 N N . LEU B 1 150 ? 0.973 22 13.391 1 98.69 150 LEU B N 1
ATOM 2827 C CA . LEU B 1 150 ? 0.969 22.203 11.945 1 98.69 150 LEU B CA 1
ATOM 2828 C C . LEU B 1 150 ? 1.948 23.297 11.547 1 98.69 150 LEU B C 1
ATOM 2830 O O . LEU B 1 150 ? 1.927 24.391 12.117 1 98.69 150 LEU B O 1
ATOM 2834 N N . ASP B 1 151 ? 2.84 22.969 10.742 1 98.62 151 ASP B N 1
ATOM 2835 C CA . ASP B 1 151 ? 3.859 23.875 10.234 1 98.62 151 ASP B CA 1
ATOM 2836 C C . ASP B 1 151 ? 3.793 23.984 8.711 1 98.62 151 ASP B C 1
ATOM 2838 O O . ASP B 1 151 ? 4.219 23.062 8 1 98.62 151 ASP B O 1
ATOM 2842 N N . PHE B 1 152 ? 3.287 25.062 8.227 1 98.44 152 PHE B N 1
ATOM 2843 C CA . PHE B 1 152 ? 3.102 25.266 6.793 1 98.44 152 PHE B CA 1
ATOM 2844 C C . PHE B 1 152 ? 4.148 26.234 6.25 1 98.44 152 PHE B C 1
ATOM 2846 O O . PHE B 1 152 ? 4.461 27.25 6.887 1 98.44 152 PHE B O 1
ATOM 2853 N N . HIS B 1 153 ? 4.738 25.906 5.105 1 98 153 HIS B N 1
ATOM 2854 C CA . HIS B 1 153 ? 5.617 26.781 4.336 1 98 153 HIS B CA 1
ATOM 2855 C C . HIS B 1 153 ? 5.16 26.891 2.887 1 98 153 HIS B C 1
ATOM 2857 O O . HIS B 1 153 ? 4.984 25.875 2.207 1 98 153 HIS B O 1
ATOM 2863 N N . GLY B 1 154 ? 4.98 27.984 2.383 1 97.56 154 GLY B N 1
ATOM 2864 C CA . GLY B 1 154 ? 4.52 28.281 1.036 1 97.56 154 GLY B CA 1
ATOM 2865 C C . GLY B 1 154 ? 4.027 29.703 0.874 1 97.56 154 GLY B C 1
ATOM 2866 O O . GLY B 1 154 ? 4.598 30.641 1.449 1 97.56 154 GLY B O 1
ATOM 2867 N N . ALA B 1 155 ? 3.041 29.906 -0.045 1 97.25 155 ALA B N 1
ATOM 2868 C CA . ALA B 1 155 ? 2.479 31.234 -0.276 1 97.25 155 ALA B CA 1
ATOM 2869 C C . ALA B 1 155 ? 0.959 31.219 -0.139 1 97.25 155 ALA B C 1
ATOM 2871 O O . ALA B 1 155 ? 0.294 30.297 -0.636 1 97.25 155 ALA B O 1
ATOM 2872 N N . PHE B 1 156 ? 0.464 32.219 0.529 1 96.75 156 PHE B N 1
ATOM 2873 C CA . PHE B 1 156 ? -0.981 32.375 0.664 1 96.75 156 PHE B CA 1
ATOM 2874 C C . PHE B 1 156 ? -1.526 33.375 -0.343 1 96.75 156 PHE B C 1
ATOM 2876 O O . PHE B 1 156 ? -0.958 34.438 -0.52 1 96.75 156 PHE B O 1
ATOM 2883 N N . ALA B 1 157 ? -2.529 33 -0.955 1 95.62 157 ALA B N 1
ATOM 2884 C CA . ALA B 1 157 ? -3.281 33.938 -1.809 1 95.62 157 ALA B CA 1
ATOM 2885 C C . ALA B 1 157 ? -4.41 34.594 -1.033 1 95.62 157 ALA B C 1
ATOM 2887 O O . ALA B 1 157 ? -4.703 35.781 -1.249 1 95.62 157 ALA B O 1
ATOM 2888 N N . ASP B 1 158 ? -5.066 33.938 -0.107 1 95.12 158 ASP B N 1
ATOM 2889 C CA . ASP B 1 158 ? -6.195 34.438 0.666 1 95.12 158 ASP B CA 1
ATOM 2890 C C . ASP B 1 158 ? -6.188 33.875 2.084 1 95.12 158 ASP B C 1
ATOM 2892 O O . ASP B 1 158 ? -6.98 33 2.408 1 95.12 158 ASP B O 1
ATOM 2896 N N . PRO B 1 159 ? -5.41 34.438 2.926 1 93.88 159 PRO B N 1
ATOM 2897 C CA . PRO B 1 159 ? -5.316 33.938 4.297 1 93.88 159 PRO B CA 1
ATOM 2898 C C . PRO B 1 159 ? -6.605 34.125 5.09 1 93.88 159 PRO B C 1
ATOM 2900 O O . PRO B 1 159 ? -6.758 33.594 6.184 1 93.88 159 PRO B O 1
ATOM 2903 N N . SER B 1 160 ? -7.566 34.875 4.617 1 94.62 160 SER B N 1
ATOM 2904 C CA . SER B 1 160 ? -8.805 35.156 5.34 1 94.62 160 SER B CA 1
ATOM 2905 C C . SER B 1 160 ? -9.656 33.906 5.457 1 94.62 160 SER B C 1
ATOM 2907 O O . SER B 1 160 ? -10.609 33.844 6.238 1 94.62 160 SER B O 1
ATOM 2909 N N . ALA B 1 161 ? -9.297 32.844 4.648 1 95.69 161 ALA B N 1
ATOM 2910 C CA . ALA B 1 161 ? -9.984 31.562 4.742 1 95.69 161 ALA B CA 1
ATOM 2911 C C . ALA B 1 161 ? -9.953 31.031 6.168 1 95.69 161 ALA B C 1
ATOM 2913 O O . ALA B 1 161 ? -10.859 30.297 6.582 1 95.69 161 ALA B O 1
ATOM 2914 N N . PHE B 1 162 ? -8.922 31.438 6.938 1 96.38 162 PHE B N 1
ATOM 2915 C CA . PHE B 1 162 ? -8.727 30.906 8.281 1 96.38 162 PHE B CA 1
ATOM 2916 C C . PHE B 1 162 ? -9.422 31.766 9.32 1 96.38 162 PHE B C 1
ATOM 2918 O O . PHE B 1 162 ? -9.438 31.438 10.508 1 96.38 162 PHE B O 1
ATOM 2925 N N . ASP B 1 163 ? -10.023 32.844 8.93 1 95.25 163 ASP B N 1
ATOM 2926 C CA . ASP B 1 163 ? -10.523 33.844 9.875 1 95.25 163 ASP B CA 1
ATOM 2927 C C . ASP B 1 163 ? -11.562 33.219 10.82 1 95.25 163 ASP B C 1
ATOM 2929 O O . ASP B 1 163 ? -11.531 33.469 12.023 1 95.25 163 ASP B O 1
ATOM 2933 N N . ASP B 1 164 ? -12.375 32.438 10.281 1 94.31 164 ASP B N 1
ATOM 2934 C CA . ASP B 1 164 ? -13.445 31.891 11.094 1 94.31 164 ASP B CA 1
ATOM 2935 C C . ASP B 1 164 ? -12.883 30.984 12.188 1 94.31 164 ASP B C 1
ATOM 2937 O O . ASP B 1 164 ? -13.203 31.141 13.367 1 94.31 164 ASP B O 1
ATOM 2941 N N . ILE B 1 165 ? -12.023 30.109 11.805 1 94.19 165 ILE B N 1
ATOM 2942 C CA . ILE B 1 165 ? -11.5 29.141 12.773 1 94.19 165 ILE B CA 1
ATOM 2943 C C . ILE B 1 165 ? -10.547 29.844 13.734 1 94.19 165 ILE B C 1
ATOM 2945 O O . ILE B 1 165 ? -10.477 29.5 14.914 1 94.19 165 ILE B O 1
ATOM 2949 N N . ARG B 1 166 ? -9.875 30.828 13.25 1 91.56 166 ARG B N 1
ATOM 2950 C CA . ARG B 1 166 ? -8.945 31.578 14.086 1 91.56 166 ARG B CA 1
ATOM 2951 C C . ARG B 1 166 ? -9.688 32.406 15.133 1 91.56 166 ARG B C 1
ATOM 2953 O O . ARG B 1 166 ? -9.266 32.469 16.281 1 91.56 166 ARG B O 1
ATOM 2960 N N . GLN B 1 167 ? -10.828 32.938 14.773 1 90.69 167 GLN B N 1
ATOM 2961 C CA . GLN B 1 167 ? -11.57 33.844 15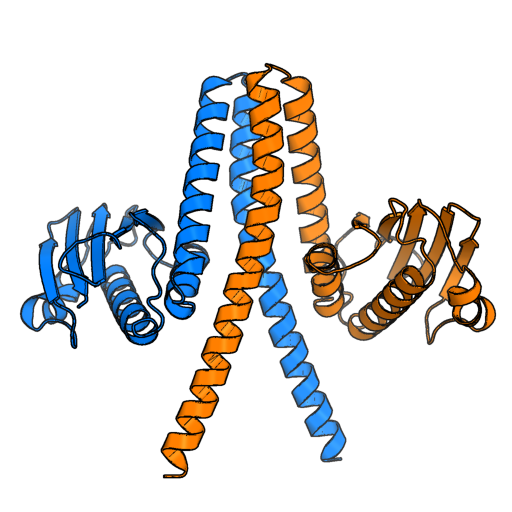.641 1 90.69 167 GLN B CA 1
ATOM 2962 C C . GLN B 1 167 ? -12.547 33.094 16.531 1 90.69 167 GLN B C 1
ATOM 2964 O O . GLN B 1 167 ? -12.703 33.406 17.719 1 90.69 167 GLN B O 1
ATOM 2969 N N . ASN B 1 168 ? -13.172 32.031 15.969 1 91.25 168 ASN B N 1
ATOM 2970 C CA . ASN B 1 168 ? -14.258 31.391 16.688 1 91.25 168 ASN B CA 1
ATOM 2971 C C . ASN B 1 168 ? -13.836 30.031 17.234 1 91.25 168 ASN B C 1
ATOM 2973 O O . ASN B 1 168 ? -14.562 29.422 18.016 1 91.25 168 ASN B O 1
ATOM 2977 N N . GLY B 1 169 ? -12.734 29.625 16.797 1 89.56 169 GLY B N 1
ATOM 2978 C CA . GLY B 1 169 ? -12.289 28.312 17.219 1 89.56 169 GLY B CA 1
ATOM 2979 C C . GLY B 1 169 ? -13.008 27.172 16.516 1 89.56 169 GLY B C 1
ATOM 2980 O O . GLY B 1 169 ? -13.617 27.375 15.461 1 89.56 169 GLY B O 1
ATOM 2981 N N . TYR B 1 170 ? -12.664 26.016 16.938 1 86.56 170 TYR B N 1
ATOM 2982 C CA . TYR B 1 170 ? -13.266 24.797 16.375 1 86.56 170 TYR B CA 1
ATOM 2983 C C . TYR B 1 170 ? -13.734 23.875 17.484 1 86.56 170 TYR B C 1
ATOM 2985 O O . TYR B 1 170 ? -13.031 23.688 18.484 1 86.56 170 TYR B O 1
ATOM 2993 N N . GLU B 1 171 ? -14.859 23.281 17.328 1 78.38 171 GLU B N 1
ATOM 2994 C CA . GLU B 1 171 ? -15.625 22.516 18.312 1 78.38 171 GLU B CA 1
ATOM 2995 C C . GLU B 1 171 ? -14.727 21.547 19.078 1 78.38 171 GLU B C 1
ATOM 2997 O O . GLU B 1 171 ? -14.219 20.578 18.516 1 78.38 171 GLU B O 1
ATOM 3002 N N . ASP B 1 172 ? -14.508 21.656 20.438 1 77.94 172 ASP B N 1
ATOM 3003 C CA . ASP B 1 172 ? -13.945 20.781 21.469 1 77.94 172 ASP B CA 1
ATOM 3004 C C . ASP B 1 172 ? -12.438 20.625 21.297 1 77.94 172 ASP B C 1
ATOM 3006 O O . ASP B 1 172 ? -11.875 19.578 21.625 1 77.94 172 ASP B O 1
ATOM 3010 N N . VAL B 1 173 ? -11.852 21.469 20.438 1 87 173 VAL B N 1
ATOM 3011 C CA . VAL B 1 173 ? -10.391 21.438 20.422 1 87 173 VAL B CA 1
ATOM 3012 C C . VAL B 1 173 ? -9.828 22.766 20.906 1 87 173 VAL B C 1
ATOM 3014 O O . VAL B 1 173 ? -10.5 23.797 20.797 1 87 173 VAL B O 1
ATOM 3017 N N . ASP B 1 174 ? -8.773 22.734 21.578 1 92.75 174 ASP B N 1
ATOM 3018 C CA . ASP B 1 174 ? -8.086 23.906 22.094 1 92.75 174 ASP B CA 1
ATOM 3019 C C . ASP B 1 174 ? -7.008 24.391 21.125 1 92.75 174 ASP B C 1
ATOM 3021 O O . ASP B 1 174 ? -5.957 23.75 20.984 1 92.75 174 ASP B O 1
ATOM 3025 N N . ILE B 1 175 ? -7.285 25.453 20.391 1 95 175 ILE B N 1
ATOM 3026 C CA . ILE B 1 175 ? -6.273 26.062 19.531 1 95 175 ILE B CA 1
ATOM 3027 C C . ILE B 1 175 ? -5.324 26.906 20.375 1 95 175 ILE B C 1
ATOM 3029 O O . ILE B 1 175 ? -5.664 28.031 20.766 1 95 175 ILE B O 1
ATOM 3033 N N . MET B 1 176 ? -4.211 26.422 20.594 1 94.38 176 MET B N 1
ATOM 3034 C CA . MET B 1 176 ? -3.256 27.016 21.516 1 94.38 176 MET B CA 1
ATOM 3035 C C . MET B 1 176 ? -2.416 28.094 20.828 1 94.38 176 MET B C 1
ATOM 3037 O O . MET B 1 176 ? -1.946 29.031 21.469 1 94.38 176 MET B O 1
ATOM 3041 N N . ARG B 1 177 ? -2.15 27.922 19.656 1 95.44 177 ARG B N 1
ATOM 3042 C CA . ARG B 1 177 ? -1.345 28.828 18.844 1 95.44 177 ARG B CA 1
ATOM 3043 C C . ARG B 1 177 ? -1.826 28.844 17.391 1 95.44 177 ARG B C 1
ATOM 3045 O O . ARG B 1 177 ? -2.189 27.812 16.844 1 95.44 177 ARG B O 1
ATOM 3052 N N . PHE B 1 178 ? -1.991 30.016 16.797 1 96.44 178 PHE B N 1
ATOM 3053 C CA . PHE B 1 178 ? -2.334 30.203 15.398 1 96.44 178 PHE B CA 1
ATOM 3054 C C . PHE B 1 178 ? -1.64 31.438 14.828 1 96.44 178 PHE B C 1
ATOM 3056 O O . PHE B 1 178 ? -2.094 32.562 15.047 1 96.44 178 PHE B O 1
ATOM 3063 N N . GLU B 1 179 ? -0.557 31.219 14.195 1 96.12 179 GLU B N 1
ATOM 3064 C CA . GLU B 1 179 ? 0.225 32.281 13.586 1 96.12 179 GLU B CA 1
ATOM 3065 C C . GLU B 1 179 ? 0.285 32.125 12.07 1 96.12 179 GLU B C 1
ATOM 3067 O O . GLU B 1 179 ? 0.563 31.047 11.562 1 96.12 179 GLU B O 1
ATOM 3072 N N . ILE B 1 180 ? -0.024 33.188 11.383 1 95 180 ILE B N 1
ATOM 3073 C CA . ILE B 1 180 ? -0.029 33.125 9.922 1 95 180 ILE B CA 1
ATOM 3074 C C . ILE B 1 180 ? 0.642 34.375 9.352 1 95 180 ILE B C 1
ATOM 3076 O O . ILE B 1 180 ? 0.415 35.5 9.836 1 95 180 ILE B O 1
ATOM 3080 N N . THR B 1 181 ? 1.576 34.188 8.555 1 92.81 181 THR B N 1
ATOM 3081 C CA . THR B 1 181 ? 2.174 35.25 7.734 1 92.81 181 THR B CA 1
ATOM 3082 C C . THR B 1 181 ? 1.901 35 6.258 1 92.81 181 THR B C 1
ATOM 3084 O O . THR B 1 181 ? 1.051 34.156 5.906 1 92.81 181 THR B O 1
ATOM 3087 N N . SER B 1 182 ? 2.672 35.75 5.352 1 91.44 182 SER B N 1
ATOM 3088 C CA . SER B 1 182 ? 2.465 35.562 3.918 1 91.44 182 SER B CA 1
ATOM 3089 C C . SER B 1 182 ? 3.041 34.25 3.428 1 91.44 182 SER B C 1
ATOM 3091 O O . SER B 1 182 ? 2.596 33.719 2.412 1 91.44 182 SER B O 1
ATOM 3093 N N . HIS B 1 183 ? 3.992 33.688 4.238 1 94.06 183 HIS B N 1
ATOM 3094 C CA . HIS B 1 183 ? 4.68 32.531 3.676 1 94.06 183 HIS B CA 1
ATOM 3095 C C . HIS B 1 183 ? 4.742 31.375 4.68 1 94.06 183 HIS B C 1
ATOM 3097 O O . HIS B 1 183 ? 5.293 30.312 4.379 1 94.06 183 HIS B O 1
ATOM 3103 N N . GLU B 1 184 ? 4.121 31.609 5.848 1 95.81 184 GLU B N 1
ATOM 3104 C CA . GLU B 1 184 ? 4.203 30.594 6.891 1 95.81 184 GLU B CA 1
ATOM 3105 C C . GLU B 1 184 ? 2.939 30.578 7.746 1 95.81 184 GLU B C 1
ATOM 3107 O O . GLU B 1 184 ? 2.256 31.594 7.875 1 95.81 184 GLU B O 1
ATOM 3112 N N . CYS B 1 185 ? 2.65 29.484 8.266 1 97.56 185 CYS B N 1
ATOM 3113 C CA . CYS B 1 185 ? 1.555 29.312 9.211 1 97.56 185 CYS B CA 1
ATOM 3114 C C . CYS B 1 185 ? 1.9 28.25 10.258 1 97.56 185 CYS B C 1
ATOM 3116 O O . CYS B 1 185 ? 2.342 27.156 9.914 1 97.56 185 CYS B O 1
ATOM 3118 N N . LEU B 1 186 ? 1.757 28.609 11.484 1 98.19 186 LEU B N 1
ATOM 3119 C CA . LEU B 1 186 ? 1.97 27.703 12.609 1 98.19 186 LEU B CA 1
ATOM 3120 C C . LEU B 1 186 ? 0.702 27.562 13.445 1 98.19 186 LEU B C 1
ATOM 3122 O O . LEU B 1 186 ? 0.134 28.562 13.883 1 98.19 186 LEU B O 1
ATOM 3126 N N . ILE B 1 187 ? 0.234 26.344 13.57 1 97.88 187 ILE B N 1
ATOM 3127 C CA . ILE B 1 187 ? -0.945 26.078 14.383 1 97.88 187 ILE B CA 1
ATOM 3128 C C . ILE B 1 187 ? -0.619 25.016 15.43 1 97.88 187 ILE B C 1
ATOM 3130 O O . ILE B 1 187 ? 0.03 24.016 15.125 1 97.88 187 ILE B O 1
ATOM 3134 N N . GLU B 1 188 ? -0.965 25.234 16.625 1 97.38 188 GLU B N 1
ATOM 3135 C CA . GLU B 1 188 ? -0.883 24.266 17.703 1 97.38 188 GLU B CA 1
ATOM 3136 C C . GLU B 1 188 ? -2.262 23.984 18.297 1 97.38 188 GLU B C 1
ATOM 3138 O O . GLU B 1 188 ? -2.961 24.906 18.719 1 97.38 188 GLU B O 1
ATOM 3143 N N . ILE B 1 189 ? -2.621 22.75 18.312 1 96.81 189 ILE B N 1
ATOM 3144 C CA . ILE B 1 189 ? -3.941 22.344 18.797 1 96.81 189 ILE B CA 1
ATOM 3145 C C . ILE B 1 189 ? -3.799 21.281 19.875 1 96.81 189 ILE B C 1
ATOM 3147 O O . ILE B 1 189 ? -3.082 20.297 19.688 1 96.81 189 ILE B O 1
ATOM 3151 N N . GLY B 1 190 ? -4.488 21.453 20.922 1 94.88 190 GLY B N 1
ATOM 3152 C CA . GLY B 1 190 ? -4.492 20.484 22 1 94.88 190 GLY B CA 1
ATOM 3153 C C . GLY B 1 190 ? -5.805 19.734 22.125 1 94.88 190 GLY B C 1
ATOM 3154 O O . GLY B 1 190 ? -6.875 20.312 21.953 1 94.88 190 GLY B O 1
ATOM 3155 N N . LEU B 1 191 ? -5.66 18.453 22.359 1 90.94 191 LEU B N 1
ATOM 3156 C CA . LEU B 1 191 ? -6.812 17.594 22.625 1 90.94 191 LEU B CA 1
ATOM 3157 C C . LEU B 1 191 ? -6.727 17 24.016 1 90.94 191 LEU B C 1
ATOM 3159 O O . LEU B 1 191 ? -5.672 16.5 24.422 1 90.94 191 LEU B O 1
ATOM 3163 N N . ASP B 1 192 ? -7.859 17.062 24.781 1 86.75 192 ASP B N 1
ATOM 3164 C CA . ASP B 1 192 ? -7.902 16.562 26.156 1 86.75 192 ASP B CA 1
ATOM 3165 C C . ASP B 1 192 ? -8.633 15.219 26.219 1 86.75 192 ASP B C 1
ATOM 3167 O O . ASP B 1 192 ? -9.516 14.953 25.406 1 86.75 192 ASP B O 1
#

pLDDT: mean 93.01, std 8.95, range [47.66, 98.75]

Nearest PDB structures (foldseek):
  2ftk-assembly2_D  TM=9.910E-01  e=1.282E-34  Bacillus subtilis
  1ixm-assembly1_B  TM=9.690E-01  e=1.852E-30  Bacillus subtilis
  1ixm-assembly1_A  TM=9.792E-01  e=7.142E-30  Bacillus subtilis
  6e95-assembly1_A  TM=4.687E-01  e=2.992E-05  Saccharomyces cerevisiae S288C
  5epv-assembly2_D  TM=2.951E-01  e=1.831E-03  Brucella abortus 2308

Radius of gyration: 24.92 Å; Cα contacts (8 Å, |Δi|>4): 566; chains: 2; bounding box: 66×72×61 Å

Solvent-accessible surface area (backbone atoms only — not comparable to full-atom values): 20078 Å² total; per-residue (Å²): 114,70,66,61,51,51,53,50,53,52,48,51,52,49,51,52,50,36,39,50,54,46,49,52,53,47,53,53,50,49,55,52,50,55,53,49,50,53,40,52,53,32,48,77,70,64,36,55,68,59,34,51,52,52,53,52,51,52,50,51,51,50,50,25,51,50,45,42,63,56,22,47,18,40,60,35,33,43,50,62,75,46,45,74,78,47,94,62,58,52,43,76,46,70,41,54,43,67,60,78,46,88,38,54,92,41,17,65,61,50,28,52,51,50,52,50,50,52,51,35,47,56,65,10,41,28,80,89,40,75,29,40,35,35,37,38,39,34,41,64,47,90,89,34,59,30,36,40,38,37,45,33,44,34,40,53,69,36,70,68,59,45,46,58,50,72,74,72,46,56,93,93,46,44,75,75,40,81,46,75,62,68,44,38,34,40,37,29,34,40,35,118,114,71,65,62,53,51,53,49,52,50,49,50,53,48,50,52,50,36,39,50,52,47,48,54,52,47,53,54,50,49,55,51,48,55,52,48,52,53,38,51,53,34,48,77,69,63,36,55,68,58,36,51,51,51,51,51,50,51,52,53,51,50,50,24,52,51,44,42,62,54,21,48,18,41,59,36,33,43,50,62,74,47,45,73,78,46,95,62,61,50,43,76,45,70,41,55,43,68,61,79,46,88,37,53,92,41,18,66,62,50,29,53,51,48,53,50,50,52,51,34,46,57,67,12,42,29,79,89,41,76,28,39,35,36,37,38,40,33,41,63,49,90,89,35,60,31,38,40,38,37,45,34,42,35,39,53,68,36,70,68,59,46,45,58,50,73,74,72,46,56,93,92,47,44,75,77,40,80,46,74,61,66,45,37,34,40,36,30,35,40,34,117